Protein AF-A0A932NTZ5-F1 (afdb_monomer)

Radius of gyration: 42.98 Å; Cα contacts (8 Å, |Δi|>4): 1154; chains: 1; bounding box: 122×82×114 Å

Mean predicted aligned error: 18.93 Å

Structure (mmCIF, N/CA/C/O backbone):
data_AF-A0A932NTZ5-F1
#
_entry.id   AF-A0A932NTZ5-F1
#
loop_
_atom_site.group_PDB
_atom_site.id
_atom_site.type_symbol
_atom_site.label_atom_id
_atom_site.label_alt_id
_atom_site.label_comp_id
_atom_site.label_asym_id
_atom_site.label_entity_id
_atom_site.label_seq_id
_atom_site.pdbx_PDB_ins_code
_atom_site.Cartn_x
_atom_site.Cartn_y
_atom_site.Cartn_z
_atom_site.occupancy
_atom_site.B_iso_or_equiv
_atom_site.auth_seq_id
_atom_site.auth_comp_id
_atom_site.auth_asym_id
_atom_site.auth_atom_id
_atom_site.pdbx_PDB_model_num
ATOM 1 N N . ALA A 1 1 ? 2.391 -12.616 23.198 1.00 79.31 1 ALA A N 1
ATOM 2 C CA . ALA A 1 1 ? 0.956 -12.280 23.253 1.00 79.31 1 ALA A CA 1
ATOM 3 C C . ALA A 1 1 ? 0.590 -11.540 21.977 1.00 79.31 1 ALA A C 1
ATOM 5 O O . ALA A 1 1 ? 1.427 -10.792 21.485 1.00 79.31 1 ALA A O 1
ATOM 6 N N . ILE A 1 2 ? -0.603 -11.765 21.435 1.00 79.81 2 ILE A N 1
ATOM 7 C CA . ILE A 1 2 ? -1.117 -11.093 20.235 1.00 79.81 2 ILE A CA 1
ATOM 8 C C . ILE A 1 2 ? -2.440 -10.428 20.617 1.00 79.81 2 ILE A C 1
ATOM 10 O O . ILE A 1 2 ? -3.263 -11.072 21.263 1.00 79.81 2 ILE A O 1
ATOM 14 N N . ARG A 1 3 ? -2.619 -9.149 20.266 1.00 87.62 3 ARG A N 1
ATOM 15 C CA . ARG A 1 3 ? -3.871 -8.406 20.487 1.00 87.62 3 ARG A CA 1
ATOM 16 C C . ARG A 1 3 ? -4.931 -8.908 19.512 1.00 87.62 3 ARG A C 1
ATOM 18 O O . ARG A 1 3 ? -4.624 -9.062 18.334 1.00 87.62 3 ARG A O 1
ATOM 25 N N . THR A 1 4 ? -6.145 -9.153 19.993 1.00 88.88 4 THR A N 1
ATOM 26 C CA . THR A 1 4 ? -7.218 -9.743 19.169 1.00 88.88 4 THR A CA 1
ATOM 27 C C . THR A 1 4 ? -8.502 -8.931 19.144 1.00 88.88 4 THR A C 1
ATOM 29 O O . THR A 1 4 ? -9.237 -9.017 18.166 1.00 88.88 4 THR A O 1
ATOM 32 N N . ALA A 1 5 ? -8.757 -8.138 20.185 1.00 90.75 5 ALA A N 1
ATOM 33 C CA . ALA A 1 5 ? -9.898 -7.234 20.289 1.00 90.75 5 ALA A CA 1
ATOM 34 C C . ALA A 1 5 ? -9.611 -6.133 21.320 1.00 90.75 5 ALA A C 1
ATOM 36 O O . ALA A 1 5 ? -8.661 -6.238 22.107 1.00 90.75 5 ALA A O 1
ATOM 37 N N . VAL A 1 6 ? -10.454 -5.107 21.342 1.00 91.44 6 VAL A N 1
ATOM 38 C CA . VAL A 1 6 ? -10.521 -4.090 22.394 1.00 91.44 6 VAL A CA 1
ATOM 39 C C . VAL A 1 6 ? -11.827 -4.270 23.173 1.00 91.44 6 VAL A C 1
ATOM 41 O O . VAL A 1 6 ? -12.892 -4.497 22.603 1.00 91.44 6 VAL A O 1
ATOM 44 N N . ASP A 1 7 ? -11.727 -4.203 24.496 1.00 94.75 7 ASP A N 1
ATOM 45 C CA . ASP A 1 7 ? -12.829 -4.328 25.448 1.00 94.75 7 ASP A CA 1
ATOM 46 C C . ASP A 1 7 ? -12.878 -3.065 26.311 1.00 94.75 7 ASP A C 1
ATOM 48 O O . ASP A 1 7 ? -11.852 -2.624 26.832 1.00 94.75 7 ASP A O 1
ATOM 52 N N . ALA A 1 8 ? -14.066 -2.493 26.487 1.00 94.88 8 ALA A N 1
ATOM 53 C CA . ALA A 1 8 ? -14.317 -1.502 27.524 1.00 94.88 8 ALA A CA 1
ATOM 54 C C . ALA A 1 8 ? -14.931 -2.226 28.721 1.00 94.88 8 ALA A C 1
ATOM 56 O O . ALA A 1 8 ? -16.073 -2.681 28.660 1.00 94.88 8 ALA A O 1
ATOM 57 N N . LEU A 1 9 ? -14.186 -2.360 29.820 1.00 96.75 9 LEU A N 1
ATOM 58 C CA . LEU A 1 9 ? -14.725 -3.022 30.999 1.00 96.75 9 LEU A CA 1
ATOM 59 C C . LEU A 1 9 ? -15.742 -2.099 31.683 1.00 96.75 9 LEU A C 1
ATOM 61 O O . LEU A 1 9 ? -15.386 -1.173 32.410 1.00 96.75 9 LEU A O 1
ATOM 65 N N . ALA A 1 10 ? -17.018 -2.349 31.414 1.00 96.81 10 ALA A N 1
ATOM 66 C CA . ALA A 1 10 ? -18.125 -1.505 31.815 1.00 96.81 10 ALA A CA 1
ATOM 67 C C . ALA A 1 10 ? -18.598 -1.810 33.240 1.00 96.81 10 ALA A C 1
ATOM 69 O O . ALA A 1 10 ? -18.617 -2.959 33.691 1.00 96.81 10 ALA A O 1
ATOM 70 N N . VAL A 1 11 ? -19.047 -0.759 33.928 1.00 98.31 11 VAL A N 1
ATOM 71 C CA . VAL A 1 11 ? -19.815 -0.860 35.171 1.00 98.31 11 VAL A CA 1
ATOM 72 C C . VAL A 1 11 ? -21.294 -0.796 34.806 1.00 98.31 11 VAL A C 1
ATOM 74 O O . VAL A 1 11 ? -21.796 0.241 34.374 1.00 98.31 11 VAL A O 1
ATOM 77 N N . PHE A 1 12 ? -21.983 -1.920 34.946 1.00 98.50 12 PHE A N 1
ATOM 78 C CA . PHE A 1 12 ? -23.391 -2.080 34.627 1.00 98.50 12 PHE A CA 1
ATOM 79 C C . PHE A 1 12 ? -24.275 -1.807 35.836 1.00 98.50 12 PHE A C 1
ATOM 81 O O . PHE A 1 12 ? -24.024 -2.304 36.932 1.00 98.50 12 PHE A O 1
ATOM 88 N N . VAL A 1 13 ? -25.362 -1.086 35.593 1.00 98.50 13 VAL A N 1
ATOM 89 C CA . VAL A 1 13 ? -26.519 -0.974 36.486 1.00 98.50 13 VAL A CA 1
ATOM 90 C C . VAL A 1 13 ? -27.758 -1.501 35.775 1.00 98.50 13 VAL A C 1
ATOM 92 O O . VAL A 1 13 ? -27.769 -1.635 34.548 1.00 98.50 13 VAL A O 1
ATOM 95 N N . ASN A 1 14 ? -28.815 -1.790 36.529 1.00 98.19 14 ASN A N 1
ATOM 96 C CA . ASN A 1 14 ? -30.108 -2.122 35.940 1.00 98.19 14 ASN A CA 1
ATOM 97 C C . ASN A 1 14 ? -30.587 -0.998 34.998 1.00 98.19 14 ASN A C 1
ATOM 99 O O . ASN A 1 14 ? -30.349 0.181 35.282 1.00 98.19 14 ASN A O 1
ATOM 103 N N . LYS A 1 15 ? -31.285 -1.338 33.905 1.00 97.62 15 LYS A N 1
ATOM 104 C CA . LYS A 1 15 ? -31.810 -0.357 32.934 1.00 97.62 15 LYS A CA 1
ATOM 105 C C . LYS A 1 15 ? -32.622 0.781 33.575 1.00 97.62 15 LYS A C 1
ATOM 107 O O . LYS A 1 15 ? -32.577 1.904 33.080 1.00 97.62 15 LYS A O 1
ATOM 112 N N . ASP A 1 16 ? -33.308 0.512 34.690 1.00 95.88 16 ASP A N 1
ATOM 113 C CA . ASP A 1 16 ? -34.177 1.478 35.377 1.00 95.88 16 ASP A CA 1
ATOM 114 C C . ASP A 1 16 ? -33.418 2.380 36.367 1.00 95.88 16 ASP A C 1
ATOM 116 O O . ASP A 1 16 ? -34.014 3.258 36.994 1.00 95.88 16 ASP A O 1
ATOM 120 N N . ASN A 1 17 ? -32.111 2.170 36.541 1.00 97.31 17 ASN A N 1
ATOM 121 C CA . ASN A 1 17 ? -31.287 2.978 37.430 1.00 97.31 17 ASN A CA 1
ATOM 122 C C . ASN A 1 17 ? -31.004 4.357 36.793 1.00 97.31 17 ASN A C 1
ATOM 124 O O . ASN A 1 17 ? -30.466 4.409 35.683 1.00 97.31 17 ASN A O 1
ATOM 128 N N . PRO A 1 18 ? -31.308 5.483 37.468 1.00 96.19 18 PRO A N 1
ATOM 129 C CA . PRO A 1 18 ? -31.170 6.824 36.894 1.00 96.19 18 PRO A CA 1
ATOM 130 C C . PRO A 1 18 ? -29.739 7.398 36.917 1.00 96.19 18 PRO A C 1
ATOM 132 O O . PRO A 1 18 ? -29.522 8.500 36.409 1.00 96.19 18 PRO A O 1
ATOM 135 N N . LEU A 1 19 ? -28.756 6.688 37.483 1.00 96.31 19 LEU A N 1
ATOM 136 C CA . LEU A 1 19 ? -27.395 7.190 37.695 1.00 96.31 19 LEU A CA 1
ATOM 137 C C . LEU A 1 19 ? -26.687 7.591 36.393 1.00 96.31 19 LEU A C 1
ATOM 139 O O . LEU A 1 19 ? -26.499 6.772 35.493 1.00 96.31 19 LEU A O 1
ATOM 143 N N . LYS A 1 20 ? -26.243 8.844 36.300 1.00 94.94 20 LYS A N 1
ATOM 144 C CA . LYS A 1 20 ? -25.658 9.383 35.063 1.00 94.94 20 LYS A CA 1
ATOM 145 C C . LYS A 1 20 ? -24.161 9.150 34.922 1.00 94.94 20 LYS A C 1
ATOM 147 O O . LYS A 1 20 ? -23.688 9.048 33.799 1.00 94.94 20 LYS A O 1
ATOM 152 N N . CYS A 1 21 ? -23.430 9.071 36.028 1.00 96.31 21 CYS A N 1
ATOM 153 C CA . CYS A 1 21 ? -21.979 8.969 36.000 1.00 96.31 21 CYS A CA 1
ATOM 154 C C . CYS A 1 21 ? -21.422 8.431 37.317 1.00 96.31 21 CYS A C 1
ATOM 156 O O . CYS A 1 21 ? -22.021 8.637 38.374 1.00 96.31 21 CYS A O 1
ATOM 158 N N . LEU A 1 22 ? -20.258 7.788 37.242 1.00 97.44 22 LEU A N 1
ATOM 159 C CA . LEU A 1 22 ? -19.432 7.432 38.391 1.00 97.44 22 LEU A CA 1
ATOM 160 C C . LEU A 1 22 ? -17.994 7.899 38.180 1.00 97.44 22 LEU A C 1
ATOM 162 O O . LEU A 1 22 ? -17.400 7.667 37.134 1.00 97.44 22 LEU A O 1
ATOM 166 N N . SER A 1 23 ? -17.393 8.496 39.202 1.00 96.69 23 SER A N 1
ATOM 167 C CA . SER A 1 23 ? -15.938 8.665 39.241 1.00 96.69 23 SER A CA 1
ATOM 168 C C . SER A 1 23 ? -15.245 7.359 39.638 1.00 96.69 23 SER A C 1
ATOM 170 O O . SER A 1 23 ? -15.814 6.556 40.380 1.00 96.69 23 SER A O 1
ATOM 172 N N . MET A 1 24 ? -13.984 7.169 39.242 1.00 96.88 24 MET A N 1
ATOM 173 C CA . MET A 1 24 ? -13.192 6.001 39.665 1.00 96.88 24 MET A CA 1
ATOM 174 C C . MET A 1 24 ? -13.113 5.858 41.192 1.00 96.88 24 MET A C 1
ATOM 176 O O . MET A 1 24 ? -13.155 4.747 41.713 1.00 96.88 24 MET A O 1
ATOM 180 N N . ALA A 1 25 ? -13.105 6.976 41.928 1.00 96.31 25 ALA A N 1
ATOM 181 C CA . ALA A 1 25 ? -13.170 6.959 43.388 1.00 96.31 25 ALA A CA 1
ATOM 182 C C . ALA A 1 25 ? -14.493 6.398 43.931 1.00 96.31 25 ALA A C 1
ATOM 184 O O . ALA A 1 25 ? -14.486 5.676 44.925 1.00 96.31 25 ALA A O 1
ATOM 185 N N . GLN A 1 26 ? -15.618 6.683 43.272 1.00 96.94 26 GLN A N 1
ATOM 186 C CA . GLN A 1 26 ? -16.909 6.095 43.633 1.00 96.94 26 GLN A CA 1
ATOM 187 C C . GLN A 1 26 ? -16.976 4.614 43.262 1.00 96.94 26 GLN A C 1
ATOM 189 O O . GLN A 1 26 ? -17.459 3.828 44.070 1.00 96.94 26 GLN A O 1
ATOM 194 N N . VAL A 1 27 ? -16.463 4.217 42.090 1.00 97.62 27 VAL A N 1
ATOM 195 C CA . VAL A 1 27 ? -16.381 2.798 41.692 1.00 97.62 27 VAL A CA 1
ATOM 196 C C . VAL A 1 27 ? -15.602 2.001 42.740 1.00 97.62 27 VAL A C 1
ATOM 198 O O . VAL A 1 27 ? -16.089 0.989 43.243 1.00 97.62 27 VAL A O 1
ATOM 201 N N . ASP A 1 28 ? -14.439 2.505 43.143 1.00 97.44 28 ASP A N 1
ATOM 202 C CA . ASP A 1 28 ? -13.643 1.915 44.213 1.00 97.44 28 ASP A CA 1
ATOM 203 C C . ASP A 1 28 ? -14.415 1.848 45.542 1.00 97.44 28 ASP A C 1
ATOM 205 O O . ASP A 1 28 ? -14.453 0.806 46.190 1.00 97.44 28 ASP A O 1
ATOM 209 N N . ALA A 1 29 ? -15.121 2.915 45.925 1.00 96.62 29 ALA A N 1
ATOM 210 C CA . ALA A 1 29 ? -15.920 2.953 47.153 1.00 96.62 29 ALA A CA 1
ATOM 211 C C . ALA A 1 29 ? -17.126 2.008 47.176 1.00 96.62 29 ALA A C 1
ATOM 213 O O . ALA A 1 29 ? -17.567 1.587 48.255 1.00 96.62 29 ALA A O 1
ATOM 214 N N . ILE A 1 30 ? -17.664 1.683 46.003 1.00 97.25 30 ILE A N 1
ATOM 215 C CA . ILE A 1 30 ? -18.750 0.722 45.829 1.00 97.25 30 ILE A CA 1
ATOM 216 C C . ILE A 1 30 ? -18.224 -0.696 46.044 1.00 97.25 30 ILE A C 1
ATOM 218 O O . ILE A 1 30 ? -18.814 -1.433 46.834 1.00 97.25 30 ILE A O 1
ATOM 222 N N . PHE A 1 31 ? -17.108 -1.059 45.407 1.00 97.69 31 PHE A N 1
ATOM 223 C CA . PHE A 1 31 ? -16.647 -2.449 45.347 1.00 97.69 31 PHE A CA 1
ATOM 224 C C . PHE A 1 31 ? -15.567 -2.826 46.367 1.00 97.69 31 PHE A C 1
ATOM 226 O O . PHE A 1 31 ? -15.484 -4.005 46.706 1.00 97.69 31 PHE A O 1
ATOM 233 N N . SER A 1 32 ? -14.754 -1.890 46.871 1.00 95.62 32 SER A N 1
ATOM 234 C CA . SER A 1 32 ? -13.630 -2.200 47.765 1.00 95.62 32 SER A CA 1
ATOM 235 C C . SER A 1 32 ? -13.868 -1.838 49.229 1.00 95.62 32 SER A C 1
ATOM 237 O O . SER A 1 32 ? -14.614 -0.919 49.584 1.00 95.62 32 SER A O 1
ATOM 239 N N . LYS A 1 33 ? -13.172 -2.562 50.109 1.00 94.25 33 LYS A N 1
ATOM 240 C CA . LYS A 1 33 ? -13.067 -2.242 51.540 1.00 94.25 33 LYS A CA 1
ATOM 241 C C . LYS A 1 33 ? -12.114 -1.073 51.781 1.00 94.25 33 LYS A C 1
ATOM 243 O O . LYS A 1 33 ? -12.351 -0.250 52.666 1.00 94.25 33 LYS A O 1
ATOM 248 N N . SER A 1 34 ? -11.039 -1.016 50.993 1.00 92.69 34 SER A N 1
ATOM 249 C CA . SER A 1 34 ? -9.882 -0.150 51.228 1.00 92.69 34 SER A CA 1
ATOM 250 C C . SER A 1 34 ? -10.012 1.268 50.681 1.00 92.69 34 SER A C 1
ATOM 252 O O . SER A 1 34 ? -9.348 2.153 51.208 1.00 92.69 34 SER A O 1
ATOM 254 N N . ARG A 1 35 ? -10.830 1.496 49.643 1.00 94.31 35 ARG A N 1
ATOM 255 C CA . ARG A 1 35 ? -11.059 2.824 49.040 1.00 94.31 35 ARG A CA 1
ATOM 256 C C . ARG A 1 35 ? -9.761 3.573 48.702 1.00 94.31 35 ARG A C 1
ATOM 258 O O . ARG A 1 35 ? -9.561 4.722 49.095 1.00 94.31 35 ARG A O 1
ATOM 265 N N . ARG A 1 36 ? -8.849 2.915 47.984 1.00 94.31 36 ARG A N 1
ATOM 266 C CA . ARG A 1 36 ? -7.512 3.434 47.637 1.00 94.31 36 ARG A CA 1
ATOM 267 C C . ARG A 1 36 ? -7.520 4.622 46.671 1.00 94.31 36 ARG A C 1
ATOM 269 O O . ARG A 1 36 ? -6.506 5.303 46.533 1.00 94.31 36 ARG A O 1
ATOM 276 N N . TYR A 1 37 ? -8.642 4.912 46.024 1.00 92.12 37 TYR A N 1
ATOM 277 C CA . TYR A 1 37 ? -8.865 6.162 45.300 1.00 92.12 37 TYR A CA 1
ATOM 278 C C . TYR A 1 37 ? -9.253 7.341 46.212 1.00 92.12 37 TYR A C 1
ATOM 280 O O . TYR A 1 37 ? -9.401 8.457 45.719 1.00 92.12 37 TYR A O 1
ATOM 288 N N . GLY A 1 38 ? -9.367 7.132 47.529 1.00 91.00 38 GLY A N 1
ATOM 289 C CA . GLY A 1 38 ? -9.502 8.203 48.521 1.00 91.00 38 GLY A CA 1
ATOM 290 C C . GLY A 1 38 ? -10.932 8.688 48.764 1.00 91.00 38 GLY A C 1
ATOM 291 O O . GLY A 1 38 ? -11.124 9.781 49.296 1.00 91.00 38 GLY A O 1
ATOM 292 N N . TYR A 1 39 ? -11.949 7.908 48.386 1.00 92.69 39 TYR A N 1
ATOM 293 C CA . TYR A 1 39 ? -13.338 8.259 48.688 1.00 92.69 39 TYR A CA 1
ATOM 294 C C . TYR A 1 39 ? -13.601 8.158 50.199 1.00 92.69 39 TYR A C 1
ATOM 296 O O . TYR A 1 39 ? -13.260 7.157 50.837 1.00 92.69 39 TYR A O 1
ATOM 304 N N . LYS A 1 40 ? -14.195 9.209 50.776 1.00 88.19 40 LYS A N 1
ATOM 305 C CA . LYS A 1 40 ? -14.269 9.398 52.235 1.00 88.19 40 LYS A CA 1
ATOM 306 C C . LYS A 1 40 ? -15.117 8.340 52.939 1.00 88.19 40 LYS A C 1
ATOM 308 O O . LYS A 1 40 ? -14.744 7.858 54.004 1.00 88.19 40 LYS A O 1
ATOM 313 N N . GLU A 1 41 ? -16.234 7.959 52.333 1.00 88.50 41 GLU A N 1
ATOM 314 C CA . GLU A 1 41 ? -17.232 7.092 52.956 1.00 88.50 41 GLU A CA 1
ATOM 315 C C . GLU A 1 41 ? -17.344 5.745 52.243 1.00 88.50 41 GLU A C 1
ATOM 317 O O . GLU A 1 41 ? -17.032 5.606 51.062 1.00 88.50 41 GLU A O 1
ATOM 322 N N . THR A 1 42 ? -17.806 4.724 52.960 1.00 89.75 42 THR A N 1
ATOM 323 C CA . THR A 1 42 ? -18.201 3.468 52.318 1.00 89.75 42 THR A CA 1
ATOM 324 C C . THR A 1 42 ? -19.574 3.635 51.677 1.00 89.75 42 THR A C 1
ATOM 326 O O . THR A 1 42 ? -20.509 4.107 52.325 1.00 89.75 42 THR A O 1
ATOM 329 N N . VAL A 1 43 ? -19.700 3.241 50.409 1.00 94.69 43 VAL A N 1
ATOM 330 C CA . VAL A 1 43 ? -20.984 3.273 49.704 1.00 94.69 43 VAL A CA 1
ATOM 331 C C . VAL A 1 43 ? -21.761 1.997 50.028 1.00 94.69 43 VAL A C 1
ATOM 333 O O . VAL A 1 43 ? -21.303 0.890 49.736 1.00 94.69 43 VAL A O 1
ATOM 336 N N . LYS A 1 44 ? -22.922 2.163 50.659 1.00 94.25 44 LYS A N 1
ATOM 337 C CA . LYS A 1 44 ? -23.892 1.119 51.016 1.00 94.25 44 LYS A CA 1
ATOM 338 C C . LYS A 1 44 ? -25.262 1.372 50.396 1.00 94.25 44 LYS A C 1
ATOM 340 O O . LYS A 1 44 ? -25.954 0.409 50.081 1.00 94.25 44 LYS A O 1
ATOM 345 N N . THR A 1 45 ? -25.651 2.634 50.214 1.00 96.69 45 THR A N 1
ATOM 346 C CA . THR A 1 45 ? -26.933 3.011 49.606 1.00 96.69 45 THR A CA 1
ATOM 347 C C . THR A 1 45 ? -26.738 3.881 48.374 1.00 96.69 45 THR A C 1
ATOM 349 O O . THR A 1 45 ? -25.732 4.577 48.223 1.00 96.69 45 THR A O 1
ATOM 352 N N . TRP A 1 46 ? -27.726 3.866 47.484 1.00 97.19 46 TRP A N 1
ATOM 353 C CA . TRP A 1 46 ? -27.702 4.674 46.266 1.00 97.19 46 TRP A CA 1
ATOM 354 C C . TRP A 1 46 ? -27.752 6.189 46.534 1.00 97.19 46 TRP A C 1
ATOM 356 O O . TRP A 1 46 ? -27.254 6.967 45.719 1.00 97.19 46 TRP A O 1
ATOM 366 N N . GLY A 1 47 ? -28.276 6.623 47.688 1.00 95.62 47 GLY A N 1
ATOM 367 C CA . GLY A 1 47 ? -28.269 8.030 48.105 1.00 95.62 47 GLY A CA 1
ATOM 368 C C . GLY A 1 47 ? -26.868 8.619 48.265 1.00 95.62 47 GLY A C 1
ATOM 369 O O . GLY A 1 47 ? -26.641 9.773 47.912 1.00 95.62 47 GLY A O 1
ATOM 370 N N . GLN A 1 48 ? -25.887 7.807 48.673 1.00 95.12 48 GLN A N 1
ATOM 371 C CA . GLN A 1 48 ? -24.481 8.228 48.786 1.00 95.12 48 GLN A CA 1
ATOM 372 C C . GLN A 1 48 ? -23.802 8.457 47.421 1.00 95.12 48 GLN A C 1
ATOM 374 O O . GLN A 1 48 ? -22.691 8.986 47.356 1.00 95.12 48 GLN A O 1
ATOM 379 N N . LEU A 1 49 ? -24.466 8.060 46.331 1.00 94.25 49 LEU A N 1
ATOM 380 C CA . LEU A 1 49 ? -24.066 8.310 44.945 1.00 94.25 49 LEU A CA 1
ATOM 381 C C . LEU A 1 49 ? -24.905 9.424 44.292 1.00 94.25 49 LEU A C 1
ATOM 383 O O . LEU A 1 49 ? -24.811 9.633 43.085 1.00 94.25 49 LEU A O 1
ATOM 387 N N . GLY A 1 50 ? -25.720 10.137 45.078 1.00 92.69 50 GLY A N 1
ATOM 388 C CA . GLY A 1 50 ? -26.527 11.268 44.619 1.00 92.69 50 GLY A CA 1
ATOM 389 C C . GLY A 1 50 ? -27.905 10.900 44.066 1.00 92.69 50 GLY A C 1
ATOM 390 O O . GLY A 1 50 ? -28.578 11.773 43.521 1.00 92.69 50 GLY A O 1
ATOM 391 N N . LEU A 1 51 ? -28.351 9.642 44.188 1.00 95.56 51 LEU A N 1
ATOM 392 C CA . LEU A 1 51 ? -29.720 9.281 43.807 1.00 95.56 51 LEU A CA 1
ATOM 393 C C . LEU A 1 51 ? -30.730 9.724 44.873 1.00 95.56 51 LEU A C 1
ATOM 395 O O . LEU A 1 51 ? -30.493 9.595 46.071 1.00 95.56 51 LEU A O 1
ATOM 399 N N . THR A 1 52 ? -31.882 10.220 44.433 1.00 94.50 52 THR A N 1
ATOM 400 C CA . THR A 1 52 ? -32.941 10.761 45.298 1.00 94.50 52 THR A CA 1
ATOM 401 C C . THR A 1 52 ? -34.221 9.918 45.222 1.00 94.50 52 THR A C 1
ATOM 403 O O . THR A 1 52 ? -34.284 8.913 44.508 1.00 94.50 52 THR A O 1
ATOM 406 N N . GLY A 1 53 ? -35.245 10.296 45.997 1.00 92.94 53 GLY A N 1
ATOM 407 C CA . GLY A 1 53 ? -36.548 9.623 46.005 1.00 92.94 53 GLY A CA 1
ATOM 408 C C . GLY A 1 53 ? -36.452 8.154 46.423 1.00 92.94 53 GLY A C 1
ATOM 409 O O . GLY A 1 53 ? -35.712 7.814 47.348 1.00 92.94 53 GLY A O 1
ATOM 410 N N . ASP A 1 54 ? -37.155 7.280 45.698 1.00 90.75 54 ASP A N 1
ATOM 411 C CA . ASP A 1 54 ? -37.234 5.837 45.971 1.00 90.75 54 ASP A CA 1
ATOM 412 C C . ASP A 1 54 ? -35.883 5.114 45.993 1.00 90.75 54 ASP A C 1
ATOM 414 O O . ASP A 1 54 ? -35.800 4.003 46.520 1.00 90.75 54 ASP A O 1
ATOM 418 N N . TRP A 1 55 ? -34.836 5.719 45.423 1.00 94.88 55 TRP A N 1
ATOM 419 C CA . TRP A 1 55 ? -33.486 5.166 45.382 1.00 94.88 55 TRP A CA 1
ATOM 420 C C . TRP A 1 55 ? -32.648 5.537 46.607 1.00 94.88 55 TRP A C 1
ATOM 422 O O . TRP A 1 55 ? -31.793 4.748 46.994 1.00 94.88 55 TRP A O 1
ATOM 432 N N . ALA A 1 56 ? -32.888 6.681 47.256 1.00 94.69 56 ALA A N 1
ATOM 433 C CA . ALA A 1 56 ? -31.959 7.265 48.234 1.00 94.69 56 ALA A CA 1
ATOM 434 C C . ALA A 1 56 ? -31.554 6.295 49.363 1.00 94.69 56 ALA A C 1
ATOM 436 O O . ALA A 1 56 ? -30.374 6.150 49.686 1.00 94.69 56 ALA A O 1
ATOM 437 N N . ASN A 1 57 ? -32.529 5.564 49.907 1.00 94.94 57 ASN A N 1
ATOM 438 C CA . ASN A 1 57 ? -32.329 4.642 51.030 1.00 94.94 57 ASN A CA 1
ATOM 439 C C . ASN A 1 57 ? -32.190 3.172 50.601 1.00 94.94 57 ASN A C 1
ATOM 441 O O . ASN A 1 57 ? -32.185 2.279 51.448 1.00 94.94 57 ASN A O 1
ATOM 445 N N . ARG A 1 58 ? -32.103 2.886 49.296 1.00 95.94 58 ARG A N 1
ATOM 446 C CA . ARG A 1 58 ? -32.006 1.508 48.800 1.00 95.94 58 ARG A CA 1
ATOM 447 C C . ARG A 1 58 ? -30.565 1.012 48.884 1.00 95.94 58 ARG A C 1
ATOM 449 O O . ARG A 1 58 ? -29.662 1.747 48.472 1.00 95.94 58 ARG A O 1
ATOM 456 N N . PRO A 1 59 ? -30.336 -0.214 49.386 1.00 96.62 59 PRO A N 1
ATOM 457 C CA . PRO A 1 59 ? -29.005 -0.796 49.419 1.00 96.62 59 PRO A CA 1
ATOM 458 C C . PRO A 1 59 ? -28.496 -1.076 48.001 1.00 96.62 59 PRO A C 1
ATOM 460 O O . PRO A 1 59 ? -29.274 -1.393 47.099 1.00 96.62 59 PRO A O 1
ATOM 463 N N . VAL A 1 60 ? -27.183 -0.973 47.817 1.00 97.56 60 VAL A N 1
ATOM 464 C CA . VAL A 1 60 ? -26.515 -1.334 46.564 1.00 97.56 60 VAL A CA 1
ATOM 465 C C . VAL A 1 60 ? -26.181 -2.825 46.593 1.00 97.56 60 VAL A C 1
ATOM 467 O O . VAL A 1 60 ? -25.403 -3.279 47.429 1.00 97.56 60 VAL A O 1
ATOM 470 N N . SER A 1 61 ? -26.765 -3.593 45.676 1.00 97.75 61 SER A N 1
ATOM 471 C CA . SER A 1 61 ? -26.490 -5.023 45.518 1.00 97.75 61 SER A CA 1
ATOM 472 C C . SER A 1 61 ? -25.303 -5.217 44.566 1.00 97.75 61 SER A C 1
ATOM 474 O O . SER A 1 61 ? -25.318 -4.728 43.438 1.00 97.75 61 SER A O 1
ATOM 476 N N . LEU A 1 62 ? -24.234 -5.869 45.028 1.00 98.25 62 LEU A N 1
ATOM 477 C CA . LEU A 1 62 ? -22.949 -5.926 44.325 1.00 98.25 62 LEU A CA 1
ATOM 478 C C . LEU A 1 62 ? -22.781 -7.268 43.611 1.00 98.25 62 LEU A C 1
ATOM 480 O O . LEU A 1 62 ? -22.856 -8.313 44.252 1.00 98.25 62 LEU A O 1
ATOM 484 N N . TYR A 1 63 ? -22.489 -7.245 42.311 1.00 98.19 63 TYR A N 1
ATOM 485 C CA . TYR A 1 63 ? -22.140 -8.430 41.523 1.00 98.19 63 TYR A CA 1
ATOM 486 C C . TYR A 1 63 ? -20.740 -8.283 40.927 1.00 98.19 63 TYR A C 1
ATOM 488 O O . TYR A 1 63 ? -20.376 -7.231 40.403 1.00 98.19 63 TYR A O 1
ATOM 496 N N . GLY A 1 64 ? -19.944 -9.346 40.983 1.00 96.69 64 GLY A N 1
ATOM 497 C CA . GLY A 1 64 ? -18.568 -9.332 40.489 1.00 96.69 64 GLY A CA 1
ATOM 498 C C . GLY A 1 64 ? -18.134 -10.680 39.936 1.00 96.69 64 GLY A C 1
ATOM 499 O O . GLY A 1 64 ? -18.910 -11.631 39.894 1.00 96.69 64 GLY A O 1
ATOM 500 N N . ARG A 1 65 ? -16.881 -10.770 39.493 1.00 96.56 65 ARG A N 1
ATOM 501 C CA . ARG A 1 65 ? -16.264 -12.027 39.051 1.00 96.56 65 ARG A CA 1
ATOM 502 C C . ARG A 1 65 ? -15.467 -12.662 40.188 1.00 96.56 65 ARG A C 1
ATOM 504 O O . ARG A 1 65 ? -15.030 -11.958 41.087 1.00 96.56 65 ARG A O 1
ATOM 511 N N . ASN A 1 66 ? -15.262 -13.973 40.114 1.00 91.00 66 ASN A N 1
ATOM 512 C CA . ASN A 1 66 ? -14.369 -14.687 41.028 1.00 91.00 66 ASN A CA 1
ATOM 513 C C . ASN A 1 66 ? -12.882 -14.413 40.732 1.00 91.00 66 ASN A C 1
ATOM 515 O O . ASN A 1 66 ? -12.513 -13.953 39.645 1.00 91.00 66 ASN A O 1
ATOM 519 N N . SER A 1 67 ? -12.019 -14.750 41.692 1.00 90.25 67 SER A N 1
ATOM 520 C CA . SER A 1 67 ? -10.572 -14.487 41.646 1.00 90.25 67 SER A CA 1
ATOM 521 C C . SER A 1 67 ? -9.818 -15.174 40.499 1.00 90.25 67 SER A C 1
ATOM 523 O O . SER A 1 67 ? -8.754 -14.706 40.101 1.00 90.25 67 SER A O 1
ATOM 525 N N . ALA A 1 68 ? -10.383 -16.236 39.916 1.00 89.25 68 ALA A N 1
ATOM 526 C CA . ALA A 1 68 ? -9.828 -16.923 38.748 1.00 89.25 68 ALA A CA 1
ATOM 527 C C . ALA A 1 68 ? -10.022 -16.147 37.427 1.00 89.25 68 ALA A C 1
ATOM 529 O O . ALA A 1 68 ? -9.496 -16.534 36.384 1.00 89.25 68 ALA A O 1
ATOM 530 N N . SER A 1 69 ? -10.793 -15.056 37.438 1.00 91.06 69 SER A N 1
ATOM 531 C CA . SER A 1 69 ? -11.092 -14.268 36.247 1.00 91.06 69 SER A CA 1
ATOM 532 C C . SER A 1 69 ? -10.031 -13.203 35.959 1.00 91.06 69 SER A C 1
ATOM 534 O O . SER A 1 69 ? -9.748 -12.342 36.789 1.00 91.06 69 SER A O 1
ATOM 536 N N . GLY A 1 70 ? -9.550 -13.133 34.714 1.00 90.94 70 GLY A N 1
ATOM 537 C CA . GLY A 1 70 ? -8.743 -11.990 34.260 1.00 90.94 70 GLY A CA 1
ATOM 538 C C . GLY A 1 70 ? -9.484 -10.646 34.368 1.00 90.94 70 GLY A C 1
ATOM 539 O O . GLY A 1 70 ? -8.867 -9.608 34.588 1.00 90.94 70 GLY A O 1
ATOM 540 N N . THR A 1 71 ? -10.820 -10.650 34.280 1.00 93.88 71 THR A N 1
ATOM 541 C CA . THR A 1 71 ? -11.655 -9.459 34.514 1.00 93.88 71 THR A CA 1
ATOM 542 C C . THR A 1 71 ? -11.646 -9.031 35.980 1.00 93.88 71 THR A C 1
ATOM 544 O O . THR A 1 71 ? -11.573 -7.835 36.245 1.00 93.88 71 THR A O 1
ATOM 547 N N . TYR A 1 72 ? -11.647 -9.981 36.921 1.00 95.88 72 TYR A N 1
ATOM 548 C CA . TYR A 1 72 ? -11.457 -9.684 38.345 1.00 95.88 72 TYR A CA 1
ATOM 549 C C . TYR A 1 72 ? -10.089 -9.043 38.590 1.00 95.88 72 TYR A C 1
ATOM 551 O O . TYR A 1 72 ? -10.017 -7.984 39.206 1.00 95.88 72 TYR A O 1
ATOM 559 N N . GLY A 1 73 ? -9.017 -9.644 38.058 1.00 94.94 73 GLY A N 1
ATOM 560 C CA . GLY A 1 73 ? -7.655 -9.125 38.212 1.00 94.94 73 GLY A CA 1
ATOM 561 C C . GLY A 1 73 ? -7.508 -7.709 37.653 1.00 94.94 73 GLY A C 1
ATOM 562 O O . GLY A 1 73 ? -7.063 -6.811 38.362 1.00 94.94 73 GLY A O 1
ATOM 563 N N . PHE A 1 74 ? -7.980 -7.486 36.422 1.00 95.88 74 PHE A N 1
ATOM 564 C CA . PHE A 1 74 ? -7.944 -6.169 35.786 1.00 95.88 74 PHE A CA 1
ATOM 565 C C . PHE A 1 74 ? -8.740 -5.122 36.575 1.00 95.88 74 PHE A C 1
ATOM 567 O O . PHE A 1 74 ? -8.235 -4.027 36.805 1.00 95.88 74 PHE A O 1
ATOM 574 N N . PHE A 1 75 ? -9.956 -5.449 37.030 1.00 97.38 75 PHE A N 1
ATOM 575 C CA . PHE A 1 75 ? -10.774 -4.526 37.823 1.00 97.38 75 PHE A CA 1
ATOM 576 C C . PHE A 1 75 ? -10.139 -4.236 39.189 1.00 97.38 75 PHE A C 1
ATOM 578 O O . PHE A 1 75 ? -10.097 -3.085 39.618 1.00 97.38 75 PHE A O 1
ATOM 585 N N . LYS A 1 76 ? -9.573 -5.252 39.854 1.00 96.75 76 LYS A N 1
ATOM 586 C CA . LYS A 1 76 ? -8.833 -5.082 41.112 1.00 96.75 76 LYS A CA 1
ATOM 587 C C . LYS A 1 76 ? -7.670 -4.109 40.939 1.00 96.75 76 LYS A C 1
ATOM 589 O O . LYS A 1 76 ? -7.496 -3.203 41.750 1.00 96.75 76 LYS A O 1
ATOM 594 N N . GLU A 1 77 ? -6.898 -4.272 39.873 1.00 96.06 77 GLU A N 1
ATOM 595 C CA . GLU A 1 77 ? -5.745 -3.429 39.575 1.00 96.06 77 GLU A CA 1
ATOM 596 C C . GLU A 1 77 ? -6.157 -1.997 39.199 1.00 96.06 77 GLU A C 1
ATOM 598 O O . GLU A 1 77 ? -5.697 -1.044 39.829 1.00 96.06 77 GLU A O 1
ATOM 603 N N . HIS A 1 78 ? -7.068 -1.842 38.234 1.00 95.38 78 HIS A N 1
ATOM 604 C CA . HIS A 1 78 ? -7.351 -0.561 37.578 1.00 95.38 78 HIS A CA 1
ATOM 605 C C . HIS A 1 78 ? -8.515 0.216 38.199 1.00 95.38 78 HIS A C 1
ATOM 607 O O . HIS A 1 78 ? -8.504 1.441 38.171 1.00 95.38 78 HIS A O 1
ATOM 613 N N . ALA A 1 79 ? -9.518 -0.459 38.767 1.00 96.56 79 ALA A N 1
ATOM 614 C CA . ALA A 1 79 ? -10.642 0.206 39.426 1.00 96.56 79 ALA A CA 1
ATOM 615 C C . ALA A 1 79 ? -10.457 0.325 40.940 1.00 96.56 79 ALA A C 1
ATOM 617 O O . ALA A 1 79 ? -10.954 1.281 41.526 1.00 96.56 79 ALA A O 1
ATOM 618 N N . LEU A 1 80 ? -9.727 -0.603 41.576 1.00 96.62 80 LEU A N 1
ATOM 619 C CA . LEU A 1 80 ? -9.555 -0.628 43.038 1.00 96.62 80 LEU A CA 1
ATOM 620 C C . LEU A 1 80 ? -8.126 -0.306 43.509 1.00 96.62 80 LEU A C 1
ATOM 622 O O . LEU A 1 80 ? -7.860 -0.339 44.713 1.00 96.62 80 LEU A O 1
ATOM 626 N N . LYS A 1 81 ? -7.173 -0.030 42.601 1.00 94.94 81 LYS A N 1
ATOM 627 C CA . LYS A 1 81 ? -5.741 0.173 42.928 1.00 94.94 81 LYS A CA 1
ATOM 628 C C . LYS A 1 81 ? -5.157 -0.964 43.775 1.00 94.94 81 LYS A C 1
ATOM 630 O O . LYS A 1 81 ? -4.470 -0.744 44.779 1.00 94.94 81 LYS A O 1
ATOM 635 N N . ASN A 1 82 ? -5.456 -2.202 43.394 1.00 95.81 82 ASN A N 1
ATOM 636 C CA . ASN A 1 82 ? -5.114 -3.424 44.124 1.00 95.81 82 ASN A CA 1
ATOM 637 C C . ASN A 1 82 ? -5.746 -3.531 45.526 1.00 95.81 82 ASN A C 1
ATOM 639 O O . ASN A 1 82 ? -5.238 -4.256 46.380 1.00 95.81 82 ASN A O 1
ATOM 643 N N . GLY A 1 83 ? -6.827 -2.792 45.781 1.00 94.69 83 GLY A N 1
ATOM 644 C CA . GLY A 1 83 ? -7.634 -2.887 46.992 1.00 94.69 83 GLY A CA 1
ATOM 645 C C . GLY A 1 83 ? -8.468 -4.165 47.047 1.00 94.69 83 GLY A C 1
ATOM 646 O O . GLY A 1 83 ? -8.804 -4.743 46.014 1.00 94.69 83 GLY A O 1
ATOM 647 N N . ASP A 1 84 ? -8.807 -4.615 48.251 1.00 95.44 84 ASP A N 1
ATOM 648 C CA . ASP A 1 84 ? -9.616 -5.823 48.426 1.00 95.44 84 ASP A CA 1
ATOM 649 C C . ASP A 1 84 ? -11.101 -5.537 48.226 1.00 95.44 84 ASP A C 1
ATOM 651 O O . ASP A 1 84 ? -11.624 -4.524 48.703 1.00 95.44 84 ASP A O 1
ATOM 655 N N . PHE A 1 85 ? -11.775 -6.452 47.528 1.00 96.56 85 PHE A N 1
ATOM 656 C CA . PHE A 1 85 ? -13.220 -6.408 47.340 1.00 96.56 85 PHE A CA 1
ATOM 657 C C . PHE A 1 85 ? -13.951 -6.538 48.679 1.00 96.56 85 PHE A C 1
ATOM 659 O O . PHE A 1 85 ? -13.450 -7.139 49.629 1.00 96.56 85 PHE A O 1
ATOM 666 N N . LYS A 1 86 ? -15.147 -5.957 48.745 1.00 96.19 86 LYS A N 1
ATOM 667 C CA . LYS A 1 86 ? -16.121 -6.157 49.820 1.00 96.19 86 LYS A CA 1
ATOM 668 C C . LYS A 1 86 ? -16.582 -7.616 49.883 1.00 96.19 86 LYS A C 1
ATOM 670 O O . LYS A 1 86 ? -16.706 -8.261 48.846 1.00 96.19 86 LYS A O 1
ATOM 675 N N . ASP A 1 87 ? -16.872 -8.105 51.090 1.00 94.94 87 ASP A N 1
ATOM 676 C CA . ASP A 1 87 ? -17.333 -9.491 51.295 1.00 94.94 87 ASP A CA 1
ATOM 677 C C . ASP A 1 87 ? -18.745 -9.702 50.731 1.00 94.94 87 ASP A C 1
ATOM 679 O O . ASP A 1 87 ? -19.149 -10.814 50.415 1.00 94.94 87 ASP A O 1
ATOM 683 N N . GLU A 1 88 ? -19.496 -8.612 50.574 1.00 95.25 88 GLU A N 1
ATOM 684 C CA . GLU A 1 88 ? -20.859 -8.593 50.059 1.00 95.25 88 GLU A CA 1
ATOM 685 C C . GLU A 1 88 ? -20.936 -8.686 48.523 1.00 95.25 88 GLU A C 1
ATOM 687 O O . GLU A 1 88 ? -22.036 -8.736 47.966 1.00 95.25 88 GLU A O 1
ATOM 692 N N . VAL A 1 89 ? -19.796 -8.687 47.816 1.00 96.94 89 VAL A N 1
ATOM 693 C CA . VAL A 1 89 ? -19.770 -8.865 46.358 1.00 96.94 89 VAL A CA 1
ATOM 694 C C . VAL A 1 89 ? -20.182 -10.294 46.020 1.00 96.94 89 VAL A C 1
ATOM 696 O O . VAL A 1 89 ? -19.467 -11.253 46.293 1.00 96.94 89 VAL A O 1
ATOM 699 N N . LYS A 1 90 ? -21.334 -10.437 45.364 1.00 97.38 90 LYS A N 1
ATOM 700 C CA . LYS A 1 90 ? -21.849 -11.718 44.879 1.00 97.38 90 LYS A CA 1
ATOM 701 C C . LYS A 1 90 ? -21.013 -12.174 43.690 1.00 97.38 90 LYS A C 1
ATOM 703 O O . LYS A 1 90 ? -21.276 -11.782 42.548 1.00 97.38 90 LYS A O 1
ATOM 708 N N . GLU A 1 91 ? -19.999 -12.986 43.955 1.00 96.06 91 GLU A N 1
ATOM 709 C CA . GLU A 1 91 ? -19.138 -13.537 42.914 1.00 96.06 91 GLU A CA 1
ATOM 710 C C . GLU A 1 91 ? -19.922 -14.425 41.946 1.00 96.06 91 GLU A C 1
ATOM 712 O O . GLU A 1 91 ? -20.704 -15.289 42.338 1.00 96.06 91 GLU A O 1
ATOM 717 N N . GLN A 1 92 ? -19.695 -14.204 40.656 1.00 96.94 92 GLN A N 1
ATOM 718 C CA . GLN A 1 92 ? -20.338 -14.932 39.577 1.00 96.94 92 GLN A CA 1
ATOM 719 C C . GLN A 1 92 ? -19.310 -15.735 38.770 1.00 96.94 92 GLN A C 1
ATOM 721 O O . GLN A 1 92 ? -18.196 -15.250 38.514 1.00 96.94 92 GLN A O 1
ATOM 726 N N . PRO A 1 93 ? -19.683 -16.938 38.292 1.00 92.31 93 PRO A N 1
ATOM 727 C CA . PRO A 1 93 ? -18.776 -17.796 37.531 1.00 92.31 93 PRO A CA 1
ATOM 728 C C . PRO A 1 93 ? -18.384 -17.171 36.182 1.00 92.31 93 PRO A C 1
ATOM 730 O O . PRO A 1 93 ? -17.244 -17.310 35.730 1.00 92.31 93 PRO A O 1
ATOM 733 N N . GLY A 1 94 ? -19.293 -16.413 35.559 1.00 92.81 94 GLY A N 1
ATOM 734 C CA . GLY A 1 94 ? -19.116 -15.833 34.230 1.00 92.81 94 GLY A CA 1
ATOM 735 C C . GLY A 1 94 ? -19.585 -14.384 34.121 1.00 92.81 94 GLY A C 1
ATOM 736 O O . GLY A 1 94 ? -20.370 -13.890 34.926 1.00 92.81 94 GLY A O 1
ATOM 737 N N . SER A 1 95 ? -19.109 -13.705 33.079 1.00 94.12 95 SER A N 1
ATOM 738 C CA . SER A 1 95 ? -19.490 -12.325 32.753 1.00 94.12 95 SER A CA 1
ATOM 739 C C . SER A 1 95 ? -20.978 -12.180 32.414 1.00 94.12 95 SER A C 1
ATOM 741 O O . SER A 1 95 ? -21.617 -11.240 32.879 1.00 94.12 95 SER A O 1
ATOM 743 N N . ALA A 1 96 ? -21.556 -13.153 31.705 1.00 94.25 96 ALA A N 1
ATOM 744 C CA . ALA A 1 96 ? -22.995 -13.198 31.444 1.00 94.25 96 ALA A CA 1
ATOM 745 C C . ALA A 1 96 ? -23.819 -13.314 32.740 1.00 94.25 96 ALA A C 1
ATOM 747 O O . ALA A 1 96 ? -24.844 -12.656 32.875 1.00 94.25 96 ALA A O 1
ATOM 748 N N . SER A 1 97 ? -23.348 -14.085 33.727 1.00 96.38 97 SER A N 1
ATOM 749 C CA . SER A 1 97 ? -24.020 -14.238 35.024 1.00 96.38 97 SER A CA 1
ATOM 750 C C . SER A 1 97 ? -24.028 -12.939 35.839 1.00 96.38 97 SER A C 1
ATOM 752 O O . SER A 1 97 ? -25.026 -12.646 36.492 1.00 96.38 97 SER A O 1
ATOM 754 N N . VAL A 1 98 ? -22.967 -12.120 35.755 1.00 97.56 98 VAL A N 1
ATOM 755 C CA . VAL A 1 98 ? -22.962 -10.764 36.343 1.00 97.56 98 VAL A CA 1
ATOM 756 C C . VAL A 1 98 ? -24.059 -9.909 35.714 1.00 97.56 98 VAL A C 1
ATOM 758 O O . VAL A 1 98 ? -24.880 -9.345 36.431 1.00 97.56 98 VAL A O 1
ATOM 761 N N . VAL A 1 99 ? -24.107 -9.843 34.380 1.00 97.31 99 VAL A N 1
ATOM 762 C CA . VAL A 1 99 ? -25.106 -9.037 33.661 1.00 97.31 99 VAL A CA 1
ATOM 763 C C . VAL A 1 99 ? -26.529 -9.530 33.929 1.00 97.31 99 VAL A C 1
ATOM 765 O O . VAL A 1 99 ? -27.429 -8.716 34.138 1.00 97.31 99 VAL A O 1
ATOM 768 N N . GLN A 1 100 ? -26.737 -10.845 33.999 1.00 97.12 100 GLN A N 1
ATOM 769 C CA . GLN A 1 100 ? -28.031 -11.424 34.351 1.00 97.12 100 GLN A CA 1
ATOM 770 C C . GLN A 1 100 ? -28.454 -11.038 35.774 1.00 97.12 100 GLN A C 1
ATOM 772 O O . GLN A 1 100 ? -29.598 -10.638 35.983 1.00 97.12 100 GLN A O 1
ATOM 777 N N . GLY A 1 101 ? -27.533 -11.098 36.742 1.00 97.19 101 GLY A N 1
ATOM 778 C CA . GLY A 1 101 ? -27.786 -10.650 38.113 1.00 97.19 101 GLY A CA 1
ATOM 779 C C . GLY A 1 101 ? -28.218 -9.184 38.168 1.00 97.19 101 GLY A C 1
ATOM 780 O O . GLY A 1 101 ? -29.223 -8.863 38.798 1.00 97.19 101 GLY A O 1
ATOM 781 N N . VAL A 1 102 ? -27.522 -8.310 37.431 1.00 98.25 102 VAL A N 1
ATOM 782 C CA . VAL A 1 102 ? -27.853 -6.876 37.336 1.00 98.25 102 VAL A CA 1
ATOM 783 C C . VAL A 1 102 ? -29.183 -6.624 36.610 1.00 98.25 102 VAL A C 1
ATOM 785 O O . VAL A 1 102 ? -29.906 -5.682 36.933 1.00 98.25 102 VAL A O 1
ATOM 788 N N . THR A 1 103 ? -29.544 -7.477 35.651 1.00 98.06 103 THR A N 1
ATOM 789 C CA . THR A 1 103 ? -30.825 -7.393 34.932 1.00 98.06 103 THR A CA 1
ATOM 790 C C . THR A 1 103 ? -32.013 -7.703 35.844 1.00 98.06 103 THR A C 1
ATOM 792 O O . THR A 1 103 ? -33.034 -7.021 35.779 1.00 98.06 103 THR A O 1
ATOM 795 N N . VAL A 1 104 ? -31.892 -8.728 36.692 1.00 97.44 104 VAL A N 1
ATOM 796 C CA . VAL A 1 104 ? -32.978 -9.190 37.574 1.00 97.44 104 VAL A CA 1
ATOM 797 C C . VAL A 1 104 ? -33.115 -8.308 38.814 1.00 97.44 104 VAL A C 1
ATOM 799 O O . VAL A 1 104 ? -34.222 -8.026 39.267 1.00 97.44 104 VAL A O 1
ATOM 802 N N . ASP A 1 105 ? -31.995 -7.861 39.374 1.00 97.25 105 ASP A N 1
ATOM 803 C CA . ASP A 1 105 ? -31.971 -7.065 40.592 1.00 97.25 105 ASP A CA 1
ATOM 804 C C . ASP A 1 105 ? -31.959 -5.567 40.260 1.00 97.25 105 ASP A C 1
ATOM 806 O O . ASP A 1 105 ? -30.946 -4.992 39.858 1.00 97.25 105 ASP A O 1
ATOM 810 N N . ARG A 1 106 ? -33.111 -4.913 40.454 1.00 95.75 106 ARG A N 1
ATOM 811 C CA . ARG A 1 106 ? -33.303 -3.488 40.143 1.00 95.75 106 ARG A CA 1
ATOM 812 C C . ARG A 1 106 ? -32.278 -2.577 40.827 1.00 95.75 106 ARG A C 1
ATOM 814 O O . ARG A 1 106 ? -31.942 -1.534 40.275 1.00 95.75 106 ARG A O 1
ATOM 821 N N . TYR A 1 107 ? -31.775 -2.954 42.003 1.00 96.88 107 TYR A N 1
ATOM 822 C CA . TYR A 1 107 ? -30.850 -2.143 42.803 1.00 96.88 107 TYR A CA 1
ATOM 823 C C . TYR A 1 107 ? -29.398 -2.624 42.705 1.00 96.88 107 TYR A C 1
ATOM 825 O O . TYR A 1 107 ? -28.573 -2.277 43.557 1.00 96.88 107 TYR A O 1
ATOM 833 N N . ALA A 1 108 ? -29.079 -3.416 41.681 1.00 97.81 108 ALA A N 1
ATOM 834 C CA . ALA A 1 108 ? -27.758 -3.980 41.487 1.00 97.81 108 ALA A CA 1
ATOM 835 C C . ALA A 1 108 ? -26.803 -3.112 40.668 1.00 97.81 108 ALA A C 1
ATOM 837 O O . ALA A 1 108 ? -27.195 -2.334 39.793 1.00 97.81 108 ALA A O 1
ATOM 838 N N . ILE A 1 109 ? -25.521 -3.332 40.941 1.00 98.56 109 ILE A N 1
ATOM 839 C CA . ILE A 1 109 ? -24.387 -2.880 40.149 1.00 98.56 109 ILE A CA 1
ATOM 840 C C . ILE A 1 109 ? -23.388 -4.025 39.995 1.00 98.56 109 ILE A C 1
ATOM 842 O O . ILE A 1 109 ? -23.163 -4.806 40.921 1.00 98.56 109 ILE A O 1
ATOM 846 N N . GLY A 1 110 ? -22.766 -4.124 38.828 1.00 98.06 110 GLY A N 1
ATOM 847 C CA . GLY A 1 110 ? -21.709 -5.096 38.575 1.00 98.06 110 GLY A CA 1
ATOM 848 C C . GLY A 1 110 ? -20.769 -4.644 37.473 1.00 98.06 110 GLY A C 1
ATOM 849 O O . GLY A 1 110 ? -21.015 -3.631 36.830 1.00 98.06 110 GLY A O 1
ATOM 850 N N . TYR A 1 111 ? -19.680 -5.375 37.253 1.00 98.06 111 TYR A N 1
ATOM 851 C CA . TYR A 1 111 ? -18.718 -5.061 36.194 1.00 98.06 111 TYR A CA 1
ATOM 852 C C . TYR A 1 111 ? -18.518 -6.244 35.245 1.00 98.06 111 TYR A C 1
ATOM 854 O O . TYR A 1 111 ? -18.422 -7.399 35.667 1.00 98.06 111 TYR A O 1
ATOM 862 N N . SER A 1 112 ? -18.463 -5.963 33.945 1.00 96.50 112 SER A N 1
ATOM 863 C CA . SER A 1 112 ? -18.228 -6.964 32.901 1.00 96.50 112 SER A CA 1
ATOM 864 C C . SER A 1 112 ? -17.756 -6.300 31.604 1.00 96.50 112 SER A C 1
ATOM 866 O O . SER A 1 112 ? -17.831 -5.083 31.471 1.00 96.50 112 SER A O 1
ATOM 868 N N . GLY A 1 113 ? -17.233 -7.086 30.659 1.00 94.75 113 GLY A N 1
ATOM 869 C CA . GLY A 1 113 ? -16.834 -6.567 29.346 1.00 94.75 113 GLY A CA 1
ATOM 870 C C . GLY A 1 113 ? -18.038 -6.038 28.567 1.00 94.75 113 GLY A C 1
ATOM 871 O O . GLY A 1 113 ? -19.145 -6.567 28.718 1.00 94.75 113 GLY A O 1
ATOM 872 N N . ILE A 1 114 ? -17.826 -5.014 27.740 1.00 94.94 114 ILE A N 1
ATOM 873 C CA . ILE A 1 114 ? -18.900 -4.304 27.024 1.00 94.94 114 ILE A CA 1
ATOM 874 C C . ILE A 1 114 ? -19.706 -5.221 26.094 1.00 94.94 114 ILE A C 1
ATOM 876 O O . ILE A 1 114 ? -20.919 -5.046 25.971 1.00 94.94 114 ILE A O 1
ATOM 880 N N . GLY A 1 115 ? -19.075 -6.265 25.543 1.00 93.62 115 GLY A N 1
ATOM 881 C CA . GLY A 1 115 ? -19.735 -7.258 24.687 1.00 93.62 115 GLY A CA 1
ATOM 882 C C . GLY A 1 115 ? -20.835 -8.074 25.375 1.00 93.62 115 GLY A C 1
ATOM 883 O O . GLY A 1 115 ? -21.637 -8.714 24.710 1.00 93.62 115 GLY A O 1
ATOM 884 N N . TYR A 1 116 ? -20.941 -8.015 26.708 1.00 95.19 116 TYR A N 1
ATOM 885 C CA . TYR A 1 116 ? -22.028 -8.656 27.458 1.00 95.19 116 TYR A CA 1
ATOM 886 C C . TYR A 1 116 ? -23.252 -7.752 27.663 1.00 95.19 116 TYR A C 1
ATOM 888 O O . TYR A 1 116 ? -24.150 -8.117 28.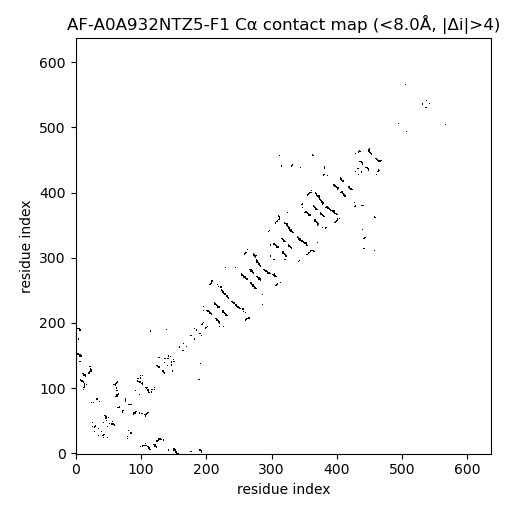419 1.00 95.19 116 TYR A O 1
ATOM 896 N N . THR A 1 117 ? -23.298 -6.571 27.046 1.00 94.19 117 THR A N 1
ATOM 897 C CA . THR A 1 117 ? -24.440 -5.656 27.173 1.00 94.19 117 THR A CA 1
ATOM 898 C C . THR A 1 117 ? -25.729 -6.315 26.680 1.00 94.19 117 THR A C 1
ATOM 900 O O . THR A 1 117 ? -25.770 -6.936 25.622 1.00 94.19 117 THR A O 1
ATOM 903 N N . THR A 1 118 ? -26.810 -6.142 27.439 1.00 94.00 118 THR A N 1
ATOM 904 C CA . THR A 1 118 ? -28.165 -6.564 27.062 1.00 94.00 118 THR A CA 1
ATOM 905 C C . THR A 1 118 ? -29.145 -5.413 27.304 1.00 94.00 118 THR A C 1
ATOM 907 O O . THR A 1 118 ? -28.826 -4.507 28.077 1.00 94.00 118 THR A O 1
ATOM 910 N N . PRO A 1 119 ? -30.364 -5.439 26.732 1.00 95.75 119 PRO A N 1
ATOM 911 C CA . PRO A 1 119 ? -31.375 -4.403 26.986 1.00 95.75 119 PRO A CA 1
ATOM 912 C C . PRO A 1 119 ? -31.783 -4.248 28.464 1.00 95.75 119 PRO A C 1
ATOM 914 O O . PRO A 1 119 ? -32.397 -3.251 28.837 1.00 95.75 119 PRO A O 1
ATOM 917 N N . GLY A 1 120 ? -31.480 -5.243 29.306 1.00 96.06 120 GLY A N 1
ATOM 918 C CA . GLY A 1 120 ? -31.784 -5.245 30.738 1.00 96.06 120 GLY A CA 1
ATOM 919 C C . GLY A 1 120 ? -30.830 -4.413 31.596 1.00 96.06 120 GLY A C 1
ATOM 920 O O . GLY A 1 120 ? -31.143 -4.119 32.753 1.00 96.06 120 GLY A O 1
ATOM 921 N N . VAL A 1 121 ? -29.685 -4.008 31.044 1.00 97.69 121 VAL A N 1
ATOM 922 C CA . VAL A 1 121 ? -28.642 -3.274 31.765 1.00 97.69 121 VAL A CA 1
ATOM 923 C C . VAL A 1 121 ? -28.219 -2.022 31.017 1.00 97.69 121 VAL A C 1
ATOM 925 O O . VAL A 1 121 ? -28.422 -1.881 29.814 1.00 97.69 121 VAL A O 1
ATOM 928 N N . ARG A 1 122 ? -27.574 -1.112 31.740 1.00 97.50 122 ARG A N 1
ATOM 929 C CA . ARG A 1 122 ? -26.954 0.082 31.177 1.00 97.50 122 ARG A CA 1
ATOM 930 C C . ARG A 1 122 ? -25.534 0.224 31.704 1.00 97.50 122 ARG A C 1
ATOM 932 O O . ARG A 1 122 ? -25.317 0.146 32.912 1.00 97.50 122 ARG A O 1
ATOM 939 N N . ALA A 1 123 ? -24.580 0.448 30.804 1.00 97.44 123 ALA A N 1
ATOM 940 C CA . ALA A 1 123 ? -23.223 0.826 31.176 1.00 97.44 123 ALA A CA 1
ATOM 941 C C . ALA A 1 123 ? -23.223 2.275 31.686 1.00 97.44 123 ALA A C 1
ATOM 943 O O . ALA A 1 123 ? -23.731 3.178 31.018 1.00 97.44 123 ALA A O 1
ATOM 944 N N . VAL A 1 124 ? -22.695 2.502 32.886 1.00 97.88 124 VAL A N 1
ATOM 945 C CA . VAL A 1 124 ? -22.590 3.843 33.468 1.00 97.88 124 VAL A CA 1
ATOM 946 C C . VAL A 1 124 ? -21.315 4.517 32.948 1.00 97.88 124 VAL A C 1
ATOM 948 O O . VAL A 1 124 ? -20.240 3.929 33.082 1.00 97.88 124 VAL A O 1
ATOM 951 N N . PRO A 1 125 ? -21.401 5.738 32.390 1.00 98.00 125 PRO A N 1
ATOM 952 C CA . PRO A 1 125 ? -20.229 6.530 32.025 1.00 98.00 125 PRO A CA 1
ATOM 953 C C . PRO A 1 125 ? -19.294 6.765 33.217 1.00 98.00 125 PRO A C 1
ATOM 955 O O . PRO A 1 125 ? -19.755 6.989 34.342 1.00 98.00 125 PRO A O 1
ATOM 958 N N . LEU A 1 126 ? -17.985 6.737 32.967 1.00 97.69 126 LEU A N 1
ATOM 959 C CA . LEU A 1 126 ? -16.963 6.837 34.007 1.00 97.69 126 LEU A CA 1
ATOM 960 C C . LEU A 1 126 ? -16.137 8.114 33.871 1.00 97.69 126 LEU A C 1
ATOM 962 O O . LEU A 1 126 ? -15.761 8.505 32.771 1.00 97.69 126 LEU A O 1
ATOM 966 N N . ALA A 1 127 ? -15.820 8.739 35.000 1.00 95.25 127 ALA A N 1
ATOM 967 C CA . ALA A 1 127 ? -14.910 9.875 35.085 1.00 95.25 127 ALA A CA 1
ATOM 968 C C . ALA A 1 127 ? -13.631 9.474 35.831 1.00 95.25 127 ALA A C 1
ATOM 970 O O . ALA A 1 127 ? -13.684 8.827 36.880 1.00 95.25 127 ALA A O 1
ATOM 971 N N . GLU A 1 128 ? -12.467 9.892 35.335 1.00 90.56 128 GLU A N 1
ATOM 972 C CA . GLU A 1 128 ? -11.181 9.542 35.956 1.00 90.56 128 GLU A CA 1
ATOM 973 C C . GLU A 1 128 ? -11.042 10.120 37.377 1.00 90.56 128 GLU A C 1
ATOM 975 O O . GLU A 1 128 ? -10.503 9.480 38.283 1.00 90.56 128 GLU A O 1
ATOM 980 N N . LYS A 1 129 ? -11.583 11.324 37.597 1.00 91.00 129 LYS A N 1
ATOM 981 C CA . LYS A 1 129 ? -11.595 12.031 38.885 1.00 91.00 129 LYS A CA 1
ATOM 982 C C . LYS A 1 129 ? -12.975 12.630 39.148 1.00 91.00 129 LYS A C 1
ATOM 984 O O . LYS A 1 129 ? -13.756 12.850 38.225 1.00 91.00 129 LYS A O 1
ATOM 989 N N . ALA A 1 130 ? -13.277 12.913 40.414 1.00 87.31 130 ALA A N 1
ATOM 990 C CA . ALA A 1 130 ? -14.501 13.624 40.772 1.00 87.31 130 ALA A CA 1
ATOM 991 C C . ALA A 1 130 ? -14.544 15.002 40.082 1.00 87.31 130 ALA A C 1
ATOM 993 O O . ALA A 1 130 ? -13.563 15.742 40.127 1.00 87.31 130 ALA A O 1
ATOM 994 N N . GLY A 1 131 ? -15.667 15.323 39.433 1.00 84.88 131 GLY A N 1
ATOM 995 C CA . GLY A 1 131 ? -15.852 16.566 38.674 1.00 84.88 131 GLY A CA 1
ATOM 996 C C . GLY A 1 131 ? -15.245 16.575 37.263 1.00 84.88 131 GLY A C 1
ATOM 997 O O . GLY A 1 131 ? -15.450 17.547 36.543 1.00 84.88 131 GLY A O 1
ATOM 998 N N . ALA A 1 132 ? -14.530 15.521 36.849 1.00 90.25 132 ALA A N 1
ATOM 999 C CA . ALA A 1 132 ? -14.080 15.371 35.465 1.00 90.25 132 ALA A CA 1
ATOM 1000 C C . ALA A 1 132 ? -15.231 14.933 34.541 1.00 90.25 132 ALA A C 1
ATOM 1002 O O . ALA A 1 132 ? -16.259 14.430 35.001 1.00 90.25 132 ALA A O 1
ATOM 1003 N N . THR A 1 133 ? -15.039 15.104 33.231 1.00 93.06 133 THR A N 1
ATOM 1004 C CA . THR A 1 133 ? -16.001 14.678 32.209 1.00 93.06 133 THR A CA 1
ATOM 1005 C C . THR A 1 133 ? -16.249 13.175 32.289 1.00 93.06 133 THR A C 1
ATOM 1007 O O . THR A 1 133 ? -15.315 12.378 32.369 1.00 93.06 133 THR A O 1
ATOM 1010 N N . CYS A 1 134 ? -17.520 12.793 32.258 1.00 94.56 134 CYS A N 1
ATOM 1011 C CA . CYS A 1 134 ? -17.933 11.400 32.247 1.00 94.56 134 CYS A CA 1
ATOM 1012 C C . CYS A 1 134 ? -17.868 10.857 30.824 1.00 94.56 134 CYS A C 1
ATOM 1014 O O . CYS A 1 134 ? -18.471 11.425 29.916 1.00 94.56 134 CYS A O 1
ATOM 1016 N N . VAL A 1 135 ? -17.142 9.760 30.645 1.00 93.75 135 VAL A N 1
ATOM 1017 C CA . VAL A 1 135 ? -16.853 9.165 29.343 1.00 93.75 135 VAL A CA 1
ATOM 1018 C C . VAL A 1 135 ? -17.629 7.862 29.200 1.00 93.75 135 VAL A C 1
ATOM 1020 O O . VAL A 1 135 ? -17.605 7.003 30.086 1.00 93.75 135 VAL A O 1
ATOM 1023 N N . GLU A 1 136 ? -18.348 7.717 28.092 1.00 95.06 136 GLU A N 1
ATOM 1024 C CA . GLU A 1 136 ? -19.126 6.515 27.790 1.00 95.06 136 GLU A CA 1
ATOM 1025 C C . GLU A 1 136 ? -18.224 5.361 27.326 1.00 95.06 136 GLU A C 1
ATOM 1027 O O . GLU A 1 136 ? -17.173 5.582 26.723 1.00 95.06 136 GLU A O 1
ATOM 1032 N N . ALA A 1 137 ? -18.650 4.120 27.569 1.00 93.94 137 ALA A N 1
ATOM 1033 C CA . ALA A 1 137 ? -17.932 2.905 27.178 1.00 93.94 137 ALA A CA 1
ATOM 1034 C C . ALA A 1 137 ? -18.123 2.570 25.682 1.00 93.94 137 ALA A C 1
ATOM 1036 O O . ALA A 1 137 ? -18.616 1.495 25.345 1.00 93.94 137 ALA A O 1
ATOM 1037 N N . THR A 1 138 ? -17.785 3.502 24.787 1.00 89.06 138 THR A N 1
ATOM 1038 C CA . THR A 1 138 ? -17.903 3.330 23.328 1.00 89.06 138 THR A CA 1
ATOM 1039 C C . THR A 1 138 ? -16.566 2.961 22.689 1.00 89.06 138 THR A C 1
ATOM 1041 O O . THR A 1 138 ? -15.509 3.092 23.313 1.00 89.06 138 THR A O 1
ATOM 1044 N N . ALA A 1 139 ? -16.612 2.509 21.434 1.00 81.75 139 ALA A N 1
ATOM 1045 C CA . ALA A 1 139 ? -15.418 2.178 20.665 1.00 81.75 139 ALA A CA 1
ATOM 1046 C C . ALA A 1 139 ? -14.503 3.402 20.513 1.00 81.75 139 ALA A C 1
ATOM 1048 O O . ALA A 1 139 ? -13.312 3.326 20.801 1.00 81.75 139 ALA A O 1
ATOM 1049 N N . GLU A 1 140 ? -15.078 4.554 20.164 1.00 79.56 140 GLU A N 1
ATOM 1050 C CA . GLU A 1 140 ? -14.364 5.817 19.954 1.00 79.56 140 GLU A CA 1
ATOM 1051 C C . GLU A 1 140 ? -13.601 6.234 21.216 1.00 79.56 140 GLU A C 1
ATOM 1053 O O . GLU A 1 140 ? -12.404 6.519 21.170 1.00 79.56 140 GLU A O 1
ATOM 1058 N N . ASN A 1 141 ? -14.272 6.197 22.370 1.00 83.38 141 ASN A N 1
ATOM 1059 C CA . ASN A 1 141 ? -13.671 6.570 23.647 1.00 83.38 141 ASN A CA 1
ATOM 1060 C C . ASN A 1 141 ? -12.626 5.555 24.129 1.00 83.38 141 ASN A C 1
ATOM 1062 O O . ASN A 1 141 ? -11.657 5.938 24.791 1.00 83.38 141 ASN A O 1
ATOM 1066 N N . ALA A 1 142 ? -12.815 4.268 23.818 1.00 85.12 142 ALA A N 1
ATOM 1067 C CA . ALA A 1 142 ? -11.862 3.217 24.150 1.00 85.12 142 ALA A CA 1
ATOM 1068 C C . ALA A 1 142 ? -10.575 3.333 23.320 1.00 85.12 142 ALA A C 1
ATOM 1070 O O . ALA A 1 142 ? -9.484 3.224 23.878 1.00 85.12 142 ALA A O 1
ATOM 1071 N N . TYR A 1 143 ? -10.683 3.602 22.015 1.00 77.31 143 TYR A N 1
ATOM 1072 C CA . TYR A 1 143 ? -9.521 3.786 21.141 1.00 77.31 143 TYR A CA 1
ATOM 1073 C C . TYR A 1 143 ? -8.749 5.068 21.454 1.00 77.31 143 TYR A C 1
ATOM 1075 O O . TYR A 1 143 ? -7.522 5.044 21.494 1.00 77.31 143 TYR A O 1
ATOM 1083 N N . ALA A 1 144 ? -9.453 6.156 21.774 1.00 75.06 144 ALA A N 1
ATOM 1084 C CA . ALA A 1 144 ? -8.838 7.421 22.172 1.00 75.06 144 ALA A CA 1
ATOM 1085 C C . ALA A 1 144 ? -8.178 7.384 23.568 1.00 75.06 144 ALA A C 1
ATOM 1087 O O . ALA A 1 144 ? -7.619 8.387 24.010 1.00 75.06 144 ALA A O 1
ATOM 1088 N N . GLY A 1 145 ? -8.279 6.267 24.301 1.00 80.31 145 GLY A N 1
ATOM 1089 C CA . GLY A 1 145 ? -7.764 6.142 25.669 1.00 80.31 145 GLY A CA 1
ATOM 1090 C C . GLY A 1 145 ? -8.505 7.003 26.699 1.00 80.31 145 GLY A C 1
ATOM 1091 O O . GLY A 1 145 ? -8.021 7.171 27.814 1.00 80.31 145 GLY A O 1
ATOM 1092 N N . MET A 1 146 ? -9.671 7.550 26.341 1.00 82.25 146 MET A N 1
ATOM 1093 C CA . MET A 1 146 ? -10.464 8.419 27.214 1.00 82.25 146 MET A CA 1
ATOM 1094 C C . MET A 1 146 ? -11.310 7.621 28.210 1.00 82.25 146 MET A C 1
ATOM 1096 O O . MET A 1 146 ? -11.603 8.112 29.299 1.00 82.25 146 MET A O 1
ATOM 1100 N N . PHE A 1 147 ? -11.724 6.399 27.855 1.00 93.06 147 PHE A N 1
ATOM 1101 C CA . PHE A 1 147 ? -12.471 5.538 28.770 1.00 93.06 147 PHE A CA 1
ATOM 1102 C C . PHE A 1 147 ? -11.517 4.849 29.772 1.00 93.06 147 PHE A C 1
ATOM 1104 O O . PHE A 1 147 ? -10.684 4.045 29.345 1.00 93.06 147 PHE A O 1
ATOM 1111 N N . PRO A 1 148 ? -11.643 5.077 31.100 1.00 92.56 148 PRO A N 1
ATOM 1112 C CA . PRO A 1 148 ? -10.629 4.661 32.083 1.00 92.56 148 PRO A CA 1
ATOM 1113 C C . PRO A 1 148 ? -10.372 3.152 32.192 1.00 92.56 148 PRO A C 1
ATOM 1115 O O . PRO A 1 148 ? -9.336 2.738 32.705 1.00 92.56 148 PRO A O 1
ATOM 1118 N N . LEU A 1 149 ? -11.326 2.324 31.760 1.00 96.31 149 LEU A N 1
ATOM 1119 C CA . LEU A 1 149 ? -11.270 0.864 31.872 1.00 96.31 149 LEU A CA 1
ATOM 1120 C C . LEU A 1 149 ? -11.225 0.168 30.500 1.00 96.31 149 LEU A C 1
ATOM 1122 O O . LEU A 1 149 ? -11.658 -0.979 30.366 1.00 96.31 149 LEU A O 1
ATOM 1126 N N . ALA A 1 150 ? -10.719 0.855 29.474 1.00 93.25 150 ALA A N 1
ATOM 1127 C CA . ALA A 1 150 ? -10.439 0.257 28.172 1.00 93.25 150 ALA A CA 1
ATOM 1128 C C . ALA A 1 150 ? -9.197 -0.649 28.230 1.00 93.25 150 ALA A C 1
ATOM 1130 O O . ALA A 1 150 ? -8.207 -0.339 28.895 1.00 93.25 150 ALA A O 1
ATOM 1131 N N . ARG A 1 151 ? -9.236 -1.784 27.526 1.00 92.25 151 ARG A N 1
ATOM 1132 C CA . ARG A 1 151 ? -8.129 -2.747 27.474 1.00 92.25 151 ARG A CA 1
ATOM 1133 C C . ARG A 1 151 ? -8.096 -3.530 26.173 1.00 92.25 151 ARG A C 1
ATOM 1135 O O . ARG A 1 151 ? -9.114 -3.741 25.523 1.00 92.25 151 ARG A O 1
ATOM 1142 N N . PHE A 1 152 ? -6.923 -4.059 25.853 1.00 90.38 152 PHE A N 1
ATOM 1143 C CA . PHE A 1 152 ? -6.791 -5.084 24.823 1.00 90.38 152 PHE A CA 1
ATOM 1144 C C . PHE A 1 152 ? -7.086 -6.472 25.391 1.00 90.38 152 PHE A C 1
ATOM 1146 O O . PHE A 1 152 ? -6.677 -6.803 26.507 1.00 90.38 152 PHE A O 1
ATOM 1153 N N . LEU A 1 153 ? -7.731 -7.306 24.581 1.00 90.56 153 LEU A N 1
ATOM 1154 C CA . LEU A 1 153 ? -7.794 -8.747 24.780 1.00 90.56 153 LEU A CA 1
ATOM 1155 C C . LEU A 1 153 ? -6.642 -9.414 24.025 1.00 90.56 153 LEU A C 1
ATOM 1157 O O . LEU A 1 153 ? -6.260 -8.984 22.932 1.00 90.56 153 LEU A O 1
ATOM 1161 N N . TYR A 1 154 ? -6.073 -10.454 24.634 1.00 90.31 154 TYR A N 1
ATOM 1162 C CA . TYR A 1 154 ? -4.859 -11.101 24.151 1.00 90.31 154 TYR A CA 1
ATOM 1163 C C . TYR A 1 154 ? -5.033 -12.606 24.001 1.00 90.31 154 TYR A C 1
ATOM 1165 O O . TYR A 1 154 ? -5.561 -13.275 24.888 1.00 90.31 154 TYR A O 1
ATOM 1173 N N . VAL A 1 155 ? -4.453 -13.145 22.932 1.00 90.06 155 VAL A N 1
ATOM 1174 C CA . VAL A 1 155 ? -4.164 -14.574 22.794 1.00 90.06 155 VAL A CA 1
ATOM 1175 C C . VAL A 1 155 ? -2.677 -14.807 23.061 1.00 90.06 155 VAL A C 1
ATOM 1177 O O . VAL A 1 155 ? -1.797 -14.115 22.530 1.00 90.06 155 VAL A O 1
ATOM 1180 N N . TYR A 1 156 ? -2.380 -15.785 23.914 1.00 89.62 156 TYR A N 1
ATOM 1181 C CA . TYR A 1 156 ? -1.019 -16.195 24.247 1.00 89.62 156 TYR A CA 1
ATOM 1182 C C . TYR A 1 156 ? -0.698 -17.499 23.533 1.00 89.62 156 TYR A C 1
ATOM 1184 O O . TYR A 1 156 ? -1.424 -18.479 23.654 1.00 89.62 156 TYR A O 1
ATOM 1192 N N . ILE A 1 157 ? 0.412 -17.504 22.799 1.00 88.31 157 ILE A N 1
ATOM 1193 C CA . ILE A 1 157 ? 0.892 -18.684 22.087 1.00 88.31 157 ILE A CA 1
ATOM 1194 C C . ILE A 1 157 ? 2.200 -19.107 22.725 1.00 88.31 157 ILE A C 1
ATOM 1196 O O . ILE A 1 157 ? 3.147 -18.317 22.789 1.00 88.31 157 ILE A O 1
ATOM 1200 N N . ASN A 1 158 ? 2.254 -20.359 23.167 1.00 89.00 158 ASN A N 1
ATOM 1201 C CA . ASN A 1 158 ? 3.478 -20.969 23.655 1.00 89.00 158 ASN A CA 1
ATOM 1202 C C . ASN A 1 158 ? 4.369 -21.353 22.464 1.00 89.00 158 ASN A C 1
ATOM 1204 O O . ASN A 1 158 ? 4.304 -22.464 21.941 1.00 89.00 158 ASN A O 1
ATOM 1208 N N . LYS A 1 159 ? 5.158 -20.391 21.983 1.00 85.56 159 LYS A N 1
ATOM 1209 C CA . LYS A 1 159 ? 6.067 -20.562 20.848 1.00 85.56 159 LYS A CA 1
ATOM 1210 C C . LYS A 1 159 ? 7.499 -20.741 21.350 1.00 85.56 159 LYS A C 1
ATOM 1212 O O . LYS A 1 159 ? 8.049 -19.839 21.978 1.00 85.56 159 LYS A O 1
ATOM 1217 N N . ALA A 1 160 ? 8.136 -21.851 20.979 1.00 88.75 160 ALA A N 1
ATOM 1218 C CA . ALA A 1 160 ? 9.556 -22.060 21.249 1.00 88.75 160 ALA A CA 1
ATOM 1219 C C . ALA A 1 160 ? 10.428 -21.003 20.524 1.00 88.75 160 ALA A C 1
ATOM 1221 O O . ALA A 1 160 ? 10.210 -20.749 19.330 1.00 88.75 160 ALA A O 1
ATOM 1222 N N . PRO A 1 161 ? 11.429 -20.399 21.196 1.00 87.88 161 PRO A N 1
ATOM 1223 C CA . PRO A 1 161 ? 12.349 -19.450 20.570 1.00 87.88 161 PRO A CA 1
ATOM 1224 C C . PRO A 1 161 ? 13.015 -20.033 19.316 1.00 87.88 161 PRO A C 1
ATOM 1226 O O . PRO A 1 161 ? 13.385 -21.203 19.282 1.00 87.88 161 PRO A O 1
ATOM 1229 N N . GLY A 1 162 ? 13.133 -19.227 18.258 1.00 84.19 162 GLY A N 1
ATOM 1230 C CA . GLY A 1 162 ? 13.766 -19.629 16.993 1.00 84.19 162 GLY A CA 1
ATOM 1231 C C . GLY A 1 162 ? 12.980 -20.623 16.123 1.00 84.19 162 GLY A C 1
ATOM 1232 O O . GLY A 1 162 ? 13.314 -20.777 14.953 1.00 84.19 162 GLY A O 1
ATOM 1233 N N . LYS A 1 163 ? 11.911 -21.257 16.627 1.00 89.00 163 LYS A N 1
ATOM 1234 C CA . LYS A 1 163 ? 11.063 -22.156 15.826 1.00 89.00 163 LYS A CA 1
ATOM 1235 C C . LYS A 1 163 ? 9.907 -21.408 15.168 1.00 89.00 163 LYS A C 1
ATOM 1237 O O . LYS A 1 163 ? 9.378 -20.439 15.714 1.00 89.00 163 LYS A O 1
ATOM 1242 N N . ALA A 1 164 ? 9.497 -21.858 13.985 1.00 83.56 164 ALA A N 1
ATOM 1243 C CA . ALA A 1 164 ? 8.286 -21.358 13.345 1.00 83.56 164 ALA A CA 1
ATOM 1244 C C . ALA A 1 164 ? 7.036 -21.792 14.132 1.00 83.56 164 ALA A C 1
ATOM 1246 O O . ALA A 1 164 ? 7.057 -22.801 14.835 1.00 83.56 164 ALA A O 1
ATOM 1247 N N . LEU A 1 165 ? 5.943 -21.034 14.002 1.00 84.88 165 LEU A N 1
ATOM 1248 C CA . LEU A 1 165 ? 4.644 -21.470 14.516 1.00 84.88 165 LEU A CA 1
ATOM 1249 C C . LEU A 1 165 ? 4.179 -22.712 13.758 1.00 84.88 165 LEU A C 1
ATOM 1251 O O . LEU A 1 165 ? 4.339 -22.781 12.533 1.00 84.88 165 LEU A O 1
ATOM 1255 N N . GLU A 1 166 ? 3.569 -23.642 14.486 1.00 92.75 166 GLU A N 1
ATOM 1256 C CA . GLU A 1 166 ? 2.832 -24.757 13.902 1.00 92.75 166 GLU A CA 1
ATOM 1257 C C . GLU A 1 166 ? 1.859 -24.231 12.823 1.00 92.75 166 GLU A C 1
ATOM 1259 O O . GLU A 1 166 ? 1.221 -23.195 13.049 1.00 92.75 166 GLU A O 1
ATOM 1264 N N . PRO A 1 167 ? 1.754 -24.881 11.648 1.00 91.94 167 PRO A N 1
ATOM 1265 C CA . PRO A 1 167 ? 0.920 -24.395 10.550 1.00 91.94 167 PRO A CA 1
ATOM 1266 C C . PRO A 1 167 ? -0.524 -24.076 10.952 1.00 91.94 167 PRO A C 1
ATOM 1268 O O . PRO A 1 167 ? -0.988 -22.978 10.662 1.00 91.94 167 PRO A O 1
ATOM 1271 N N . LEU A 1 168 ? -1.203 -24.966 11.684 1.00 93.62 168 LEU A N 1
ATOM 1272 C CA . LEU A 1 168 ? -2.591 -24.745 12.111 1.00 93.62 168 LEU A CA 1
ATOM 1273 C C . LEU A 1 168 ? -2.721 -23.544 13.049 1.00 93.62 168 LEU A C 1
ATOM 1275 O O . LEU A 1 168 ? -3.544 -22.665 12.813 1.00 93.62 168 LEU A O 1
ATOM 1279 N N . THR A 1 169 ? -1.847 -23.452 14.053 1.00 91.19 169 THR A N 1
ATOM 1280 C CA . THR A 1 169 ? -1.785 -22.291 14.951 1.00 91.19 169 THR A CA 1
ATOM 1281 C C . THR A 1 169 ? -1.559 -20.990 14.168 1.00 91.19 169 THR A C 1
ATOM 1283 O O . THR A 1 169 ? -2.166 -19.963 14.461 1.00 91.19 169 THR A O 1
ATOM 1286 N N . ARG A 1 170 ? -0.705 -21.012 13.139 1.00 85.88 170 ARG A N 1
ATOM 1287 C CA . ARG A 1 170 ? -0.430 -19.845 12.289 1.00 85.88 170 ARG A CA 1
ATOM 1288 C C . ARG A 1 170 ? -1.638 -19.432 11.453 1.00 85.88 170 ARG A C 1
ATOM 1290 O O . ARG A 1 170 ? -1.937 -18.243 11.408 1.00 85.88 170 ARG A O 1
ATOM 1297 N N . GLU A 1 171 ? -2.305 -20.376 10.793 1.00 86.31 171 GLU A N 1
ATOM 1298 C CA . GLU A 1 171 ? -3.494 -20.083 9.984 1.00 86.31 171 GLU A CA 1
ATOM 1299 C C . GLU A 1 171 ? -4.664 -19.621 10.857 1.00 86.31 171 GLU A C 1
ATOM 1301 O O . GLU A 1 171 ? -5.339 -18.657 10.507 1.00 86.31 171 GLU A O 1
ATOM 1306 N N . PHE A 1 172 ? -4.830 -20.201 12.048 1.00 89.88 172 PHE A N 1
ATOM 1307 C CA . PHE A 1 172 ? -5.794 -19.706 13.027 1.00 89.88 172 PHE A CA 1
ATOM 1308 C C . PHE A 1 172 ? -5.499 -18.256 13.427 1.00 89.88 172 PHE A C 1
ATOM 1310 O O . PHE A 1 172 ? -6.392 -17.415 13.411 1.00 89.88 172 PHE A O 1
ATOM 1317 N N . MET A 1 173 ? -4.236 -17.916 13.709 1.00 85.25 173 MET A N 1
ATOM 1318 C CA . MET A 1 173 ? -3.892 -16.530 14.031 1.00 85.25 173 MET A CA 1
ATOM 1319 C C . MET A 1 173 ? -4.084 -15.567 12.864 1.00 85.25 173 MET A C 1
ATOM 1321 O O . MET A 1 173 ? -4.437 -14.413 13.092 1.00 85.25 173 MET A O 1
ATOM 1325 N N . LYS A 1 174 ? -3.875 -16.017 11.623 1.00 78.81 174 LYS A N 1
ATOM 1326 C CA . LYS A 1 174 ? -4.220 -15.213 10.448 1.00 78.81 174 LYS A CA 1
ATOM 1327 C C . LYS A 1 174 ? -5.720 -14.963 10.382 1.00 78.81 174 LYS A C 1
ATOM 1329 O O . LYS A 1 174 ? -6.093 -13.816 10.192 1.00 78.81 174 LYS A O 1
ATOM 1334 N N . LEU A 1 175 ? -6.554 -15.985 10.593 1.00 84.19 175 LEU A N 1
ATOM 1335 C CA . LEU A 1 175 ? -8.011 -15.837 10.632 1.00 84.19 175 LEU A CA 1
ATOM 1336 C C . LEU A 1 175 ? -8.443 -14.826 11.701 1.00 84.19 175 LEU A C 1
ATOM 1338 O O . LEU A 1 175 ? -9.225 -13.935 11.399 1.00 84.19 175 LEU A O 1
ATOM 1342 N N . VAL A 1 176 ? -7.892 -14.919 12.918 1.00 84.25 176 VAL A N 1
ATOM 1343 C CA . VAL A 1 176 ? -8.198 -14.000 14.032 1.00 84.25 176 VAL A CA 1
ATOM 1344 C C . VAL A 1 176 ? -7.927 -12.536 13.664 1.00 84.25 176 VAL A C 1
ATOM 1346 O O . VAL A 1 176 ? -8.678 -11.651 14.067 1.00 84.25 176 VAL A O 1
ATOM 1349 N N . LEU A 1 177 ? -6.858 -12.274 12.909 1.00 79.75 177 LEU A N 1
ATOM 1350 C CA . LEU A 1 177 ? -6.460 -10.925 12.492 1.00 79.75 177 LEU A CA 1
ATOM 1351 C C . LEU A 1 177 ? -7.080 -10.494 11.153 1.00 79.75 177 LEU A C 1
ATOM 1353 O O . LEU A 1 177 ? -7.049 -9.311 10.821 1.00 79.75 177 LEU A O 1
ATOM 1357 N N . ALA A 1 178 ? -7.604 -11.436 10.372 1.00 74.19 178 ALA A N 1
ATOM 1358 C CA . ALA A 1 178 ? -8.243 -11.167 9.095 1.00 74.19 178 ALA A CA 1
ATOM 1359 C C . ALA A 1 178 ? -9.603 -10.488 9.287 1.00 74.19 178 ALA A C 1
ATOM 1361 O O . ALA A 1 178 ? -10.176 -10.472 10.380 1.00 74.19 178 ALA A O 1
ATOM 1362 N N . LYS A 1 179 ? -10.135 -9.951 8.185 1.00 75.00 179 LYS A N 1
ATOM 1363 C CA . LYS A 1 179 ? -11.448 -9.305 8.165 1.00 75.00 179 LYS A CA 1
ATOM 1364 C C . LYS A 1 179 ? -12.527 -10.234 8.726 1.00 75.00 179 LYS A C 1
ATOM 1366 O O . LYS A 1 179 ? -13.299 -9.795 9.569 1.00 75.00 179 LYS A O 1
ATOM 1371 N N . GLU A 1 180 ? -12.532 -11.507 8.325 1.00 79.44 180 GLU A N 1
ATOM 1372 C CA . GLU A 1 180 ? -13.530 -12.475 8.791 1.00 79.44 180 GLU A CA 1
ATOM 1373 C C . GLU A 1 180 ? -13.474 -12.673 10.314 1.00 79.44 180 GLU A C 1
ATOM 1375 O O . GLU A 1 180 ? -14.510 -12.717 10.973 1.00 79.44 180 GLU A O 1
ATOM 1380 N N . GLY A 1 181 ? -12.276 -12.748 10.905 1.00 85.25 181 GLY A N 1
ATOM 1381 C CA . GLY A 1 181 ? -12.129 -12.863 12.357 1.00 85.25 181 GLY A CA 1
ATOM 1382 C C . GLY A 1 181 ? -12.564 -11.600 13.097 1.00 85.25 181 GLY A C 1
ATOM 1383 O O . GLY A 1 181 ? -13.224 -11.686 14.130 1.00 85.25 181 GLY A O 1
ATOM 1384 N N . GLN A 1 182 ? -12.251 -10.421 12.558 1.00 87.19 182 GLN A N 1
ATOM 1385 C CA . GLN A 1 182 ? -12.650 -9.148 13.162 1.00 87.19 182 GLN A CA 1
ATOM 1386 C C . GLN A 1 182 ? -14.161 -8.879 13.046 1.00 87.19 182 GLN A C 1
ATOM 1388 O O . GLN A 1 182 ? -14.739 -8.258 13.935 1.00 87.19 182 GLN A O 1
ATOM 1393 N N . GLU A 1 183 ? -14.839 -9.406 12.025 1.00 84.06 183 GLU A N 1
ATOM 1394 C CA . GLU A 1 183 ? -16.307 -9.385 11.949 1.00 84.06 183 GLU A CA 1
ATOM 1395 C C . GLU A 1 183 ? -16.957 -10.211 13.071 1.00 84.06 183 GLU A C 1
ATOM 1397 O O . GLU A 1 183 ? -17.981 -9.800 13.618 1.00 84.06 183 GLU A O 1
ATOM 1402 N N . VAL A 1 184 ? -16.344 -11.331 13.477 1.00 91.19 184 VAL A N 1
ATOM 1403 C CA . VAL A 1 184 ? -16.797 -12.104 14.648 1.00 91.19 184 VAL A CA 1
ATOM 1404 C C . VAL A 1 184 ? -16.635 -11.293 15.935 1.00 91.19 184 VAL A C 1
ATOM 1406 O O . VAL A 1 184 ? -17.553 -11.263 16.749 1.00 91.19 184 VAL A O 1
ATOM 1409 N N . VAL A 1 185 ? -15.518 -10.572 16.094 1.00 91.69 185 VAL A N 1
ATOM 1410 C CA . VAL A 1 185 ? -15.284 -9.684 17.252 1.00 91.69 185 VAL A CA 1
ATOM 1411 C C . VAL A 1 185 ? -16.393 -8.635 17.383 1.00 91.69 185 VAL A C 1
ATOM 1413 O O . VAL A 1 185 ? -16.935 -8.452 18.473 1.00 91.69 185 VAL A O 1
ATOM 1416 N N . ILE A 1 186 ? -16.760 -7.992 16.270 1.00 87.19 186 ILE A N 1
ATOM 1417 C CA . ILE A 1 186 ? -17.847 -7.003 16.224 1.00 87.19 186 ILE A CA 1
ATOM 1418 C C . ILE A 1 186 ? -19.187 -7.657 16.571 1.00 87.19 186 ILE A C 1
ATOM 1420 O O . ILE A 1 186 ? -19.955 -7.118 17.367 1.00 87.19 186 ILE A O 1
ATOM 1424 N N . LYS A 1 187 ? -19.472 -8.826 15.985 1.00 88.38 187 LYS A N 1
ATOM 1425 C CA . LYS A 1 187 ? -20.720 -9.564 16.216 1.00 88.38 187 LYS A CA 1
ATOM 1426 C C . LYS A 1 187 ? -20.906 -9.947 17.685 1.00 88.38 187 LYS A C 1
ATOM 1428 O O . LYS A 1 187 ? -22.028 -9.892 18.181 1.00 88.38 187 LYS A O 1
ATOM 1433 N N . ASP A 1 188 ? -19.818 -10.278 18.372 1.00 89.69 188 ASP A N 1
ATOM 1434 C CA . ASP A 1 188 ? -19.815 -10.620 19.797 1.00 89.69 188 ASP A CA 1
ATOM 1435 C C . ASP A 1 188 ? -19.778 -9.377 20.716 1.00 89.69 188 ASP A C 1
ATOM 1437 O O . ASP A 1 188 ? -19.649 -9.499 21.934 1.00 89.69 188 ASP A O 1
ATOM 1441 N N . GLY A 1 189 ? -19.913 -8.171 20.150 1.00 87.62 189 GLY A N 1
ATOM 1442 C CA . GLY A 1 189 ? -20.084 -6.919 20.890 1.00 87.62 189 GLY A CA 1
ATOM 1443 C C . GLY A 1 189 ? -18.789 -6.296 21.416 1.00 87.62 189 GLY A C 1
ATOM 1444 O O . GLY A 1 189 ? -18.842 -5.382 22.239 1.00 87.62 189 GLY A O 1
ATOM 1445 N N . PHE A 1 190 ? -17.630 -6.774 20.963 1.00 92.81 190 PHE A N 1
ATOM 1446 C CA . PHE A 1 190 ? -16.334 -6.169 21.260 1.00 92.81 190 PHE A CA 1
ATOM 1447 C C . PHE A 1 190 ? -15.902 -5.225 20.140 1.00 92.81 190 PHE A C 1
ATOM 1449 O O . PHE A 1 190 ? -16.448 -5.224 19.037 1.00 92.81 190 PHE A O 1
ATOM 1456 N N . PHE A 1 191 ? -14.886 -4.415 20.418 1.00 89.94 191 PHE A N 1
ATOM 1457 C CA . PHE A 1 191 ? -14.364 -3.477 19.438 1.00 89.94 191 PHE A CA 1
ATOM 1458 C C . PHE A 1 191 ? -13.216 -4.142 18.656 1.00 89.94 191 PHE A C 1
ATOM 1460 O O . PHE A 1 191 ? -12.339 -4.763 19.272 1.00 89.94 191 PHE A O 1
ATOM 1467 N N . PRO A 1 192 ? -13.197 -4.062 17.313 1.00 86.50 192 PRO A N 1
ATOM 1468 C CA . PRO A 1 192 ? -12.149 -4.680 16.503 1.00 86.50 192 PRO A CA 1
ATOM 1469 C C . PRO A 1 192 ? -10.777 -4.071 16.818 1.00 86.50 192 PRO A C 1
ATOM 1471 O O . PRO A 1 192 ? -10.676 -2.955 17.336 1.00 86.50 192 PRO A O 1
ATOM 1474 N N . ILE A 1 193 ? -9.691 -4.783 16.523 1.00 80.19 193 ILE A N 1
ATOM 1475 C CA . ILE A 1 193 ? -8.363 -4.170 16.641 1.00 80.19 193 ILE A CA 1
ATOM 1476 C C . ILE A 1 193 ? -8.215 -3.053 15.595 1.00 80.19 193 ILE A C 1
ATOM 1478 O O . ILE A 1 193 ? -8.516 -3.275 14.419 1.00 80.19 193 ILE A O 1
ATOM 1482 N N . PRO A 1 194 ? -7.738 -1.861 15.988 1.00 63.53 194 PRO A N 1
ATOM 1483 C CA . PRO A 1 194 ? -7.445 -0.803 15.034 1.00 63.53 194 PRO A CA 1
ATOM 1484 C C . PRO A 1 194 ? -6.295 -1.230 14.114 1.00 63.53 194 PRO A C 1
ATOM 1486 O O . PRO A 1 194 ? -5.254 -1.683 14.595 1.00 63.53 194 PRO A O 1
ATOM 1489 N N . ALA A 1 195 ? -6.458 -1.073 12.799 1.00 59.84 195 ALA A N 1
ATOM 1490 C CA . ALA A 1 195 ? -5.347 -1.187 11.847 1.00 59.84 195 ALA A CA 1
ATOM 1491 C C . ALA A 1 195 ? -4.467 0.091 11.830 1.00 59.84 195 ALA A C 1
ATOM 1493 O O . ALA A 1 195 ? -3.314 0.048 11.410 1.00 59.84 195 ALA A O 1
ATOM 1494 N N . ASP A 1 196 ? -5.023 1.192 12.342 1.00 54.16 196 ASP A N 1
ATOM 1495 C CA . ASP A 1 196 ? -4.511 2.562 12.498 1.00 54.16 196 ASP A CA 1
ATOM 1496 C C . ASP A 1 196 ? -4.904 3.034 13.918 1.00 54.16 196 ASP A C 1
ATOM 1498 O O . ASP A 1 196 ? -6.005 2.669 14.331 1.00 54.16 196 ASP A O 1
ATOM 1502 N N . PRO A 1 197 ? -4.094 3.793 14.691 1.00 47.75 197 PRO A N 1
ATOM 1503 C CA . PRO A 1 197 ? -4.482 4.335 16.005 1.00 47.75 197 PRO A CA 1
ATOM 1504 C C . PRO A 1 197 ? -5.893 4.946 16.095 1.00 47.75 197 PRO A C 1
ATOM 1506 O O . PRO A 1 197 ? -6.514 4.854 17.152 1.00 47.75 197 PRO A O 1
ATOM 1509 N N . ASP A 1 198 ? -6.421 5.479 14.986 1.00 49.69 198 ASP A N 1
ATOM 1510 C CA . ASP A 1 198 ? -7.753 6.093 14.895 1.00 49.69 198 ASP A CA 1
ATOM 1511 C C . ASP A 1 198 ? -8.882 5.121 14.462 1.00 49.69 198 ASP A C 1
ATOM 1513 O O . ASP A 1 198 ? -10.006 5.548 14.201 1.00 49.69 198 ASP A O 1
ATOM 1517 N N . GLY A 1 199 ? -8.622 3.811 14.340 1.00 50.22 199 GLY A N 1
ATOM 1518 C CA . GLY A 1 199 ? -9.657 2.797 14.060 1.00 50.22 199 GLY A CA 1
ATOM 1519 C C . GLY A 1 199 ? -10.177 2.746 12.616 1.00 50.22 199 GLY A C 1
ATOM 1520 O O . GLY A 1 199 ? -11.198 2.111 12.350 1.00 50.22 199 GLY A O 1
ATOM 1521 N N . ARG A 1 200 ? -9.493 3.392 11.667 1.00 58.22 200 ARG A N 1
ATOM 1522 C CA . ARG A 1 200 ? -9.939 3.519 10.272 1.00 58.22 200 ARG A CA 1
ATOM 1523 C C . ARG A 1 200 ? -9.522 2.333 9.377 1.00 58.22 200 ARG A C 1
ATOM 1525 O O . ARG A 1 200 ? -8.470 1.730 9.599 1.00 58.22 200 ARG A O 1
ATOM 1532 N N . PRO A 1 201 ? -10.315 1.974 8.343 1.00 53.41 201 PRO A N 1
ATOM 1533 C CA . PRO A 1 201 ? -9.985 0.870 7.441 1.00 53.41 201 PRO A CA 1
ATOM 1534 C C . PRO A 1 201 ? -8.821 1.228 6.504 1.00 53.41 201 PRO A C 1
ATOM 1536 O O . PRO A 1 201 ? -8.887 2.212 5.770 1.00 53.41 201 PRO A O 1
ATOM 1539 N N . ILE A 1 202 ? -7.787 0.380 6.459 1.00 68.69 202 ILE A N 1
ATOM 1540 C CA . ILE A 1 202 ? -6.685 0.511 5.494 1.00 68.69 202 ILE A CA 1
ATOM 1541 C C . ILE A 1 202 ? -7.166 0.054 4.114 1.00 68.69 202 ILE A C 1
ATOM 1543 O O . ILE A 1 202 ? -7.448 -1.125 3.900 1.00 68.69 202 ILE A O 1
ATOM 1547 N N . ARG A 1 203 ? -7.240 0.988 3.163 1.00 70.44 203 ARG A N 1
ATOM 1548 C CA . ARG A 1 203 ? -7.654 0.731 1.772 1.00 70.44 203 ARG A CA 1
ATOM 1549 C C . ARG A 1 203 ? -6.479 0.401 0.853 1.00 70.44 203 ARG A C 1
ATOM 1551 O O . ARG A 1 203 ? -6.615 -0.397 -0.067 1.00 70.44 203 ARG A O 1
ATOM 1558 N N . SER A 1 204 ? -5.330 1.021 1.105 1.00 77.69 204 SER A N 1
ATOM 1559 C CA . SER A 1 204 ? -4.084 0.834 0.357 1.00 77.69 204 SER A CA 1
ATOM 1560 C C . SER A 1 204 ? -2.899 1.043 1.293 1.00 77.69 204 SER A C 1
ATOM 1562 O O . SER A 1 204 ? -2.999 1.831 2.232 1.00 77.69 204 SER A O 1
ATOM 1564 N N . LEU A 1 205 ? -1.785 0.358 1.033 1.00 84.94 205 LEU A N 1
ATOM 1565 C CA . LEU A 1 205 ? -0.579 0.386 1.855 1.00 84.94 205 LEU A CA 1
ATOM 1566 C C . LEU A 1 205 ? 0.665 0.475 0.966 1.00 84.94 205 LEU A C 1
ATOM 1568 O O . LEU A 1 205 ? 0.796 -0.280 0.004 1.00 84.94 205 LEU A O 1
ATOM 1572 N N . ALA A 1 206 ? 1.605 1.335 1.338 1.00 85.00 206 ALA A N 1
ATOM 1573 C CA . ALA A 1 206 ? 2.976 1.326 0.851 1.00 85.00 206 ALA A CA 1
ATOM 1574 C C . ALA A 1 206 ? 3.933 1.193 2.041 1.00 85.00 206 ALA A C 1
ATOM 1576 O O . ALA A 1 206 ? 3.745 1.826 3.080 1.00 85.00 206 ALA A O 1
ATOM 1577 N N . TYR A 1 207 ? 4.960 0.361 1.888 1.00 84.69 207 TYR A N 1
ATOM 1578 C CA . TYR A 1 207 ? 5.968 0.119 2.915 1.00 84.69 207 TYR A CA 1
ATOM 1579 C C . TYR A 1 207 ? 7.361 0.298 2.326 1.00 84.69 207 TYR A C 1
ATOM 1581 O O . TYR A 1 207 ? 7.686 -0.292 1.295 1.00 84.69 207 TYR A O 1
ATOM 1589 N N . VAL A 1 208 ? 8.187 1.073 3.021 1.00 85.44 208 VAL A N 1
ATOM 1590 C CA . VAL A 1 208 ? 9.582 1.318 2.671 1.00 85.44 208 VAL A CA 1
ATOM 1591 C C . VAL A 1 208 ? 10.454 0.966 3.869 1.00 85.44 208 VAL A C 1
ATOM 1593 O O . VAL A 1 208 ? 10.204 1.403 4.992 1.00 85.44 208 VAL A O 1
ATOM 1596 N N . SER A 1 209 ? 11.503 0.181 3.628 1.00 83.25 209 SER A N 1
ATOM 1597 C CA . SER A 1 209 ? 12.528 -0.128 4.624 1.00 83.25 209 SER A CA 1
ATOM 1598 C C . SER A 1 209 ? 13.820 0.581 4.247 1.00 83.25 209 SER A C 1
ATOM 1600 O O . SER A 1 209 ? 14.410 0.281 3.215 1.00 83.25 209 SER A O 1
ATOM 1602 N N . THR A 1 210 ? 14.282 1.473 5.113 1.00 82.06 210 THR A N 1
ATOM 1603 C CA . THR A 1 210 ? 15.551 2.194 4.971 1.00 82.06 210 THR A CA 1
ATOM 1604 C C . THR A 1 210 ? 16.574 1.657 5.984 1.00 82.06 210 THR A C 1
ATOM 1606 O O . THR A 1 210 ? 16.193 1.003 6.960 1.00 82.06 210 THR A O 1
ATOM 1609 N N . PRO A 1 211 ? 17.879 1.946 5.830 1.00 78.31 211 PRO A N 1
ATOM 1610 C CA . PRO A 1 211 ? 18.882 1.592 6.839 1.00 78.31 211 PRO A CA 1
ATOM 1611 C C . PRO A 1 211 ? 18.626 2.198 8.230 1.00 78.31 211 PRO A C 1
ATOM 1613 O O . PRO A 1 211 ? 19.098 1.652 9.225 1.00 78.31 211 PRO A O 1
ATOM 1616 N N . ASN A 1 212 ? 17.886 3.310 8.295 1.00 74.12 212 ASN A N 1
ATOM 1617 C CA . ASN A 1 212 ? 17.648 4.088 9.514 1.00 74.12 212 ASN A CA 1
ATOM 1618 C C . ASN A 1 212 ? 16.269 3.824 10.141 1.00 74.12 212 ASN A C 1
ATOM 1620 O O . ASN A 1 212 ? 15.916 4.464 11.135 1.00 74.12 212 ASN A O 1
ATOM 1624 N N . GLY A 1 213 ? 15.470 2.924 9.561 1.00 82.19 213 GLY A N 1
ATOM 1625 C CA . GLY A 1 213 ? 14.096 2.694 9.991 1.00 82.19 213 GLY A CA 1
ATOM 1626 C C . GLY A 1 213 ? 13.144 2.322 8.861 1.00 82.19 213 GLY A C 1
ATOM 1627 O O . GLY A 1 213 ? 13.544 2.201 7.704 1.00 82.19 213 GLY A O 1
ATOM 1628 N N . SER A 1 214 ? 11.866 2.175 9.185 1.00 85.19 214 SER A N 1
ATOM 1629 C CA . SER A 1 214 ? 10.809 1.913 8.210 1.00 85.19 214 SER A CA 1
ATOM 1630 C C . SER A 1 214 ? 9.791 3.043 8.151 1.00 85.19 214 SER A C 1
ATOM 1632 O O . SER A 1 214 ? 9.561 3.755 9.130 1.00 85.19 214 SER A O 1
ATOM 1634 N N . ILE A 1 215 ? 9.176 3.191 6.982 1.00 87.62 215 ILE A N 1
ATOM 1635 C CA . ILE A 1 215 ? 8.077 4.115 6.735 1.00 87.62 215 ILE A CA 1
ATOM 1636 C C . ILE A 1 215 ? 6.917 3.304 6.170 1.00 87.62 215 ILE A C 1
ATOM 1638 O O . ILE A 1 215 ? 7.060 2.587 5.180 1.00 87.62 215 ILE A O 1
ATOM 1642 N N . THR A 1 216 ? 5.763 3.417 6.814 1.00 87.56 216 THR A N 1
ATOM 1643 C CA . THR A 1 216 ? 4.511 2.789 6.401 1.00 87.56 216 THR A CA 1
ATOM 1644 C C . THR A 1 216 ? 3.515 3.887 6.078 1.00 87.56 216 THR A C 1
ATOM 1646 O O . THR A 1 216 ? 3.217 4.720 6.926 1.00 87.56 216 THR A O 1
ATOM 1649 N N . SER A 1 217 ? 3.020 3.906 4.847 1.00 89.19 217 SER A N 1
ATOM 1650 C CA . SER A 1 217 ? 2.002 4.848 4.381 1.00 89.19 217 SER A CA 1
ATOM 1651 C C . SER A 1 217 ? 0.722 4.079 4.086 1.00 89.19 217 SER A C 1
ATOM 1653 O O . SER A 1 217 ? 0.755 3.118 3.321 1.00 89.19 217 SER A O 1
ATOM 1655 N N . ALA A 1 218 ? -0.397 4.484 4.670 1.00 87.50 218 ALA A N 1
ATOM 1656 C CA . ALA A 1 218 ? -1.678 3.811 4.521 1.00 87.50 218 ALA A CA 1
ATOM 1657 C C . ALA A 1 218 ? -2.778 4.811 4.162 1.00 87.50 218 ALA A C 1
ATOM 1659 O O . ALA A 1 218 ? -2.929 5.839 4.814 1.00 87.50 218 ALA A O 1
ATOM 1660 N N . ALA A 1 219 ? -3.576 4.500 3.145 1.00 85.81 219 ALA A N 1
ATOM 1661 C CA . ALA A 1 219 ? -4.811 5.229 2.883 1.00 85.81 219 ALA A CA 1
ATOM 1662 C C . ALA A 1 219 ? -5.868 4.747 3.882 1.00 85.81 219 ALA A C 1
ATOM 1664 O O . ALA A 1 219 ? -6.288 3.589 3.818 1.00 85.81 219 ALA A O 1
ATOM 1665 N N . VAL A 1 220 ? -6.263 5.621 4.806 1.00 78.75 220 VAL A N 1
ATOM 1666 C CA . VAL A 1 220 ? -7.187 5.318 5.917 1.00 78.75 220 VAL A CA 1
ATOM 1667 C C . VAL A 1 220 ? -8.566 5.956 5.723 1.00 78.75 220 VAL A C 1
ATOM 1669 O O . VAL A 1 220 ? -9.524 5.629 6.415 1.00 78.75 220 VAL A O 1
ATOM 1672 N N . GLY A 1 221 ? -8.708 6.826 4.728 1.00 77.12 221 GLY A N 1
ATOM 1673 C CA . GLY A 1 221 ? -9.981 7.390 4.297 1.00 77.12 221 GLY A CA 1
ATOM 1674 C C . GLY A 1 221 ? -9.965 7.706 2.802 1.00 77.12 221 GLY A C 1
ATOM 1675 O O . GLY A 1 221 ? -8.968 7.438 2.129 1.00 77.12 221 GLY A O 1
ATOM 1676 N N . PRO A 1 222 ? -11.050 8.290 2.266 1.00 79.62 222 PRO A N 1
ATOM 1677 C CA . PRO A 1 222 ? -11.082 8.772 0.890 1.00 79.62 222 PRO A CA 1
ATOM 1678 C C . PRO A 1 222 ? -9.946 9.756 0.599 1.00 79.62 222 PRO A C 1
ATOM 1680 O O . PRO A 1 222 ? -9.298 9.638 -0.425 1.00 79.62 222 PRO A O 1
ATOM 1683 N N . MET A 1 223 ? -9.651 10.687 1.506 1.00 86.25 223 MET A N 1
ATOM 1684 C CA . MET A 1 223 ? -8.606 11.708 1.311 1.00 86.25 223 MET A CA 1
ATOM 1685 C C . MET A 1 223 ? -7.533 11.675 2.405 1.00 86.25 223 MET A C 1
ATOM 1687 O O . MET A 1 223 ? -6.600 12.476 2.374 1.00 86.25 223 MET A O 1
ATOM 1691 N N . ASP A 1 224 ? -7.658 10.747 3.354 1.00 86.31 224 ASP A N 1
ATOM 1692 C CA . ASP A 1 224 ? -6.807 10.683 4.536 1.00 86.31 224 ASP A CA 1
ATOM 1693 C C . ASP A 1 224 ? -5.719 9.623 4.383 1.00 86.31 224 ASP A C 1
ATOM 1695 O O . ASP A 1 224 ? -5.983 8.450 4.092 1.00 86.31 224 ASP A O 1
ATOM 1699 N N . LEU A 1 225 ? -4.488 10.048 4.637 1.00 89.00 225 LEU A N 1
ATOM 1700 C CA . LEU A 1 225 ? -3.279 9.248 4.604 1.00 89.00 225 LEU A CA 1
ATOM 1701 C C . LEU A 1 225 ? -2.674 9.189 6.010 1.00 89.00 225 LEU A C 1
ATOM 1703 O O . LEU A 1 225 ? -2.311 10.221 6.569 1.00 89.00 225 LEU A O 1
ATOM 1707 N N . ALA A 1 226 ? -2.512 7.987 6.552 1.00 87.69 226 ALA A N 1
ATOM 1708 C CA . ALA A 1 226 ? -1.725 7.742 7.751 1.00 87.69 226 ALA A CA 1
ATOM 1709 C C . ALA A 1 226 ? -0.275 7.420 7.366 1.00 87.69 226 ALA A C 1
ATOM 1711 O O . ALA A 1 226 ? -0.015 6.590 6.492 1.00 87.69 226 ALA A O 1
ATOM 1712 N N . LEU A 1 227 ? 0.674 8.066 8.031 1.00 87.50 227 LEU A N 1
ATOM 1713 C CA . LEU A 1 227 ? 2.106 7.861 7.891 1.00 87.50 227 LEU A CA 1
ATOM 1714 C C . LEU A 1 227 ? 2.669 7.438 9.248 1.00 87.50 227 LEU A C 1
ATOM 1716 O O . LEU A 1 227 ? 2.645 8.203 10.211 1.00 87.50 227 LEU A O 1
ATOM 1720 N N . VAL A 1 228 ? 3.200 6.222 9.312 1.00 86.00 228 VAL A N 1
ATOM 1721 C CA . VAL A 1 228 ? 3.873 5.681 10.494 1.00 86.00 228 VAL A CA 1
ATOM 1722 C C . VAL A 1 228 ? 5.345 5.514 10.169 1.00 86.00 228 VAL A C 1
ATOM 1724 O O . VAL A 1 228 ? 5.716 4.781 9.253 1.00 86.00 228 VAL A O 1
ATOM 1727 N N . THR A 1 229 ? 6.194 6.199 10.922 1.00 82.12 229 THR A N 1
ATOM 1728 C CA . THR A 1 229 ? 7.646 6.123 10.771 1.00 82.12 229 THR A CA 1
ATOM 1729 C C . THR A 1 229 ? 8.255 5.532 12.018 1.00 82.12 229 THR A C 1
ATOM 1731 O O . THR A 1 229 ? 8.025 6.030 13.113 1.00 82.12 229 THR A O 1
ATOM 1734 N N . ARG A 1 230 ? 9.098 4.521 11.844 1.00 81.56 230 ARG A N 1
ATOM 1735 C CA . ARG A 1 230 ? 9.844 3.892 12.926 1.00 81.56 230 ARG A CA 1
ATOM 1736 C C . ARG A 1 230 ? 11.326 4.077 12.664 1.00 81.56 230 ARG A C 1
ATOM 1738 O O . ARG A 1 230 ? 11.884 3.388 11.818 1.00 81.56 230 ARG A O 1
ATOM 1745 N N . LYS A 1 231 ? 11.964 5.010 13.367 1.00 79.88 231 LYS A N 1
ATOM 1746 C CA . LYS A 1 231 ? 13.417 5.207 13.324 1.00 79.88 231 LYS A CA 1
ATOM 1747 C C . LYS A 1 231 ? 14.078 4.247 14.299 1.00 79.88 231 LYS A C 1
ATOM 1749 O O . LYS A 1 231 ? 13.720 4.219 15.472 1.00 79.88 231 LYS A O 1
ATOM 1754 N N . GLU A 1 232 ? 15.063 3.490 13.835 1.00 75.44 232 GLU A N 1
ATOM 1755 C CA . GLU A 1 232 ? 15.879 2.630 14.692 1.00 75.44 232 GLU A CA 1
ATOM 1756 C C . GLU A 1 232 ? 17.289 3.210 14.798 1.00 75.44 232 GLU A C 1
ATOM 1758 O O . GLU A 1 232 ? 18.001 3.347 13.803 1.00 75.44 232 GLU A O 1
ATOM 1763 N N . ARG A 1 233 ? 17.729 3.525 16.018 1.00 71.06 233 ARG A N 1
ATOM 1764 C CA . ARG A 1 233 ? 19.134 3.820 16.304 1.00 71.06 233 ARG A CA 1
ATOM 1765 C C . ARG A 1 233 ? 19.793 2.571 16.866 1.00 71.06 233 ARG A C 1
ATOM 1767 O O . ARG A 1 233 ? 19.539 2.161 17.998 1.00 71.06 233 ARG A O 1
ATOM 1774 N N . LYS A 1 234 ? 20.677 1.969 16.071 1.00 66.19 234 LYS A N 1
ATOM 1775 C CA . LYS A 1 234 ? 21.563 0.905 16.552 1.00 66.19 234 LYS A CA 1
ATOM 1776 C C . LYS A 1 234 ? 22.648 1.526 17.430 1.00 66.19 234 LYS A C 1
ATOM 1778 O O . LYS A 1 234 ? 23.464 2.307 16.946 1.00 66.19 234 LYS A O 1
ATOM 1783 N N . ALA A 1 235 ? 22.647 1.190 18.717 1.00 67.19 235 ALA A N 1
ATOM 1784 C CA . ALA A 1 235 ? 23.753 1.521 19.605 1.00 67.19 235 ALA A CA 1
ATOM 1785 C C . ALA A 1 235 ? 24.989 0.684 19.227 1.00 67.19 235 ALA A C 1
ATOM 1787 O O . ALA A 1 235 ? 24.853 -0.478 18.846 1.00 67.19 235 ALA A O 1
ATOM 1788 N N . LEU A 1 236 ? 26.193 1.261 19.342 1.00 68.81 236 LEU A N 1
ATOM 1789 C CA . LEU A 1 236 ? 27.448 0.516 19.144 1.00 68.81 236 LEU A CA 1
ATOM 1790 C C . LEU A 1 236 ? 27.613 -0.601 20.190 1.00 68.81 236 LEU A C 1
ATOM 1792 O O . LEU A 1 236 ? 28.186 -1.645 19.897 1.00 68.81 236 LEU A O 1
ATOM 1796 N N . ILE A 1 237 ? 27.118 -0.364 21.409 1.00 61.47 237 ILE A N 1
ATOM 1797 C CA . ILE A 1 237 ? 27.097 -1.297 22.538 1.00 61.47 237 ILE A CA 1
ATOM 1798 C C . ILE A 1 237 ? 25.790 -1.030 23.304 1.00 61.47 237 ILE A C 1
ATOM 1800 O O . ILE A 1 237 ? 25.552 0.104 23.717 1.00 61.47 237 ILE A O 1
ATOM 1804 N N . GLY A 1 238 ? 24.938 -2.047 23.477 1.00 60.28 238 GLY A N 1
ATOM 1805 C CA . GLY A 1 238 ? 23.641 -1.942 24.168 1.00 60.28 238 GLY A CA 1
ATOM 1806 C C . GLY A 1 238 ? 22.411 -2.117 23.256 1.00 60.28 238 GLY A C 1
ATOM 1807 O O . GLY A 1 238 ? 22.561 -2.332 22.052 1.00 60.28 238 GLY A O 1
ATOM 1808 N N . PRO A 1 239 ? 21.186 -2.079 23.816 1.00 51.91 239 PRO A N 1
ATOM 1809 C CA . PRO A 1 239 ? 19.953 -2.260 23.051 1.00 51.91 239 PRO A CA 1
ATOM 1810 C C . PRO A 1 239 ? 19.706 -1.081 22.098 1.00 51.91 239 PRO A C 1
ATOM 1812 O O . PRO A 1 239 ? 19.952 0.075 22.436 1.00 51.91 239 PRO A O 1
ATOM 1815 N N . SER A 1 240 ? 19.200 -1.373 20.899 1.00 66.69 240 SER A N 1
ATOM 1816 C CA . SER A 1 240 ? 18.764 -0.354 19.942 1.00 66.69 240 SER A CA 1
ATOM 1817 C C . SER A 1 240 ? 17.571 0.425 20.490 1.00 66.69 240 SER A C 1
ATOM 1819 O O . SER A 1 240 ? 16.597 -0.181 20.941 1.00 66.69 240 SER A O 1
ATOM 1821 N N . THR A 1 241 ? 17.617 1.752 20.407 1.00 66.69 241 THR A N 1
ATOM 1822 C CA . THR A 1 241 ? 16.478 2.614 20.736 1.00 66.69 241 THR A CA 1
ATOM 1823 C C . THR A 1 241 ? 15.662 2.891 19.477 1.00 66.69 241 THR A C 1
ATOM 1825 O O . THR A 1 241 ? 16.215 3.112 18.397 1.00 66.69 241 THR A O 1
ATOM 1828 N N . GLY A 1 242 ? 14.337 2.821 19.602 1.00 67.50 242 GLY A N 1
ATOM 1829 C CA . GLY A 1 242 ? 13.400 3.092 18.517 1.00 67.50 242 GLY A CA 1
ATOM 1830 C C . GLY A 1 242 ? 12.548 4.312 18.841 1.00 67.50 242 GLY A C 1
ATOM 1831 O O . GLY A 1 242 ? 12.033 4.409 19.951 1.00 67.50 242 GLY A O 1
ATOM 1832 N N . GLU A 1 243 ? 12.399 5.217 17.882 1.00 71.62 243 GLU A N 1
ATOM 1833 C CA . GLU A 1 243 ? 11.424 6.308 17.934 1.00 71.62 243 GLU A CA 1
ATOM 1834 C C . GLU A 1 243 ? 10.350 6.040 16.881 1.00 71.62 243 GLU A C 1
ATOM 1836 O O . GLU A 1 243 ? 10.668 5.789 15.717 1.00 71.62 243 GLU A O 1
ATOM 1841 N N . GLU A 1 244 ? 9.085 6.075 17.293 1.00 74.38 244 GLU A N 1
ATOM 1842 C CA . GLU A 1 244 ? 7.934 5.910 16.408 1.00 74.38 244 GLU A CA 1
ATOM 1843 C C . GLU A 1 244 ? 7.172 7.234 16.323 1.00 74.38 244 GLU A C 1
ATOM 1845 O O . GLU A 1 244 ? 6.927 7.887 17.337 1.00 74.38 244 GLU A O 1
ATOM 1850 N N . ALA A 1 245 ? 6.842 7.654 15.106 1.00 72.88 245 ALA A N 1
ATOM 1851 C CA . ALA A 1 245 ? 6.087 8.865 14.827 1.00 72.88 245 ALA A CA 1
ATOM 1852 C C . ALA A 1 245 ? 4.877 8.521 13.960 1.00 72.88 245 ALA A C 1
ATOM 1854 O O . ALA A 1 245 ? 5.001 7.787 12.978 1.00 72.88 245 ALA A O 1
ATOM 1855 N N . HIS A 1 246 ? 3.730 9.091 14.319 1.00 80.25 246 HIS A N 1
ATOM 1856 C CA . HIS A 1 246 ? 2.459 8.907 13.630 1.00 80.25 246 HIS A CA 1
ATOM 1857 C C . HIS A 1 246 ? 1.985 10.267 13.134 1.00 80.25 246 HIS A C 1
ATOM 1859 O O . HIS A 1 246 ? 1.959 11.230 13.901 1.00 80.25 246 HIS A O 1
ATOM 1865 N N . GLN A 1 247 ? 1.637 10.347 11.857 1.00 81.94 247 GLN A N 1
ATOM 1866 C CA . GLN A 1 247 ? 1.080 11.542 11.241 1.00 81.94 247 GLN A CA 1
ATOM 1867 C C . GLN A 1 247 ? -0.115 11.157 10.383 1.00 81.94 247 GLN A C 1
ATOM 1869 O O . GLN A 1 247 ? -0.047 10.196 9.623 1.00 81.94 247 GLN A O 1
ATOM 1874 N N . THR A 1 248 ? -1.185 11.938 10.467 1.00 82.94 248 THR A N 1
ATOM 1875 C CA . THR A 1 248 ? -2.338 11.820 9.573 1.00 82.94 248 THR A CA 1
ATOM 1876 C C . THR A 1 248 ? -2.404 13.077 8.721 1.00 82.94 248 THR A C 1
ATOM 1878 O O . THR A 1 248 ? -2.399 14.189 9.246 1.00 82.94 248 THR A O 1
ATOM 1881 N N . LEU A 1 249 ? -2.484 12.902 7.406 1.00 86.25 249 LEU A N 1
ATOM 1882 C CA . LEU A 1 249 ? -2.622 13.977 6.435 1.00 86.25 249 LEU A CA 1
ATOM 1883 C C . LEU A 1 249 ? -3.940 13.841 5.690 1.00 86.25 249 LEU A C 1
ATOM 1885 O O . LEU A 1 249 ? -4.184 12.816 5.060 1.00 86.25 249 LEU A O 1
ATOM 1889 N N . SER A 1 250 ? -4.730 14.908 5.673 1.00 86.56 250 SER A N 1
ATOM 1890 C CA . SER A 1 250 ? -5.836 15.048 4.726 1.00 86.56 250 SER A CA 1
ATOM 1891 C C . SER A 1 250 ? -5.321 15.762 3.478 1.00 86.56 250 SER A C 1
ATOM 1893 O O . SER A 1 250 ? -4.873 16.909 3.536 1.00 86.56 250 SER A O 1
ATOM 1895 N N . LEU A 1 251 ? -5.328 15.068 2.343 1.00 86.50 251 LEU A N 1
ATOM 1896 C CA . LEU A 1 251 ? -4.754 15.570 1.099 1.00 86.50 251 LEU A CA 1
ATOM 1897 C C . LEU A 1 251 ? -5.783 16.441 0.358 1.00 86.50 251 LEU A C 1
ATOM 1899 O O . LEU A 1 251 ? -6.914 15.997 0.174 1.00 86.50 251 LEU A O 1
ATOM 1903 N N . PRO A 1 252 ? -5.429 17.647 -0.125 1.00 80.50 252 PRO A N 1
ATOM 1904 C CA . PRO A 1 252 ? -6.331 18.528 -0.869 1.00 80.50 252 PRO A CA 1
ATOM 1905 C C . PRO A 1 252 ? -6.447 18.065 -2.328 1.00 80.50 252 PRO A C 1
ATOM 1907 O O . PRO A 1 252 ? -5.984 18.729 -3.254 1.00 80.50 252 PRO A O 1
ATOM 1910 N N . VAL A 1 253 ? -7.001 16.874 -2.532 1.00 74.25 253 VAL A N 1
ATOM 1911 C CA . VAL A 1 253 ? -7.008 16.187 -3.826 1.00 74.25 253 VAL A CA 1
ATOM 1912 C C . VAL A 1 253 ? -8.409 16.092 -4.403 1.00 74.25 253 VAL A C 1
ATOM 1914 O O . VAL A 1 253 ? -9.396 16.015 -3.677 1.00 74.25 253 VAL A O 1
ATOM 1917 N N . GLY A 1 254 ? -8.507 16.073 -5.733 1.00 72.00 254 GLY A N 1
ATOM 1918 C CA . GLY A 1 254 ? -9.752 15.684 -6.385 1.00 72.00 254 GLY A CA 1
ATOM 1919 C C . GLY A 1 254 ? -9.959 14.174 -6.245 1.00 72.00 254 GLY A C 1
ATOM 1920 O O . GLY A 1 254 ? -9.110 13.401 -6.692 1.00 72.00 254 GLY A O 1
ATOM 1921 N N . GLY A 1 255 ? -11.086 13.744 -5.682 1.00 83.25 255 GLY A N 1
ATOM 1922 C CA . GLY A 1 255 ? -11.431 12.323 -5.556 1.00 83.25 255 GLY A CA 1
ATOM 1923 C C . GLY A 1 255 ? -10.750 11.611 -4.383 1.00 83.25 255 GLY A C 1
ATOM 1924 O O . GLY A 1 255 ? -10.288 12.242 -3.440 1.00 83.25 255 GLY A O 1
ATOM 1925 N N . GLU A 1 256 ? -10.722 10.279 -4.440 1.00 90.38 256 GLU A N 1
ATOM 1926 C CA . GLU A 1 256 ? -10.228 9.417 -3.363 1.00 90.38 256 GLU A CA 1
ATOM 1927 C C . GLU A 1 256 ? -8.804 8.913 -3.635 1.00 90.38 256 GLU A C 1
ATOM 1929 O O . GLU A 1 256 ? -8.418 8.750 -4.791 1.00 90.38 256 GLU A O 1
ATOM 1934 N N . ILE A 1 257 ? -8.036 8.597 -2.594 1.00 93.44 257 ILE A N 1
ATOM 1935 C CA . ILE A 1 257 ? -6.750 7.908 -2.691 1.00 93.44 257 ILE A CA 1
ATOM 1936 C C . ILE A 1 257 ? -6.988 6.495 -3.230 1.00 93.44 257 ILE A C 1
ATOM 1938 O O . ILE A 1 257 ? -7.697 5.692 -2.624 1.00 93.44 257 ILE A O 1
ATOM 1942 N N . SER A 1 258 ? -6.362 6.181 -4.359 1.00 93.31 258 SER A N 1
ATOM 1943 C CA . SER A 1 258 ? -6.543 4.914 -5.070 1.00 93.31 258 SER A CA 1
ATOM 1944 C C . SER A 1 258 ? -5.278 4.057 -5.125 1.00 93.31 258 SER A C 1
ATOM 1946 O O . SER A 1 258 ? -5.371 2.841 -5.265 1.00 93.31 258 SER A O 1
ATOM 1948 N N . SER A 1 259 ? -4.089 4.655 -5.013 1.00 93.44 259 SER A N 1
ATOM 1949 C CA . SER A 1 259 ? -2.809 3.930 -5.022 1.00 93.44 259 SER A CA 1
ATOM 1950 C C . SER A 1 259 ? -1.702 4.725 -4.327 1.00 93.44 259 SER A C 1
ATOM 1952 O O . SER A 1 259 ? -1.773 5.949 -4.232 1.00 93.44 259 SER A O 1
ATOM 1954 N N . LEU A 1 260 ? -0.677 4.028 -3.830 1.00 95.06 260 LEU A N 1
ATOM 1955 C CA . LEU A 1 260 ? 0.457 4.615 -3.110 1.00 95.06 260 LEU A CA 1
ATOM 1956 C C . LEU A 1 260 ? 1.774 4.027 -3.630 1.00 95.06 260 LEU A C 1
ATOM 1958 O O . LEU A 1 260 ? 1.853 2.823 -3.865 1.00 95.06 260 LEU A O 1
ATOM 1962 N N . ALA A 1 261 ? 2.806 4.857 -3.768 1.00 94.56 261 ALA A N 1
ATOM 1963 C CA . ALA A 1 261 ? 4.165 4.425 -4.092 1.00 94.56 261 ALA A CA 1
ATOM 1964 C C . ALA A 1 261 ? 5.193 5.329 -3.394 1.00 94.56 261 ALA A C 1
ATOM 1966 O O . ALA A 1 261 ? 5.201 6.534 -3.619 1.00 94.56 261 ALA A O 1
ATOM 1967 N N . GLY A 1 262 ? 6.053 4.757 -2.551 1.00 92.69 262 GLY A N 1
ATOM 1968 C CA . GLY A 1 262 ? 7.179 5.467 -1.931 1.00 92.69 262 GLY A CA 1
ATOM 1969 C C . GLY A 1 262 ? 8.500 5.093 -2.597 1.00 92.69 262 GLY A C 1
ATOM 1970 O O . GLY A 1 262 ? 8.627 3.977 -3.107 1.00 92.69 262 GLY A O 1
ATOM 1971 N N . ASP A 1 263 ? 9.469 6.005 -2.597 1.00 90.88 263 ASP A N 1
ATOM 1972 C CA . ASP A 1 263 ? 10.832 5.676 -3.020 1.00 90.88 263 ASP A CA 1
ATOM 1973 C C . ASP A 1 263 ? 11.570 4.851 -1.948 1.00 90.88 263 ASP A C 1
ATOM 1975 O O . ASP A 1 263 ? 11.229 4.883 -0.766 1.00 90.88 263 ASP A O 1
ATOM 1979 N N . SER A 1 264 ? 12.591 4.079 -2.327 1.00 87.94 264 SER A N 1
ATOM 1980 C CA . SER A 1 264 ? 13.340 3.230 -1.383 1.00 87.94 264 SER A CA 1
ATOM 1981 C C . SER A 1 264 ? 14.165 4.025 -0.368 1.00 87.94 264 SER A C 1
ATOM 1983 O O . SER A 1 264 ? 14.563 3.480 0.665 1.00 87.94 264 SER A O 1
ATOM 1985 N N . ARG A 1 265 ? 14.418 5.311 -0.642 1.00 88.56 265 ARG A N 1
ATOM 1986 C CA . ARG A 1 265 ? 15.116 6.226 0.269 1.00 88.56 265 ARG A CA 1
ATOM 1987 C C . ARG A 1 265 ? 14.206 6.744 1.384 1.00 88.56 265 ARG A C 1
ATOM 1989 O O . ARG A 1 265 ? 14.726 7.158 2.417 1.00 88.56 265 ARG A O 1
ATOM 1996 N N . GLY A 1 266 ? 12.885 6.673 1.212 1.00 86.25 266 GLY A N 1
ATOM 1997 C CA . GLY A 1 266 ? 11.921 7.206 2.169 1.00 86.25 266 GLY A CA 1
ATOM 1998 C C . GLY A 1 266 ? 11.899 8.735 2.195 1.00 86.25 266 GLY A C 1
ATOM 1999 O O . GLY A 1 266 ? 11.678 9.322 3.249 1.00 86.25 266 GLY A O 1
ATOM 2000 N N . GLU A 1 267 ? 12.185 9.373 1.062 1.00 89.88 267 GLU A N 1
ATOM 2001 C CA . GLU A 1 267 ? 12.240 10.830 0.915 1.00 89.88 267 GLU A CA 1
ATOM 2002 C C . GLU A 1 267 ? 10.972 11.380 0.260 1.00 89.88 267 GLU A C 1
ATOM 2004 O O . GLU A 1 267 ? 10.539 12.484 0.586 1.00 89.88 267 GLU A O 1
ATOM 2009 N N . GLU A 1 268 ? 10.355 10.608 -0.633 1.00 91.94 268 GLU A N 1
ATOM 2010 C CA . GLU A 1 268 ? 9.201 11.033 -1.423 1.00 91.94 268 GLU A CA 1
ATOM 2011 C C . GLU A 1 268 ? 8.122 9.939 -1.434 1.00 91.94 268 GLU A C 1
ATOM 2013 O O . GLU A 1 268 ? 8.400 8.748 -1.608 1.00 91.94 268 GLU A O 1
ATOM 2018 N N . LEU A 1 269 ? 6.865 10.358 -1.291 1.00 94.06 269 LEU A N 1
ATOM 2019 C CA . LEU A 1 269 ? 5.677 9.522 -1.415 1.00 94.06 269 LEU A CA 1
ATOM 2020 C C . LEU A 1 269 ? 4.779 10.059 -2.529 1.00 94.06 269 LEU A C 1
ATOM 2022 O O . LEU A 1 269 ? 4.451 11.242 -2.583 1.00 94.06 269 LEU A O 1
ATOM 2026 N N . PHE A 1 270 ? 4.328 9.162 -3.395 1.00 95.38 270 PHE A N 1
ATOM 2027 C CA . PHE A 1 270 ? 3.424 9.452 -4.496 1.00 95.38 270 PHE A CA 1
ATOM 2028 C C . PHE A 1 270 ? 2.066 8.820 -4.217 1.00 95.38 270 PHE A C 1
ATOM 2030 O O . PHE A 1 270 ? 1.958 7.623 -3.936 1.00 95.38 270 PHE A O 1
ATOM 2037 N N . VAL A 1 271 ? 1.022 9.636 -4.311 1.00 96.12 271 VAL A N 1
ATOM 2038 C CA . VAL A 1 271 ? -0.365 9.262 -4.044 1.00 96.12 271 VAL A CA 1
ATOM 2039 C C . VAL A 1 271 ? -1.174 9.420 -5.322 1.00 96.12 271 VAL A C 1
ATOM 2041 O O . VAL A 1 271 ? -1.314 10.522 -5.846 1.00 96.12 271 VAL A O 1
ATOM 2044 N N . GLY A 1 272 ? -1.689 8.311 -5.839 1.00 95.81 272 GLY A N 1
ATOM 2045 C CA . GLY A 1 272 ? -2.582 8.289 -6.989 1.00 95.81 272 GLY A CA 1
ATOM 2046 C C . GLY A 1 272 ? -4.025 8.454 -6.530 1.00 95.81 272 GLY A C 1
ATOM 2047 O O . GLY A 1 272 ? -4.397 7.935 -5.474 1.00 95.81 272 GLY A O 1
ATOM 2048 N N . THR A 1 273 ? -4.829 9.168 -7.314 1.00 95.69 273 THR A N 1
ATOM 2049 C CA . THR A 1 273 ? -6.218 9.482 -6.963 1.00 95.69 273 THR A CA 1
ATOM 2050 C C . THR A 1 273 ? -7.223 8.935 -7.974 1.00 95.69 273 THR A C 1
ATOM 2052 O O . THR A 1 273 ? -6.908 8.694 -9.147 1.00 95.69 273 THR A O 1
ATOM 2055 N N . SER A 1 274 ? -8.480 8.806 -7.543 1.00 94.12 274 SER A N 1
ATOM 2056 C CA . SER A 1 274 ? -9.594 8.389 -8.393 1.00 94.12 274 SER A CA 1
ATOM 2057 C C . SER A 1 274 ? -9.969 9.426 -9.456 1.00 94.12 274 SER A C 1
ATOM 2059 O O . SER A 1 274 ? -10.550 9.066 -10.477 1.00 94.12 274 SER A O 1
ATOM 2061 N N . SER A 1 275 ? -9.571 10.694 -9.284 1.00 93.38 275 SER A N 1
ATOM 2062 C CA . SER A 1 275 ? -9.700 11.722 -10.329 1.00 93.38 275 SER A CA 1
ATOM 2063 C C . SER A 1 275 ? -8.612 11.651 -11.403 1.00 93.38 275 SER A C 1
ATOM 2065 O O . SER A 1 275 ? -8.721 12.340 -12.420 1.00 93.38 275 SER A O 1
ATOM 2067 N N . GLY A 1 276 ? -7.579 10.828 -11.198 1.00 94.81 276 GLY A N 1
ATOM 2068 C CA . GLY A 1 276 ? -6.481 10.645 -12.144 1.00 94.81 276 GLY A CA 1
ATOM 2069 C C . GLY A 1 276 ? -5.239 11.483 -11.871 1.00 94.81 276 GLY A C 1
ATOM 2070 O O . GLY A 1 276 ? -4.360 11.584 -12.730 1.00 94.81 276 GLY A O 1
ATOM 2071 N N . GLN A 1 277 ? -5.156 12.107 -10.698 1.00 95.50 277 GLN A N 1
ATOM 2072 C CA . GLN A 1 277 ? -3.983 12.869 -10.291 1.00 95.50 277 GLN A CA 1
ATOM 2073 C C . GLN A 1 277 ? -2.953 11.970 -9.606 1.00 95.50 277 GLN A C 1
ATOM 2075 O O . GLN A 1 277 ? -3.302 11.004 -8.929 1.00 95.50 277 GLN A O 1
ATOM 2080 N N . VAL A 1 278 ? -1.680 12.323 -9.760 1.00 96.00 278 VAL A N 1
ATOM 2081 C CA . VAL A 1 278 ? -0.586 11.847 -8.915 1.00 96.00 278 VAL A CA 1
ATOM 2082 C C . VAL A 1 278 ? -0.073 13.030 -8.115 1.00 96.00 278 VAL A C 1
ATOM 2084 O O . VAL A 1 278 ? 0.336 14.052 -8.671 1.00 96.00 278 VAL A O 1
ATOM 2087 N N . VAL A 1 279 ? -0.130 12.883 -6.800 1.00 94.81 279 VAL A N 1
ATOM 2088 C CA . VAL A 1 279 ? 0.208 13.897 -5.810 1.00 94.81 279 VAL A CA 1
ATOM 2089 C C . VAL A 1 279 ? 1.509 13.479 -5.158 1.00 94.81 279 VAL A C 1
ATOM 2091 O O . VAL A 1 279 ? 1.646 12.349 -4.698 1.00 94.81 279 VAL A O 1
ATOM 2094 N N . ARG A 1 280 ? 2.472 14.388 -5.141 1.00 94.38 280 ARG A N 1
ATOM 2095 C CA . ARG A 1 280 ? 3.791 14.176 -4.564 1.00 94.38 280 ARG A CA 1
ATOM 2096 C C . ARG A 1 280 ? 3.842 14.785 -3.170 1.00 94.38 280 ARG A C 1
ATOM 2098 O O . ARG A 1 280 ? 3.485 15.952 -2.985 1.00 94.38 280 ARG A O 1
ATOM 2105 N N . ILE A 1 281 ? 4.315 14.001 -2.214 1.00 93.56 281 ILE A N 1
ATOM 2106 C CA . ILE A 1 281 ? 4.479 14.372 -0.815 1.00 93.56 281 ILE A CA 1
ATOM 2107 C C . ILE A 1 281 ? 5.947 14.165 -0.447 1.00 93.56 281 ILE A C 1
ATOM 2109 O O . ILE A 1 281 ? 6.455 13.049 -0.498 1.00 93.56 281 ILE A O 1
ATOM 2113 N N . ASP A 1 282 ? 6.599 15.245 -0.039 1.00 91.69 282 ASP A N 1
ATOM 2114 C CA . ASP A 1 282 ? 7.932 15.218 0.548 1.00 91.69 282 ASP A CA 1
ATOM 2115 C C . ASP A 1 282 ? 7.827 14.702 1.987 1.00 91.69 282 ASP A C 1
ATOM 2117 O O . ASP A 1 282 ? 7.131 15.290 2.825 1.00 91.69 282 ASP A O 1
ATOM 2121 N N . ILE A 1 283 ? 8.504 13.588 2.255 1.00 90.44 283 ILE A N 1
ATOM 2122 C CA . ILE A 1 283 ? 8.528 12.898 3.548 1.00 90.44 283 ILE A CA 1
ATOM 2123 C C . ILE A 1 283 ? 9.943 12.826 4.140 1.00 90.44 283 ILE A C 1
ATOM 2125 O O . ILE A 1 283 ? 10.163 12.090 5.101 1.00 90.44 283 ILE A O 1
ATOM 2129 N N . ARG A 1 284 ? 10.900 13.628 3.643 1.00 88.31 284 ARG A N 1
ATOM 2130 C CA . ARG A 1 284 ? 12.268 13.719 4.205 1.00 88.31 284 ARG A CA 1
ATOM 2131 C C . ARG A 1 284 ? 12.280 14.076 5.689 1.00 88.31 284 ARG A C 1
ATOM 2133 O O . ARG A 1 284 ? 13.169 13.660 6.432 1.00 88.31 284 ARG A O 1
ATOM 2140 N N . GLU A 1 285 ? 11.278 14.835 6.120 1.00 85.81 285 GLU A N 1
ATOM 2141 C CA . GLU A 1 285 ? 10.961 15.086 7.520 1.00 85.81 285 GLU A CA 1
ATOM 2142 C C . GLU A 1 285 ? 9.615 14.416 7.853 1.00 85.81 285 GLU A C 1
ATOM 2144 O O . GLU A 1 285 ? 8.570 15.053 7.736 1.00 85.81 285 GLU A O 1
ATOM 2149 N N . PRO A 1 286 ? 9.599 13.133 8.272 1.00 75.88 286 PRO A N 1
ATOM 2150 C CA . PRO A 1 286 ? 8.352 12.372 8.410 1.00 75.88 286 PRO A CA 1
ATOM 2151 C C . PRO A 1 286 ? 7.395 12.904 9.482 1.00 75.88 286 PRO A C 1
ATOM 2153 O O . PRO A 1 286 ? 6.217 12.568 9.484 1.00 75.88 286 PRO A O 1
ATOM 2156 N N . SER A 1 287 ? 7.894 13.727 10.407 1.00 77.56 287 SER A N 1
ATOM 2157 C CA . SER A 1 287 ? 7.093 14.440 11.406 1.00 77.56 287 SER A CA 1
ATOM 2158 C C . SER A 1 287 ? 6.400 15.688 10.854 1.00 77.56 287 SER A C 1
ATOM 2160 O O . SER A 1 287 ? 5.502 16.206 11.507 1.00 77.56 287 SER A O 1
ATOM 2162 N N . ALA A 1 288 ? 6.817 16.186 9.689 1.00 85.50 288 ALA A N 1
ATOM 2163 C CA . ALA A 1 288 ? 6.249 17.357 9.028 1.00 85.50 288 ALA A CA 1
ATOM 2164 C C . ALA A 1 288 ? 6.168 17.155 7.496 1.00 85.50 288 ALA A C 1
ATOM 2166 O O . ALA A 1 288 ? 6.797 17.906 6.745 1.00 85.50 288 ALA A O 1
ATOM 2167 N N . PRO A 1 289 ? 5.416 16.143 7.021 1.00 89.56 289 PRO A N 1
ATOM 2168 C CA . PRO A 1 289 ? 5.260 15.863 5.596 1.00 89.56 289 PRO A CA 1
ATOM 2169 C C . PRO A 1 289 ? 4.665 17.058 4.840 1.00 89.56 289 PRO A C 1
ATOM 2171 O O . PRO A 1 289 ? 3.738 17.714 5.321 1.00 89.56 289 PRO A O 1
ATOM 2174 N N . ARG A 1 290 ? 5.194 17.348 3.643 1.00 90.44 290 ARG A N 1
ATOM 2175 C CA . ARG A 1 290 ? 4.798 18.518 2.838 1.00 90.44 290 ARG A CA 1
ATOM 2176 C C . ARG A 1 290 ? 4.290 18.109 1.465 1.00 90.44 290 ARG A C 1
ATOM 2178 O O . ARG A 1 290 ? 4.922 17.335 0.757 1.00 90.44 290 ARG A O 1
ATOM 2185 N N . LEU A 1 291 ? 3.173 18.692 1.047 1.00 90.00 291 LEU A N 1
ATOM 2186 C CA . LEU A 1 291 ? 2.677 18.560 -0.321 1.00 90.00 291 LEU A CA 1
ATOM 2187 C C . LEU A 1 291 ? 3.608 19.307 -1.279 1.00 90.00 291 LEU A C 1
ATOM 2189 O O . LEU A 1 291 ? 3.735 20.526 -1.204 1.00 90.00 291 LEU A O 1
ATOM 2193 N N . ALA A 1 292 ? 4.249 18.567 -2.178 1.00 89.31 292 ALA A N 1
ATOM 2194 C CA . ALA A 1 292 ? 5.257 19.088 -3.095 1.00 89.31 292 ALA A CA 1
ATOM 2195 C C . ALA A 1 292 ? 4.718 19.329 -4.518 1.00 89.31 292 ALA A C 1
ATOM 2197 O O . ALA A 1 292 ? 5.437 19.857 -5.366 1.00 89.31 292 ALA A O 1
ATOM 2198 N N . GLY A 1 293 ? 3.485 18.909 -4.817 1.00 88.88 293 GLY A N 1
ATOM 2199 C CA . GLY A 1 293 ? 2.793 19.201 -6.077 1.00 88.88 293 GLY A CA 1
ATOM 2200 C C . GLY A 1 293 ? 1.839 18.091 -6.515 1.00 88.88 293 GLY A C 1
ATOM 2201 O O . GLY A 1 293 ? 1.866 16.990 -5.972 1.00 88.88 293 GLY A O 1
ATOM 2202 N N . ALA A 1 294 ? 1.005 18.367 -7.517 1.00 91.44 294 ALA A N 1
ATOM 2203 C CA . ALA A 1 294 ? 0.102 17.388 -8.117 1.00 91.44 294 ALA A CA 1
ATOM 2204 C C . ALA A 1 294 ? 0.063 17.553 -9.640 1.00 91.44 294 ALA A C 1
ATOM 2206 O O . ALA A 1 294 ? 0.111 18.672 -10.152 1.00 91.44 294 ALA A O 1
ATOM 2207 N N . VAL A 1 295 ? -0.033 16.442 -10.367 1.00 93.56 295 VAL A N 1
ATOM 2208 C CA . VAL A 1 295 ? -0.157 16.430 -11.832 1.00 93.56 295 VAL A CA 1
ATOM 2209 C C . VAL A 1 295 ? -1.263 15.474 -12.261 1.00 93.56 295 VAL A C 1
ATOM 2211 O O . VAL A 1 295 ? -1.477 14.446 -11.625 1.00 93.56 295 VAL A O 1
ATOM 2214 N N . LEU A 1 296 ? -1.966 15.790 -13.351 1.00 94.50 296 LEU A N 1
ATOM 2215 C CA . LEU A 1 296 ? -2.868 14.832 -13.990 1.00 94.50 296 LEU A CA 1
ATOM 2216 C C . LEU A 1 296 ? -2.022 13.764 -14.695 1.00 94.50 296 LEU A C 1
ATOM 2218 O O . LEU A 1 296 ? -1.304 14.082 -15.644 1.00 94.50 296 LEU A O 1
ATOM 2222 N N . ALA A 1 297 ? -2.098 12.523 -14.219 1.00 93.81 297 ALA A N 1
ATOM 2223 C CA . ALA A 1 297 ? -1.257 11.430 -14.697 1.00 93.81 297 ALA A CA 1
ATOM 2224 C C . ALA A 1 297 ? -1.981 10.461 -15.641 1.00 93.81 297 ALA A C 1
ATOM 2226 O O . ALA A 1 297 ? -1.338 9.724 -16.386 1.00 93.81 297 ALA A O 1
ATOM 2227 N N . THR A 1 298 ? -3.313 10.455 -15.629 1.00 92.81 298 THR A N 1
ATOM 2228 C CA . THR A 1 298 ? -4.112 9.551 -16.463 1.00 92.81 298 THR A CA 1
ATOM 2229 C C . THR A 1 298 ? -4.459 10.166 -17.814 1.00 92.81 298 THR A C 1
ATOM 2231 O O . THR A 1 298 ? -4.229 11.346 -18.083 1.00 92.81 298 THR A O 1
ATOM 2234 N N . THR A 1 299 ? -4.981 9.335 -18.718 1.00 81.06 299 THR A N 1
ATOM 2235 C CA . THR A 1 299 ? -5.315 9.750 -20.094 1.00 81.06 299 THR A CA 1
ATOM 2236 C C . THR A 1 299 ? -6.342 10.881 -20.181 1.00 81.06 299 THR A C 1
ATOM 2238 O O . THR A 1 299 ? -6.313 11.654 -21.137 1.00 81.06 299 THR A O 1
ATOM 2241 N N . ARG A 1 300 ? -7.237 10.994 -19.198 1.00 86.75 300 ARG A N 1
ATOM 2242 C CA . ARG A 1 300 ? -8.214 12.082 -19.081 1.00 86.75 300 ARG A CA 1
ATOM 2243 C C . ARG A 1 300 ? -8.661 12.247 -17.623 1.00 86.75 300 ARG A C 1
ATOM 2245 O O . ARG A 1 300 ? -8.641 11.259 -16.886 1.00 86.75 300 ARG A O 1
ATOM 2252 N N . PRO A 1 301 ? -9.119 13.446 -17.218 1.00 87.88 301 PRO A N 1
ATOM 2253 C CA . PRO A 1 301 ? -9.673 13.661 -15.884 1.00 87.88 301 PRO A CA 1
ATOM 2254 C C . PRO A 1 301 ? -10.805 12.675 -15.562 1.00 87.88 301 PRO A C 1
ATOM 2256 O O . PRO A 1 301 ? -11.609 12.338 -16.433 1.00 87.88 301 PRO A O 1
ATOM 2259 N N . GLY A 1 302 ? -10.865 12.216 -14.312 1.00 87.75 302 GLY A N 1
ATOM 2260 C CA . GLY A 1 302 ? -11.884 11.280 -13.824 1.00 87.75 302 GLY A CA 1
ATOM 2261 C C . GLY A 1 302 ? -11.577 9.799 -14.071 1.00 87.75 302 GLY A C 1
ATOM 2262 O O . GLY A 1 302 ? -12.350 8.945 -13.646 1.00 87.75 302 GLY A O 1
ATOM 2263 N N . VAL A 1 303 ? -10.463 9.466 -14.734 1.00 95.06 303 VAL A N 1
ATOM 2264 C CA . VAL A 1 303 ? -9.953 8.087 -14.777 1.00 95.06 303 VAL A CA 1
ATOM 2265 C C . VAL A 1 303 ? -9.030 7.877 -13.587 1.00 95.06 303 VAL A C 1
ATOM 2267 O O . VAL A 1 303 ? -8.012 8.555 -13.494 1.00 95.06 303 VAL A O 1
ATOM 2270 N N . SER A 1 304 ? -9.358 6.917 -12.721 1.00 95.38 304 SER A N 1
ATOM 2271 C CA . SER A 1 304 ? -8.560 6.590 -11.536 1.00 95.38 304 SER A CA 1
ATOM 2272 C C . SER A 1 304 ? -7.159 6.114 -11.898 1.00 95.38 304 SER A C 1
ATOM 2274 O O . SER A 1 304 ? -6.994 5.270 -12.780 1.00 95.38 304 SER A O 1
ATOM 2276 N N . VAL A 1 305 ? -6.159 6.571 -11.145 1.00 96.94 305 VAL A N 1
ATOM 2277 C CA . VAL A 1 305 ? -4.867 5.881 -11.086 1.00 96.94 305 VAL A CA 1
ATOM 2278 C C . VAL A 1 305 ? -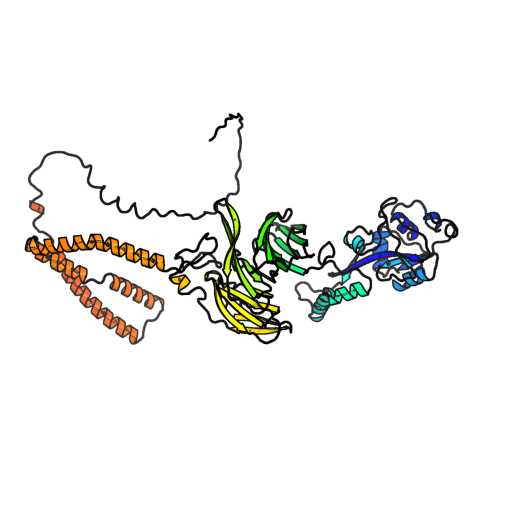5.096 4.549 -10.374 1.00 96.94 305 VAL A C 1
ATOM 2280 O O . VAL A 1 305 ? -5.598 4.547 -9.254 1.00 96.94 305 VAL A O 1
ATOM 2283 N N . SER A 1 306 ? -4.821 3.417 -11.010 1.00 94.81 306 SER A N 1
ATOM 2284 C CA . SER A 1 306 ? -5.191 2.094 -10.482 1.00 94.81 306 SER A CA 1
ATOM 2285 C C . SER A 1 306 ? -3.995 1.267 -10.016 1.00 94.81 306 SER A C 1
ATOM 2287 O O . SER A 1 306 ? -4.149 0.386 -9.176 1.00 94.81 306 SER A O 1
ATOM 2289 N N . SER A 1 307 ? -2.794 1.573 -10.504 1.00 94.81 307 SER A N 1
ATOM 2290 C CA . SER A 1 307 ? -1.550 0.962 -10.036 1.00 94.81 307 SER A CA 1
ATOM 2291 C C . SER A 1 307 ? -0.394 1.941 -10.186 1.00 94.81 307 SER A C 1
ATOM 2293 O O . SER A 1 307 ? -0.336 2.665 -11.181 1.00 94.81 307 SER A O 1
ATOM 2295 N N . MET A 1 308 ? 0.552 1.927 -9.252 1.00 95.88 308 MET A N 1
ATOM 2296 C CA . MET A 1 308 ? 1.783 2.707 -9.352 1.00 95.88 308 MET A CA 1
ATOM 2297 C C . MET A 1 308 ? 2.963 1.939 -8.774 1.00 95.88 308 MET A C 1
ATOM 2299 O O . MET A 1 308 ? 2.794 1.107 -7.884 1.00 95.88 308 MET A O 1
ATOM 2303 N N . GLY A 1 309 ? 4.163 2.262 -9.242 1.00 95.06 309 GLY A N 1
ATOM 2304 C CA . GLY A 1 309 ? 5.394 1.793 -8.622 1.00 95.06 309 GLY A CA 1
ATOM 2305 C C . GLY A 1 309 ? 6.635 2.267 -9.361 1.00 95.06 309 GLY A C 1
ATOM 2306 O O . GLY A 1 309 ? 6.566 2.734 -10.497 1.00 95.06 309 GLY A O 1
ATOM 2307 N N . PHE A 1 310 ? 7.777 2.167 -8.695 1.00 96.06 310 PHE A N 1
ATOM 2308 C CA . PHE A 1 310 ? 9.057 2.585 -9.249 1.00 96.06 310 PHE A CA 1
ATOM 2309 C C . PHE A 1 310 ? 9.740 1.470 -10.038 1.00 96.06 310 PHE A C 1
ATOM 2311 O O . PHE A 1 310 ? 9.641 0.290 -9.695 1.00 96.06 310 PHE A O 1
ATOM 2318 N N . LEU A 1 311 ? 10.460 1.859 -11.091 1.00 96.06 311 LEU A N 1
ATOM 2319 C CA . LEU A 1 311 ? 11.499 1.019 -11.684 1.00 96.06 311 LEU A CA 1
ATOM 2320 C C . LEU A 1 311 ? 12.726 0.970 -10.769 1.00 96.06 311 LEU A C 1
ATOM 2322 O O . LEU A 1 311 ? 12.895 1.816 -9.891 1.00 96.06 311 LEU A O 1
ATOM 2326 N N . ILE A 1 312 ? 13.618 0.008 -11.014 1.00 93.06 312 ILE A N 1
ATOM 2327 C CA . ILE A 1 312 ? 14.882 -0.094 -10.282 1.00 93.06 312 ILE A CA 1
ATOM 2328 C C . ILE A 1 312 ? 15.646 1.244 -10.291 1.00 93.06 312 ILE A C 1
ATOM 2330 O O . ILE A 1 312 ? 15.806 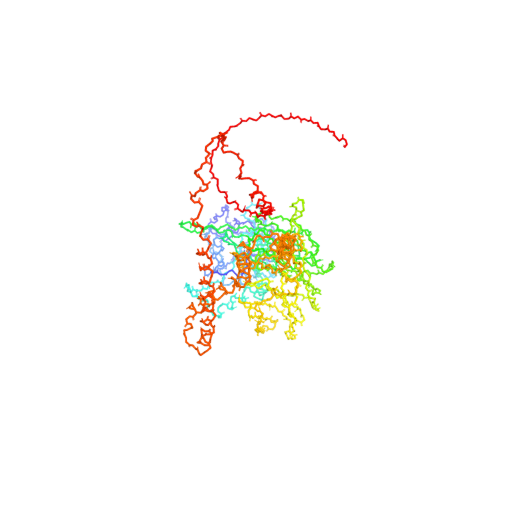1.873 -11.339 1.00 93.06 312 ILE A O 1
ATOM 2334 N N . GLY A 1 313 ? 16.105 1.677 -9.114 1.00 90.06 313 GLY A N 1
ATOM 2335 C CA . GLY A 1 313 ? 16.798 2.956 -8.904 1.00 90.06 313 GLY A CA 1
ATOM 2336 C C . GLY A 1 313 ? 15.885 4.138 -8.537 1.00 90.06 313 GLY A C 1
ATOM 2337 O O . GLY A 1 313 ? 16.386 5.225 -8.252 1.00 90.06 313 GLY A O 1
ATOM 2338 N N . ASP A 1 314 ? 14.560 3.948 -8.524 1.00 92.06 314 ASP A N 1
ATOM 2339 C CA . ASP A 1 314 ? 13.543 4.921 -8.081 1.00 92.06 314 ASP A CA 1
ATOM 2340 C C . ASP A 1 314 ? 13.601 6.297 -8.756 1.00 92.06 314 ASP A C 1
ATOM 2342 O O . ASP A 1 314 ? 13.253 7.321 -8.164 1.00 92.06 314 ASP A O 1
ATOM 2346 N N . ARG A 1 315 ? 14.063 6.343 -10.008 1.00 92.38 315 ARG A N 1
ATOM 2347 C CA . ARG A 1 315 ? 14.082 7.582 -10.807 1.00 92.38 315 ARG A CA 1
ATOM 2348 C C . ARG A 1 315 ? 12.867 7.693 -11.719 1.00 92.38 315 ARG A C 1
ATOM 2350 O O . ARG A 1 315 ? 12.441 8.803 -12.028 1.00 92.38 315 ARG A O 1
ATOM 2357 N N . THR A 1 316 ? 12.309 6.549 -12.115 1.00 96.19 316 THR A N 1
ATOM 2358 C CA . THR A 1 316 ? 11.150 6.447 -13.003 1.00 96.19 316 THR A CA 1
ATOM 2359 C C . THR A 1 316 ? 9.968 5.822 -12.267 1.00 96.19 316 THR A C 1
ATOM 2361 O O . THR A 1 316 ? 10.022 4.658 -11.868 1.00 96.19 316 THR A O 1
ATOM 2364 N N . LEU A 1 317 ? 8.890 6.591 -12.122 1.00 97.38 317 LEU A N 1
ATOM 2365 C CA . LEU A 1 317 ? 7.593 6.141 -11.624 1.00 97.38 317 LEU A CA 1
ATOM 2366 C C . LEU A 1 317 ? 6.748 5.639 -12.798 1.00 97.38 317 LEU A C 1
ATOM 2368 O O . LEU A 1 317 ? 6.573 6.346 -13.788 1.00 97.38 317 LEU A O 1
ATOM 2372 N N . VAL A 1 318 ? 6.189 4.441 -12.690 1.00 98.19 318 VAL A N 1
ATOM 2373 C CA . VAL A 1 318 ? 5.210 3.912 -13.642 1.00 98.19 318 VAL A CA 1
ATOM 2374 C C . VAL A 1 318 ? 3.813 4.095 -13.070 1.00 98.19 318 VAL A C 1
ATOM 2376 O O . VAL A 1 318 ? 3.565 3.799 -11.902 1.00 98.19 318 VAL A O 1
ATOM 2379 N N . VAL A 1 319 ? 2.904 4.578 -13.912 1.00 98.25 319 VAL A N 1
ATOM 2380 C CA . VAL A 1 319 ? 1.503 4.833 -13.584 1.00 98.25 319 VAL A CA 1
ATOM 2381 C C . VAL A 1 319 ? 0.628 4.030 -14.540 1.00 98.25 319 VAL A C 1
ATOM 2383 O O . VAL A 1 319 ? 0.693 4.215 -15.758 1.00 98.25 319 VAL A O 1
ATOM 2386 N N . GLY A 1 320 ? -0.186 3.142 -13.975 1.00 97.69 320 GLY A N 1
ATOM 2387 C CA . GLY A 1 320 ? -1.267 2.438 -14.658 1.00 97.69 320 GLY A CA 1
ATOM 2388 C C . GLY A 1 320 ? -2.620 3.037 -14.281 1.00 97.69 320 GLY A C 1
ATOM 2389 O O . GLY A 1 320 ? -2.839 3.387 -13.117 1.00 97.69 320 GLY A O 1
ATOM 2390 N N . ASP A 1 321 ? -3.517 3.171 -15.256 1.00 97.06 321 ASP A N 1
ATOM 2391 C CA . ASP A 1 321 ? -4.833 3.779 -15.069 1.00 97.06 321 ASP A CA 1
ATOM 2392 C C . ASP A 1 321 ? -6.002 2.797 -15.269 1.00 97.06 321 ASP A C 1
ATOM 2394 O O . ASP A 1 321 ? -5.891 1.739 -15.901 1.00 97.06 321 ASP A O 1
ATOM 2398 N N . ALA A 1 322 ? -7.159 3.156 -14.707 1.00 96.25 322 ALA A N 1
ATOM 2399 C CA . ALA A 1 322 ? -8.365 2.332 -14.737 1.00 96.25 322 ALA A CA 1
ATOM 2400 C C . ALA A 1 322 ? -8.972 2.175 -16.141 1.00 96.25 322 ALA A C 1
ATOM 2402 O O . ALA A 1 322 ? -9.894 1.387 -16.328 1.00 96.25 322 ALA A O 1
ATOM 2403 N N . ALA A 1 323 ? -8.466 2.909 -17.129 1.00 95.88 323 ALA A N 1
ATOM 2404 C CA . ALA A 1 323 ? -8.890 2.805 -18.512 1.00 95.88 323 ALA A CA 1
ATOM 2405 C C . ALA A 1 323 ? -7.881 2.008 -19.370 1.00 95.88 323 ALA A C 1
ATOM 2407 O O . ALA A 1 323 ? -8.032 1.970 -20.592 1.00 95.88 323 ALA A O 1
ATOM 2408 N N . GLY A 1 324 ? -6.870 1.390 -18.746 1.00 95.75 324 GLY A N 1
ATOM 2409 C CA . GLY A 1 324 ? -5.874 0.534 -19.394 1.00 95.75 324 GLY A CA 1
ATOM 2410 C C . GLY A 1 324 ? -4.625 1.269 -19.877 1.00 95.75 324 GLY A C 1
ATOM 2411 O O . GLY A 1 324 ? -3.781 0.668 -20.539 1.00 95.75 324 GLY A O 1
ATOM 2412 N N . GLY A 1 325 ? -4.492 2.565 -19.591 1.00 97.06 325 GLY A N 1
ATOM 2413 C CA . GLY A 1 325 ? -3.302 3.343 -19.918 1.00 97.06 325 GLY A CA 1
ATOM 2414 C C . GLY A 1 325 ? -2.123 2.988 -19.016 1.00 97.06 325 GLY A C 1
ATOM 2415 O O . GLY A 1 325 ? -2.291 2.806 -17.813 1.00 97.06 325 GLY A O 1
ATOM 2416 N N . VAL A 1 326 ? -0.922 2.933 -19.593 1.00 98.06 326 VAL A N 1
ATOM 2417 C CA . VAL A 1 326 ? 0.343 2.779 -18.863 1.00 98.06 326 VAL A CA 1
ATOM 2418 C C . VAL A 1 326 ? 1.305 3.860 -19.333 1.00 98.06 326 VAL A C 1
ATOM 2420 O O . VAL A 1 326 ? 1.501 4.045 -20.535 1.00 98.06 326 VAL A O 1
ATOM 2423 N N . SER A 1 327 ? 1.910 4.574 -18.387 1.00 98.00 327 SER A N 1
ATOM 2424 C CA . SER A 1 327 ? 2.849 5.664 -18.665 1.00 98.00 327 SER A CA 1
ATOM 2425 C C . SER A 1 327 ? 3.987 5.702 -17.650 1.00 98.00 327 SER A C 1
ATOM 2427 O O . SER A 1 327 ? 3.829 5.249 -16.516 1.00 98.00 327 SER A O 1
ATOM 2429 N N . SER A 1 328 ? 5.140 6.237 -18.049 1.00 97.69 328 SER A N 1
ATOM 2430 C CA . SER A 1 328 ? 6.275 6.478 -17.156 1.00 97.69 328 SER A CA 1
ATOM 2431 C C . SER A 1 328 ? 6.502 7.966 -16.926 1.00 97.69 328 SER A C 1
ATOM 2433 O O . SER A 1 328 ? 6.289 8.800 -17.809 1.00 97.69 328 SER A O 1
ATOM 2435 N N . TRP A 1 329 ? 6.949 8.289 -15.720 1.00 97.06 329 TRP A N 1
ATOM 2436 C CA . TRP A 1 329 ? 7.106 9.642 -15.218 1.00 97.06 329 TRP A CA 1
ATOM 2437 C C . TRP A 1 329 ? 8.434 9.778 -14.487 1.00 97.06 329 TRP A C 1
ATOM 2439 O O . TRP A 1 329 ? 8.859 8.867 -13.780 1.00 97.06 329 TRP A O 1
ATOM 2449 N N . GLN A 1 330 ? 9.080 10.928 -14.632 1.00 95.19 330 GLN A N 1
ATOM 2450 C CA . GLN A 1 330 ? 10.319 11.246 -13.928 1.00 95.19 330 GLN A CA 1
ATOM 2451 C C . GLN A 1 330 ? 10.222 12.622 -13.291 1.00 95.19 330 GLN A C 1
ATOM 2453 O O . GLN A 1 330 ? 9.572 13.528 -13.818 1.00 95.19 330 GLN A O 1
ATOM 2458 N N . LEU A 1 331 ? 10.886 12.782 -12.150 1.00 92.50 331 LEU A N 1
ATOM 2459 C CA . LEU A 1 331 ? 11.022 14.080 -11.517 1.00 92.50 331 LEU A CA 1
ATOM 2460 C C . LEU A 1 331 ? 12.181 14.837 -12.172 1.00 92.50 331 LEU A C 1
ATOM 2462 O O . LEU A 1 331 ? 13.342 14.464 -12.010 1.00 92.50 331 LEU A O 1
ATOM 2466 N N . LEU A 1 332 ? 11.860 15.891 -12.920 1.00 91.56 332 LEU A N 1
ATOM 2467 C CA . LEU A 1 332 ? 12.839 16.719 -13.621 1.00 91.56 332 LEU A CA 1
ATOM 2468 C C . LEU A 1 332 ? 12.850 18.124 -13.024 1.00 91.56 332 LEU A C 1
ATOM 2470 O O . LEU A 1 332 ? 11.799 18.662 -12.682 1.00 91.56 332 LEU A O 1
ATOM 2474 N N . GLN A 1 333 ? 14.034 18.723 -12.916 1.00 86.94 333 GLN A N 1
ATOM 2475 C CA . GLN A 1 333 ? 14.160 20.136 -12.567 1.00 86.94 333 GLN A CA 1
ATOM 2476 C C . GLN A 1 333 ? 13.979 21.004 -13.809 1.00 86.94 333 GLN A C 1
ATOM 2478 O O . GLN A 1 333 ? 14.657 20.805 -14.827 1.00 86.94 333 GLN A O 1
ATOM 2483 N N . ASP A 1 334 ? 13.086 21.983 -13.714 1.00 78.88 334 ASP A N 1
ATOM 2484 C CA . ASP A 1 334 ? 12.960 23.028 -14.720 1.00 78.88 334 ASP A CA 1
ATOM 2485 C C . ASP A 1 334 ? 14.182 23.971 -14.705 1.00 78.88 334 ASP A C 1
ATOM 2487 O O . ASP A 1 334 ? 15.175 23.742 -14.007 1.00 78.88 334 ASP A O 1
ATOM 2491 N N . ASP A 1 335 ? 14.180 24.989 -15.562 1.00 77.75 335 ASP A N 1
ATOM 2492 C CA . ASP A 1 335 ? 15.282 25.959 -15.625 1.00 77.75 335 ASP A CA 1
ATOM 2493 C C . ASP A 1 335 ? 15.252 26.973 -14.462 1.00 77.75 335 ASP A C 1
ATOM 2495 O O . ASP A 1 335 ? 16.255 27.640 -14.215 1.00 77.75 335 ASP A O 1
ATOM 2499 N N . GLY A 1 336 ? 14.141 27.048 -13.719 1.00 74.06 336 GLY A N 1
ATOM 2500 C CA . GLY A 1 336 ? 13.978 27.836 -12.493 1.00 74.06 336 GLY A CA 1
ATOM 2501 C C . GLY A 1 336 ? 14.370 27.094 -11.207 1.00 74.06 336 GLY A C 1
ATOM 2502 O O . GLY A 1 336 ? 14.428 27.711 -10.146 1.00 74.06 336 GLY A O 1
ATOM 2503 N N . GLY A 1 337 ? 14.678 25.794 -11.290 1.00 76.75 337 GLY A N 1
ATOM 2504 C CA . GLY A 1 337 ? 15.048 24.936 -10.162 1.00 76.75 337 GLY A CA 1
ATOM 2505 C C . GLY A 1 337 ? 13.874 24.200 -9.502 1.00 76.75 337 GLY A C 1
ATOM 2506 O O . GLY A 1 337 ? 14.099 23.414 -8.576 1.00 76.75 337 GLY A O 1
ATOM 2507 N N . GLU A 1 338 ? 12.640 24.388 -9.973 1.00 79.38 338 GLU A N 1
ATOM 2508 C CA . GLU A 1 338 ? 11.483 23.651 -9.470 1.00 79.38 338 GLU A CA 1
ATOM 2509 C C . GLU A 1 338 ? 11.466 22.223 -10.016 1.00 79.38 338 GLU A C 1
ATOM 2511 O O . GLU A 1 338 ? 11.688 21.958 -11.197 1.00 79.38 338 GLU A O 1
ATOM 2516 N N . SER A 1 339 ? 11.197 21.264 -9.131 1.00 85.62 339 SER A N 1
ATOM 2517 C CA . SER A 1 339 ? 11.119 19.850 -9.498 1.00 85.62 339 SER A CA 1
ATOM 2518 C C . SER A 1 339 ? 9.689 19.484 -9.876 1.00 85.62 339 SER A C 1
ATOM 2520 O O . SER A 1 339 ? 8.800 19.526 -9.023 1.00 85.62 339 SER A O 1
ATOM 2522 N N . ARG A 1 340 ? 9.482 19.077 -11.131 1.00 89.19 340 ARG A N 1
ATOM 2523 C CA . ARG A 1 340 ? 8.175 18.745 -11.701 1.00 89.19 340 ARG A CA 1
ATOM 2524 C C . ARG A 1 340 ? 8.131 17.305 -12.200 1.00 89.19 340 ARG A C 1
ATOM 2526 O O . ARG A 1 340 ? 9.018 16.847 -12.924 1.00 89.19 340 ARG A O 1
ATOM 2533 N N . LEU A 1 341 ? 7.061 16.599 -11.839 1.00 93.31 341 LEU A N 1
ATOM 2534 C CA . LEU A 1 341 ? 6.795 15.260 -12.355 1.00 93.31 341 LEU A CA 1
ATOM 2535 C C . LEU A 1 341 ? 6.384 15.364 -13.831 1.00 93.31 341 LEU A C 1
ATOM 2537 O O . LEU A 1 341 ? 5.371 15.981 -14.163 1.00 93.31 341 LEU A O 1
ATOM 2541 N N . THR A 1 342 ? 7.203 14.797 -14.713 1.00 94.12 342 THR A N 1
ATOM 2542 C CA . THR A 1 342 ? 7.095 14.934 -16.169 1.00 94.12 342 THR A CA 1
ATOM 2543 C C . THR A 1 342 ? 6.851 13.573 -16.806 1.00 94.12 342 THR A C 1
ATOM 2545 O O . THR A 1 342 ? 7.544 12.610 -16.480 1.00 94.12 342 THR A O 1
ATOM 2548 N N . ARG A 1 343 ? 5.870 13.492 -17.712 1.00 95.56 343 ARG A N 1
ATOM 2549 C CA . ARG A 1 343 ? 5.550 12.278 -18.478 1.00 95.56 343 ARG A CA 1
ATOM 2550 C C . ARG A 1 343 ? 6.632 12.037 -19.525 1.00 95.56 343 ARG A C 1
ATOM 2552 O O . ARG A 1 343 ? 6.944 12.950 -20.286 1.00 95.56 343 ARG A O 1
ATOM 2559 N N . ILE A 1 344 ? 7.182 10.827 -19.561 1.00 95.88 344 ILE A N 1
ATOM 2560 C CA . ILE A 1 344 ? 8.312 10.468 -20.427 1.00 95.88 344 ILE A CA 1
ATOM 2561 C C . ILE A 1 344 ? 7.867 9.543 -21.558 1.00 95.88 344 ILE A C 1
ATOM 2563 O O . ILE A 1 344 ? 8.093 9.851 -22.729 1.00 95.88 344 ILE A O 1
ATOM 2567 N N . HIS A 1 345 ? 7.214 8.426 -21.227 1.00 96.31 345 HIS A N 1
ATOM 2568 C CA . HIS A 1 345 ? 6.750 7.456 -22.216 1.00 96.31 345 HIS A CA 1
ATOM 2569 C C . HIS A 1 345 ? 5.315 7.011 -21.973 1.00 96.31 345 HIS A C 1
ATOM 2571 O O . HIS A 1 345 ? 4.846 6.940 -20.837 1.00 96.31 345 HIS A O 1
ATOM 2577 N N . ASP A 1 346 ? 4.667 6.649 -23.076 1.00 96.62 346 ASP A N 1
ATOM 2578 C CA . ASP A 1 346 ? 3.384 5.967 -23.121 1.00 96.62 346 ASP A CA 1
ATOM 2579 C C . ASP A 1 346 ? 3.579 4.571 -23.695 1.00 96.62 346 ASP A C 1
ATOM 2581 O O . ASP A 1 346 ? 4.297 4.382 -24.679 1.00 96.62 346 ASP A O 1
ATOM 2585 N N . PHE A 1 347 ?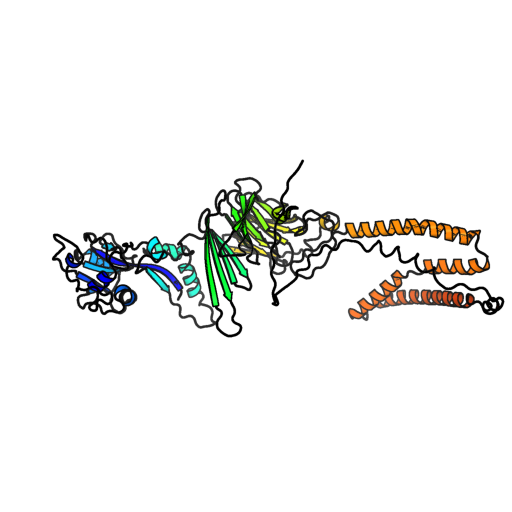 2.939 3.592 -23.068 1.00 97.31 347 PHE A N 1
ATOM 2586 C CA . PHE A 1 347 ? 3.037 2.188 -23.444 1.00 97.31 347 PHE A CA 1
ATOM 2587 C C . PHE A 1 347 ? 1.734 1.713 -24.095 1.00 97.31 347 PHE A C 1
ATOM 2589 O O . PHE A 1 347 ? 0.747 2.450 -24.172 1.00 97.31 347 PHE A O 1
ATOM 2596 N N . ALA A 1 348 ? 1.738 0.477 -24.602 1.00 95.94 348 ALA A N 1
ATOM 2597 C CA . ALA A 1 348 ? 0.551 -0.104 -25.209 1.00 95.94 348 ALA A CA 1
ATOM 2598 C C . ALA A 1 348 ? -0.588 -0.154 -24.185 1.00 95.94 348 ALA A C 1
ATOM 2600 O O . ALA A 1 348 ? -0.385 -0.503 -23.021 1.00 95.94 348 ALA A O 1
ATOM 2601 N N . ARG A 1 349 ? -1.779 0.225 -24.644 1.00 95.19 349 ARG A N 1
ATOM 2602 C CA . ARG A 1 349 ? -2.978 0.299 -23.819 1.00 95.19 349 ARG A CA 1
ATOM 2603 C C . ARG A 1 349 ? -3.645 -1.072 -23.719 1.00 95.19 349 ARG A C 1
ATOM 2605 O O . ARG A 1 349 ? -3.697 -1.801 -24.707 1.00 95.19 349 ARG A O 1
ATOM 2612 N N . TYR A 1 350 ? -4.199 -1.369 -22.553 1.00 94.69 350 TYR A N 1
ATOM 2613 C CA . TYR A 1 350 ? -5.036 -2.539 -22.314 1.00 94.69 350 TYR A CA 1
ATOM 2614 C C . TYR A 1 350 ? -6.523 -2.272 -22.557 1.00 94.69 350 TYR A C 1
ATOM 2616 O O . TYR A 1 350 ? -6.966 -1.124 -22.622 1.00 94.69 350 TYR A O 1
ATOM 2624 N N . GLU A 1 351 ? -7.297 -3.352 -22.654 1.00 91.62 351 GLU A N 1
ATOM 2625 C CA . GLU A 1 351 ? -8.761 -3.291 -22.688 1.00 91.62 351 GLU A CA 1
ATOM 2626 C C . GLU A 1 351 ? -9.340 -3.041 -21.290 1.00 91.62 351 GLU A C 1
ATOM 2628 O O . GLU A 1 351 ? -10.322 -2.313 -21.146 1.00 91.62 351 GLU A O 1
ATOM 2633 N N . GLY A 1 352 ? -8.731 -3.635 -20.258 1.00 91.88 352 GLY A N 1
ATOM 2634 C CA . GLY A 1 352 ? -9.155 -3.497 -18.871 1.00 91.88 352 GLY A CA 1
ATOM 2635 C C . GLY A 1 352 ? -8.330 -2.498 -18.059 1.00 91.88 352 GLY A C 1
ATOM 2636 O O . GLY A 1 352 ? -7.249 -2.065 -18.452 1.00 91.88 352 GLY A O 1
ATOM 2637 N N . ALA A 1 353 ? -8.822 -2.181 -16.859 1.00 94.31 353 ALA A N 1
ATOM 2638 C CA . ALA A 1 353 ? -8.076 -1.422 -15.855 1.00 94.31 353 ALA A CA 1
ATOM 2639 C C . ALA A 1 353 ? -6.761 -2.123 -15.487 1.00 94.31 353 ALA A C 1
ATOM 2641 O O . ALA A 1 353 ? -6.775 -3.335 -15.255 1.00 94.31 353 ALA A O 1
ATOM 2642 N N . VAL A 1 354 ? -5.664 -1.368 -15.366 1.00 95.88 354 VAL A N 1
ATOM 2643 C CA . VAL A 1 354 ? -4.370 -1.902 -14.911 1.00 95.88 354 VAL A CA 1
ATOM 2644 C C . VAL A 1 354 ? -4.442 -2.186 -13.413 1.00 95.88 354 VAL A C 1
ATOM 2646 O O . VAL A 1 354 ? -4.738 -1.289 -12.631 1.00 95.88 354 VAL A O 1
ATOM 2649 N N . VAL A 1 355 ? -4.194 -3.422 -12.992 1.00 93.06 355 VAL A N 1
ATOM 2650 C CA . VAL A 1 355 ? -4.394 -3.865 -11.597 1.00 93.06 355 VAL A CA 1
ATOM 2651 C C . VAL A 1 355 ? -3.138 -4.380 -10.922 1.00 93.06 355 VAL A C 1
ATOM 2653 O O . VAL A 1 355 ? -3.106 -4.471 -9.698 1.00 93.06 355 VAL A O 1
ATOM 2656 N N . ALA A 1 356 ? -2.104 -4.714 -11.689 1.00 93.00 356 ALA A N 1
ATOM 2657 C CA . ALA A 1 356 ? -0.851 -5.192 -11.133 1.00 93.00 356 ALA A CA 1
ATOM 2658 C C . ALA A 1 356 ? 0.340 -4.591 -11.877 1.00 93.00 356 ALA A C 1
ATOM 2660 O O . ALA A 1 356 ? 0.295 -4.379 -13.089 1.00 93.00 356 ALA A O 1
ATOM 2661 N N . PHE A 1 357 ? 1.410 -4.350 -11.128 1.00 95.56 357 PHE A N 1
ATOM 2662 C CA . PHE A 1 357 ? 2.678 -3.820 -11.605 1.00 95.56 357 PHE A CA 1
ATOM 2663 C C . PHE A 1 357 ? 3.819 -4.540 -10.883 1.00 95.56 357 PHE A C 1
ATOM 2665 O O . PHE A 1 357 ? 3.729 -4.782 -9.678 1.00 95.56 357 PHE A O 1
ATOM 2672 N N . ALA A 1 358 ? 4.897 -4.851 -11.602 1.00 95.62 358 ALA A N 1
ATOM 2673 C CA . ALA A 1 358 ? 6.133 -5.332 -10.998 1.00 95.62 358 ALA A CA 1
ATOM 2674 C C . ALA A 1 358 ? 7.368 -4.891 -11.798 1.00 95.62 358 ALA A C 1
ATOM 2676 O O . ALA A 1 358 ? 7.436 -5.162 -13.001 1.00 95.62 358 ALA A O 1
ATOM 2677 N N . PRO A 1 359 ? 8.370 -4.269 -11.155 1.00 95.75 359 PRO A N 1
ATOM 2678 C CA . PRO A 1 359 ? 9.619 -3.920 -11.815 1.00 95.75 359 PRO A CA 1
ATOM 2679 C C . PRO A 1 359 ? 10.563 -5.125 -11.897 1.00 95.75 359 PRO A C 1
ATOM 2681 O O . PRO A 1 359 ? 10.557 -6.013 -11.037 1.00 95.75 359 PRO A O 1
ATOM 2684 N N . SER A 1 360 ? 11.414 -5.134 -12.920 1.00 94.81 360 SER A N 1
ATOM 2685 C CA . SER A 1 360 ? 12.605 -5.981 -12.968 1.00 94.81 360 SER A CA 1
ATOM 2686 C C . SER A 1 360 ? 13.607 -5.520 -11.911 1.00 94.81 360 SER A C 1
ATOM 2688 O O . SER A 1 360 ? 13.719 -4.333 -11.605 1.00 94.81 360 SER A O 1
ATOM 2690 N N . ARG A 1 361 ? 14.351 -6.470 -11.338 1.00 91.31 361 ARG A N 1
ATOM 2691 C CA . ARG A 1 361 ? 15.435 -6.190 -10.379 1.00 91.31 361 ARG A CA 1
ATOM 2692 C C . ARG A 1 361 ? 16.817 -6.148 -11.032 1.00 91.31 361 ARG A C 1
ATOM 2694 O O . ARG A 1 361 ? 17.813 -6.097 -10.319 1.00 91.31 361 ARG A O 1
ATOM 2701 N N . ARG A 1 362 ? 16.881 -6.225 -12.362 1.00 89.88 362 ARG A N 1
ATOM 2702 C CA . ARG A 1 362 ? 18.133 -6.370 -13.114 1.00 89.88 362 ARG A CA 1
ATOM 2703 C C . ARG A 1 362 ? 18.317 -5.317 -14.200 1.00 89.88 362 ARG A C 1
ATOM 2705 O O . ARG A 1 362 ? 19.443 -4.986 -14.544 1.00 89.88 362 ARG A O 1
ATOM 2712 N N . ASP A 1 363 ? 17.218 -4.826 -14.748 1.00 91.69 363 ASP A N 1
ATOM 2713 C CA . ASP A 1 363 ? 17.188 -3.866 -15.843 1.00 91.69 363 ASP A CA 1
ATOM 2714 C C . ASP A 1 363 ? 15.984 -2.928 -15.679 1.00 91.69 363 ASP A C 1
ATOM 2716 O O . ASP A 1 363 ? 15.211 -3.031 -14.723 1.00 91.69 363 ASP A O 1
ATOM 2720 N N . LYS A 1 364 ? 15.807 -1.997 -16.622 1.00 94.88 364 LYS A N 1
ATOM 2721 C CA . LYS A 1 364 ? 14.672 -1.060 -16.638 1.00 94.88 364 LYS A CA 1
ATOM 2722 C C . LYS A 1 364 ? 13.390 -1.701 -17.197 1.00 94.88 364 LYS A C 1
ATOM 2724 O O . LYS A 1 364 ? 12.483 -0.988 -17.629 1.00 94.88 364 LYS A O 1
ATOM 2729 N N . GLY A 1 365 ? 13.302 -3.031 -17.217 1.00 95.75 365 GLY A N 1
ATOM 2730 C CA . GLY A 1 365 ? 12.101 -3.775 -17.574 1.00 95.75 365 GLY A CA 1
ATOM 2731 C C . GLY A 1 365 ? 11.032 -3.720 -16.482 1.00 95.75 365 GLY A C 1
ATOM 2732 O O . GLY A 1 365 ? 11.327 -3.607 -15.293 1.00 95.75 365 GLY A O 1
ATOM 2733 N N . PHE A 1 366 ? 9.764 -3.818 -16.870 1.00 97.31 366 PHE A N 1
ATOM 2734 C CA . PHE A 1 366 ? 8.644 -3.941 -15.935 1.00 97.31 366 PHE A CA 1
ATOM 2735 C C . PHE A 1 366 ? 7.475 -4.696 -16.565 1.00 97.31 366 PHE A C 1
ATOM 2737 O O . PHE A 1 366 ? 7.340 -4.757 -17.788 1.00 97.31 366 PHE A O 1
ATOM 2744 N N . ILE A 1 367 ? 6.627 -5.269 -15.719 1.00 96.88 367 ILE A N 1
ATOM 2745 C CA . ILE A 1 367 ? 5.400 -5.956 -16.114 1.00 96.88 367 ILE A CA 1
ATOM 2746 C C . ILE A 1 367 ? 4.208 -5.166 -15.600 1.00 96.88 367 ILE A C 1
ATOM 2748 O O . ILE A 1 367 ? 4.225 -4.670 -14.471 1.00 96.88 367 ILE A O 1
ATOM 2752 N N . THR A 1 368 ? 3.154 -5.106 -16.404 1.00 97.12 368 THR A N 1
ATOM 2753 C CA . THR A 1 368 ? 1.825 -4.706 -15.938 1.00 97.12 368 THR A CA 1
ATOM 2754 C C . THR A 1 368 ? 0.788 -5.749 -16.330 1.00 97.12 368 THR A C 1
ATOM 2756 O O . THR A 1 368 ? 1.012 -6.540 -17.246 1.00 97.12 368 THR A O 1
ATOM 2759 N N . ALA A 1 369 ? -0.334 -5.783 -15.616 1.00 95.38 369 ALA A N 1
ATOM 2760 C CA . ALA A 1 369 ? -1.459 -6.639 -15.963 1.00 95.38 369 ALA A CA 1
ATOM 2761 C C . ALA A 1 369 ? -2.793 -5.930 -15.775 1.00 95.38 369 ALA A C 1
ATOM 2763 O O . ALA A 1 369 ? -2.930 -5.086 -14.883 1.00 95.38 369 ALA A O 1
ATOM 2764 N N . ASP A 1 370 ? -3.772 -6.303 -16.592 1.00 94.19 370 ASP A N 1
ATOM 2765 C CA . ASP A 1 370 ? -5.113 -5.739 -16.566 1.00 94.19 370 ASP A CA 1
ATOM 2766 C C . ASP A 1 370 ? -6.163 -6.681 -15.952 1.00 94.19 370 ASP A C 1
ATOM 2768 O O . ASP A 1 370 ? -5.933 -7.856 -15.651 1.00 94.19 370 ASP A O 1
ATOM 2772 N N . THR A 1 371 ? -7.359 -6.134 -15.752 1.00 91.19 371 THR A N 1
ATOM 2773 C CA . THR A 1 371 ? -8.536 -6.886 -15.287 1.00 91.19 371 THR A CA 1
ATOM 2774 C C . THR A 1 371 ? -9.034 -7.942 -16.274 1.00 91.19 371 THR A C 1
ATOM 2776 O O . THR A 1 371 ? -9.750 -8.846 -15.847 1.00 91.19 371 THR A O 1
ATOM 2779 N N . ALA A 1 372 ? -8.674 -7.856 -17.556 1.00 89.38 372 ALA A N 1
ATOM 2780 C CA . ALA A 1 372 ? -9.094 -8.795 -18.594 1.00 89.38 372 ALA A CA 1
ATOM 2781 C C . ALA A 1 372 ? -8.187 -10.038 -18.690 1.00 89.38 372 ALA A C 1
ATOM 2783 O O . ALA A 1 372 ? -8.441 -10.916 -19.519 1.00 89.38 372 ALA A O 1
ATOM 2784 N N . GLY A 1 373 ? -7.145 -10.125 -17.855 1.00 90.56 373 GLY A N 1
ATOM 2785 C CA . GLY A 1 373 ? -6.190 -11.233 -17.855 1.00 90.56 373 GLY A CA 1
ATOM 2786 C C . GLY A 1 373 ? -5.019 -11.027 -18.816 1.00 90.56 373 GLY A C 1
ATOM 2787 O O . GLY A 1 373 ? -4.288 -11.966 -19.120 1.00 90.56 373 GLY A O 1
ATOM 2788 N N . THR A 1 374 ? -4.823 -9.816 -19.325 1.00 93.69 374 THR A N 1
ATOM 2789 C CA . THR A 1 374 ? -3.713 -9.467 -20.208 1.00 93.69 374 THR A CA 1
ATOM 2790 C C . THR A 1 374 ? -2.514 -9.021 -19.382 1.00 93.69 374 THR A C 1
ATOM 2792 O O . THR A 1 374 ? -2.642 -8.199 -18.480 1.00 93.69 374 THR A O 1
ATOM 2795 N N . VAL A 1 375 ? -1.334 -9.538 -19.710 1.00 95.19 375 VAL A N 1
ATOM 2796 C CA . VAL A 1 375 ? -0.046 -9.158 -19.126 1.00 95.19 375 VAL A CA 1
ATOM 2797 C C . VAL A 1 375 ? 0.831 -8.565 -20.214 1.00 95.19 375 VAL A C 1
ATOM 2799 O O . VAL A 1 375 ? 0.977 -9.151 -21.285 1.00 95.19 375 VAL A O 1
ATOM 2802 N N . GLY A 1 376 ? 1.442 -7.419 -19.943 1.00 95.56 376 GLY A N 1
ATOM 2803 C CA . GLY A 1 376 ? 2.423 -6.800 -20.825 1.00 95.56 376 GLY A CA 1
ATOM 2804 C C . GLY A 1 376 ? 3.787 -6.697 -20.172 1.00 95.56 376 GLY A C 1
ATOM 2805 O O . GLY A 1 376 ? 3.915 -6.430 -18.978 1.00 95.56 376 GLY A O 1
ATOM 2806 N N . ILE A 1 377 ? 4.813 -6.921 -20.985 1.00 96.50 377 ILE A N 1
ATOM 2807 C CA . ILE A 1 377 ? 6.220 -6.753 -20.642 1.00 96.50 377 ILE A CA 1
ATOM 2808 C C . ILE A 1 377 ? 6.701 -5.501 -21.361 1.00 96.50 377 ILE A C 1
ATOM 2810 O O . ILE A 1 377 ? 6.557 -5.377 -22.579 1.00 96.50 377 ILE A O 1
ATOM 2814 N N . HIS A 1 378 ? 7.288 -4.576 -20.619 1.00 97.50 378 HIS A N 1
ATOM 2815 C CA . HIS A 1 378 ? 7.685 -3.263 -21.105 1.00 97.50 378 HIS A CA 1
ATOM 2816 C C . HIS A 1 378 ? 9.137 -2.971 -20.737 1.00 97.50 378 HIS A C 1
ATOM 2818 O O . HIS A 1 378 ? 9.689 -3.573 -19.816 1.00 97.50 378 HIS A O 1
ATOM 2824 N N . HIS A 1 379 ? 9.740 -2.011 -21.433 1.00 97.00 379 HIS A N 1
ATOM 2825 C CA . HIS A 1 379 ? 11.073 -1.513 -21.116 1.00 97.00 379 HIS A CA 1
ATOM 2826 C C . HIS A 1 379 ? 11.062 0.012 -20.971 1.00 97.00 379 HIS A C 1
ATOM 2828 O O . HIS A 1 379 ? 10.723 0.737 -21.909 1.00 97.00 379 HIS A O 1
ATOM 2834 N N . GLY A 1 380 ? 11.432 0.490 -19.780 1.00 95.88 380 GLY A N 1
ATOM 2835 C CA . GLY A 1 380 ? 11.315 1.883 -19.353 1.00 95.88 380 GLY A CA 1
ATOM 2836 C C . GLY A 1 380 ? 12.112 2.858 -20.212 1.00 95.88 380 GLY A C 1
ATOM 2837 O O . GLY A 1 380 ? 11.549 3.843 -20.667 1.00 95.88 380 GLY A O 1
ATOM 2838 N N . THR A 1 381 ? 13.377 2.552 -20.508 1.00 95.06 381 THR A N 1
ATOM 2839 C CA . THR A 1 381 ? 14.282 3.440 -21.268 1.00 95.06 381 THR A CA 1
ATOM 2840 C C . THR A 1 381 ? 13.894 3.595 -22.736 1.00 95.06 381 THR A C 1
ATOM 2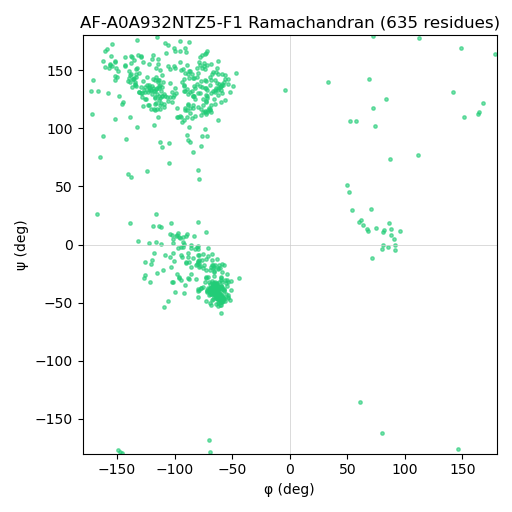842 O O . THR A 1 381 ? 14.120 4.633 -23.348 1.00 95.06 381 THR A O 1
ATOM 2845 N N . THR A 1 382 ? 13.354 2.540 -23.350 1.00 94.50 382 THR A N 1
ATOM 2846 C CA . THR A 1 382 ? 13.015 2.552 -24.784 1.00 94.50 382 THR A CA 1
ATOM 2847 C C . THR A 1 382 ? 11.565 2.963 -25.025 1.00 94.50 382 THR A C 1
ATOM 2849 O O . THR A 1 382 ? 11.182 3.175 -26.175 1.00 94.50 382 THR A O 1
ATOM 2852 N N . GLY A 1 383 ? 10.746 3.041 -23.968 1.00 95.12 383 GLY A N 1
ATOM 2853 C CA . GLY A 1 383 ? 9.309 3.296 -24.060 1.00 95.12 383 GLY A CA 1
ATOM 2854 C C . GLY A 1 383 ? 8.539 2.198 -24.802 1.00 95.12 383 GLY A C 1
ATOM 2855 O O . GLY A 1 383 ? 7.424 2.424 -25.266 1.00 95.12 383 GLY A O 1
ATOM 2856 N N . LYS A 1 384 ? 9.129 1.009 -24.985 1.00 95.62 384 LYS A N 1
ATOM 2857 C CA . LYS A 1 384 ? 8.521 -0.072 -25.769 1.00 95.62 384 LYS A CA 1
ATOM 2858 C C . LYS A 1 384 ? 7.731 -1.021 -24.882 1.00 95.62 384 LYS A C 1
ATOM 2860 O O . LYS A 1 384 ? 8.181 -1.422 -23.812 1.00 95.62 384 LYS A O 1
ATOM 2865 N N . THR A 1 385 ? 6.576 -1.441 -25.390 1.00 97.12 385 THR A N 1
ATOM 2866 C CA . THR A 1 385 ? 5.931 -2.682 -24.949 1.00 97.12 385 THR A CA 1
ATOM 2867 C C . THR A 1 385 ? 6.512 -3.808 -25.787 1.00 97.12 385 THR A C 1
ATOM 2869 O O . THR A 1 385 ? 6.364 -3.805 -27.006 1.00 97.12 385 THR A O 1
ATOM 2872 N N . LEU A 1 386 ? 7.260 -4.694 -25.139 1.00 94.94 386 LEU A N 1
ATOM 2873 C CA . LEU A 1 386 ? 8.009 -5.776 -25.771 1.00 94.94 386 LEU A CA 1
ATOM 2874 C C . LEU A 1 386 ? 7.097 -6.948 -26.132 1.00 94.94 386 LEU A C 1
ATOM 2876 O O . LEU A 1 386 ? 7.261 -7.555 -27.185 1.00 94.94 386 LEU A O 1
ATOM 2880 N N . LEU A 1 387 ? 6.146 -7.261 -25.252 1.00 94.38 387 LEU A N 1
ATOM 2881 C CA . LEU A 1 387 ? 5.211 -8.363 -25.428 1.00 94.38 387 LEU A CA 1
ATOM 2882 C C . LEU A 1 387 ? 3.910 -8.059 -24.694 1.00 94.38 387 LEU A C 1
ATOM 2884 O O . LEU A 1 387 ? 3.936 -7.501 -23.600 1.00 94.38 387 LEU A O 1
ATOM 2888 N N . THR A 1 388 ? 2.793 -8.488 -25.268 1.00 94.69 388 THR A N 1
ATOM 2889 C CA . THR A 1 388 ? 1.487 -8.526 -24.611 1.00 94.69 388 THR A CA 1
ATOM 2890 C C . THR A 1 388 ? 0.935 -9.933 -24.781 1.00 94.69 388 THR A C 1
ATOM 2892 O O . THR A 1 388 ? 0.908 -10.455 -25.893 1.00 94.69 388 THR A O 1
ATOM 2895 N N . LEU A 1 389 ? 0.538 -10.566 -23.684 1.00 91.25 389 LEU A N 1
ATOM 2896 C CA . LEU A 1 389 ? 0.046 -11.937 -23.659 1.00 91.25 389 LEU A CA 1
ATOM 2897 C C . LEU A 1 389 ? -1.230 -12.025 -22.823 1.00 91.25 389 LEU A C 1
ATOM 2899 O O . LEU A 1 389 ? -1.358 -11.347 -21.809 1.00 91.25 389 LEU A O 1
ATOM 2903 N N . ARG A 1 390 ? -2.175 -12.875 -23.227 1.00 89.38 390 ARG A N 1
ATOM 2904 C CA . ARG A 1 390 ? -3.393 -13.126 -22.450 1.00 89.38 390 ARG A CA 1
ATOM 2905 C C . ARG A 1 390 ? -3.233 -14.399 -21.630 1.00 89.38 390 ARG A C 1
ATOM 2907 O O . ARG A 1 390 ? -3.041 -15.481 -22.177 1.00 89.38 390 ARG A O 1
ATOM 2914 N N . VAL A 1 391 ? -3.290 -14.250 -20.315 1.00 83.06 391 VAL A N 1
ATOM 2915 C CA . VAL A 1 391 ? -2.998 -15.278 -19.317 1.00 83.06 391 VAL A CA 1
ATOM 2916 C C . VAL A 1 391 ? -4.321 -15.769 -18.715 1.00 83.06 391 VAL A C 1
ATOM 2918 O O . VAL A 1 391 ? -4.644 -15.486 -17.570 1.00 83.06 391 VAL A O 1
ATOM 2921 N N . GLY A 1 392 ? -5.115 -16.497 -19.510 1.00 68.12 392 GLY A N 1
ATOM 2922 C CA . GLY A 1 392 ? -6.363 -17.136 -19.058 1.00 68.12 392 GLY A CA 1
ATOM 2923 C C . GLY A 1 392 ? -7.547 -16.188 -18.786 1.00 68.12 392 GLY A C 1
ATOM 2924 O O . GLY A 1 392 ? -7.462 -14.985 -19.008 1.00 68.12 392 GLY A O 1
ATOM 2925 N N . GLY A 1 393 ? -8.690 -16.762 -18.380 1.00 63.84 393 GLY A N 1
ATOM 2926 C CA . GLY A 1 393 ? -9.988 -16.069 -18.272 1.00 63.84 393 GLY A CA 1
ATOM 2927 C C . GLY A 1 393 ? -10.348 -15.488 -16.897 1.00 63.84 393 GLY A C 1
ATOM 2928 O O . GLY A 1 393 ? -11.399 -14.864 -16.779 1.00 63.84 393 GLY A O 1
ATOM 2929 N N . ASP A 1 394 ? -9.508 -15.677 -15.876 1.00 70.88 394 ASP A N 1
ATOM 2930 C CA . ASP A 1 394 ? -9.748 -15.163 -14.520 1.00 70.88 394 ASP A CA 1
ATOM 2931 C C . ASP A 1 394 ? -8.966 -13.866 -14.258 1.00 70.88 394 ASP A C 1
ATOM 2933 O O . ASP A 1 394 ? -7.905 -13.628 -14.839 1.00 70.88 394 ASP A O 1
ATOM 2937 N N . ARG A 1 395 ? -9.482 -13.008 -13.365 1.00 82.38 395 ARG A N 1
ATOM 2938 C CA . ARG A 1 395 ? -8.856 -11.715 -13.038 1.00 82.38 395 ARG A CA 1
ATOM 2939 C C . ARG A 1 395 ? -7.469 -11.923 -12.437 1.00 82.38 395 ARG A C 1
ATOM 2941 O O . ARG A 1 395 ? -7.316 -12.631 -11.444 1.00 82.38 395 ARG A O 1
ATOM 2948 N N . ILE A 1 396 ? -6.467 -11.233 -12.974 1.00 88.56 396 ILE A N 1
ATOM 2949 C CA . ILE A 1 396 ? -5.118 -11.232 -12.401 1.00 88.56 396 ILE A CA 1
ATOM 2950 C C . ILE A 1 396 ? -5.122 -10.422 -11.102 1.00 88.56 396 ILE A C 1
ATOM 2952 O O . ILE A 1 396 ? -5.652 -9.312 -11.038 1.00 88.56 396 ILE A O 1
ATOM 2956 N N . ARG A 1 397 ? -4.525 -10.994 -10.054 1.00 86.50 397 ARG A N 1
ATOM 2957 C CA . ARG A 1 397 ? -4.345 -10.369 -8.740 1.00 86.50 397 ARG A CA 1
ATOM 2958 C C . ARG A 1 397 ? -2.940 -9.806 -8.561 1.00 86.50 397 ARG A C 1
ATOM 2960 O O . ARG A 1 397 ? -2.786 -8.750 -7.959 1.00 86.50 397 ARG A O 1
ATOM 2967 N N . ALA A 1 398 ? -1.921 -10.523 -9.024 1.00 89.69 398 ALA A N 1
ATOM 2968 C CA . ALA A 1 398 ? -0.532 -10.116 -8.863 1.00 89.69 398 ALA A CA 1
ATOM 2969 C C . ALA A 1 398 ? 0.336 -10.632 -10.009 1.00 89.69 398 ALA A C 1
ATOM 2971 O O . ALA A 1 398 ? 0.076 -11.692 -10.580 1.00 89.69 398 ALA A O 1
ATOM 2972 N N . VAL A 1 399 ? 1.402 -9.890 -10.295 1.00 94.00 399 VAL A N 1
ATOM 2973 C CA . VAL A 1 399 ? 2.459 -10.274 -11.233 1.00 94.00 399 VAL A CA 1
ATOM 2974 C C . VAL A 1 399 ? 3.814 -10.029 -10.594 1.00 94.00 399 VAL A C 1
ATOM 2976 O O . VAL A 1 399 ? 3.947 -9.159 -9.734 1.00 94.00 399 VAL A O 1
ATOM 2979 N N . THR A 1 400 ? 4.827 -10.791 -10.989 1.00 94.56 400 THR A N 1
ATOM 2980 C CA . THR A 1 400 ? 6.209 -10.528 -10.584 1.00 94.56 400 THR A CA 1
ATOM 2981 C C . THR A 1 400 ? 7.208 -11.134 -11.564 1.00 94.56 400 THR A C 1
ATOM 2983 O O . THR A 1 400 ? 6.918 -12.140 -12.215 1.00 94.56 400 THR A O 1
ATOM 2986 N N . PHE A 1 401 ? 8.391 -10.528 -11.664 1.00 93.12 401 PHE A N 1
ATOM 2987 C CA . PHE A 1 401 ? 9.531 -11.124 -12.352 1.00 93.12 401 PHE A CA 1
ATOM 2988 C C . PHE A 1 401 ? 10.219 -12.162 -11.464 1.00 93.12 401 PHE A C 1
ATOM 2990 O O . PHE A 1 401 ? 10.354 -11.986 -10.251 1.00 93.12 401 PHE A O 1
ATOM 2997 N N . ALA A 1 402 ? 10.766 -13.200 -12.090 1.00 91.81 402 ALA A N 1
ATOM 2998 C CA . ALA A 1 402 ? 11.840 -13.968 -11.484 1.00 91.81 402 ALA A CA 1
ATOM 2999 C C . ALA A 1 402 ? 13.038 -13.035 -11.197 1.00 91.81 402 ALA A C 1
ATOM 3001 O O . ALA A 1 402 ? 13.297 -12.119 -11.981 1.00 91.81 402 ALA A O 1
ATOM 3002 N N . PRO A 1 403 ? 13.822 -13.251 -10.124 1.00 88.50 403 PRO A N 1
ATOM 3003 C CA . PRO A 1 403 ? 14.917 -12.348 -9.753 1.00 88.50 403 PRO A CA 1
ATOM 3004 C C . PRO A 1 403 ? 15.954 -12.072 -10.856 1.00 88.50 403 PRO A C 1
ATOM 3006 O O . PRO A 1 403 ? 16.595 -11.027 -10.830 1.00 88.50 403 PRO A O 1
ATOM 3009 N N . LYS A 1 404 ? 16.121 -12.986 -11.824 1.00 89.75 404 LYS A N 1
ATOM 3010 C CA . LYS A 1 404 ? 17.044 -12.837 -12.964 1.00 89.75 404 LYS A CA 1
ATOM 3011 C C . LYS A 1 404 ? 16.405 -12.220 -14.219 1.00 89.75 404 LYS A C 1
ATOM 3013 O O . LYS A 1 404 ? 17.104 -12.090 -15.225 1.00 89.75 404 LYS A O 1
ATOM 3018 N N . ALA A 1 405 ? 15.126 -11.845 -14.142 1.00 90.00 405 ALA A N 1
ATOM 3019 C CA . ALA A 1 405 ? 14.276 -11.392 -15.248 1.00 90.00 405 ALA A CA 1
ATOM 3020 C C . ALA A 1 405 ? 14.086 -12.428 -16.380 1.00 90.00 405 ALA A C 1
ATOM 3022 O O . ALA A 1 405 ? 13.669 -12.089 -17.481 1.00 90.00 405 ALA A O 1
ATOM 3023 N N . ASP A 1 406 ? 14.350 -13.706 -16.098 1.00 92.75 406 ASP A N 1
ATOM 3024 C CA . ASP A 1 406 ? 14.224 -14.848 -17.016 1.00 92.75 406 ASP A CA 1
ATOM 3025 C C . ASP A 1 406 ? 12.897 -15.612 -16.859 1.00 92.75 406 ASP A C 1
ATOM 3027 O O . ASP A 1 406 ? 12.698 -16.688 -17.427 1.00 92.75 406 ASP A O 1
ATOM 3031 N N . GLY A 1 407 ? 11.961 -15.050 -16.099 1.00 92.38 407 GLY A N 1
ATOM 3032 C CA . GLY A 1 407 ? 10.649 -15.630 -15.882 1.00 92.38 407 GLY A CA 1
ATOM 3033 C C . GLY A 1 407 ? 9.639 -14.620 -15.358 1.00 92.38 407 GLY A C 1
ATOM 3034 O O . GLY A 1 407 ? 9.995 -13.597 -14.771 1.00 92.38 407 GLY A O 1
ATOM 3035 N N . LEU A 1 408 ? 8.368 -14.929 -15.571 1.00 92.12 408 LEU A N 1
ATOM 3036 C CA . LEU A 1 408 ? 7.201 -14.193 -15.104 1.00 92.12 408 LEU A CA 1
ATOM 3037 C C . LEU A 1 408 ? 6.357 -15.142 -14.257 1.00 92.12 408 LEU A C 1
ATOM 3039 O O . LEU A 1 408 ? 6.082 -16.269 -14.666 1.00 92.12 408 LEU A O 1
ATOM 3043 N N . ILE A 1 409 ? 5.888 -14.661 -13.111 1.00 93.19 409 ILE A N 1
ATOM 3044 C CA . ILE A 1 409 ? 4.866 -15.333 -12.312 1.00 93.19 409 ILE A CA 1
ATOM 3045 C C . ILE A 1 409 ? 3.623 -14.451 -12.286 1.00 93.19 409 ILE A C 1
ATOM 3047 O O . ILE A 1 409 ? 3.706 -13.245 -12.056 1.00 93.19 409 ILE A O 1
ATOM 3051 N N . THR A 1 410 ? 2.466 -15.069 -12.494 1.00 93.19 410 THR A N 1
ATOM 3052 C CA . THR A 1 410 ? 1.151 -14.435 -12.367 1.00 93.19 410 THR A CA 1
ATOM 3053 C C . THR A 1 410 ? 0.308 -15.225 -11.380 1.00 93.19 410 THR A C 1
ATOM 3055 O O . THR A 1 410 ? 0.408 -16.453 -11.324 1.00 93.19 410 THR A O 1
ATOM 3058 N N . VAL A 1 411 ? -0.506 -14.521 -10.601 1.00 91.44 411 VAL A N 1
ATOM 3059 C CA . VAL A 1 411 ? -1.468 -15.116 -9.673 1.00 91.44 411 VAL A CA 1
ATOM 3060 C C . VAL A 1 411 ? -2.835 -14.536 -9.985 1.00 91.44 411 VAL A C 1
ATOM 3062 O O . VAL A 1 411 ? -2.986 -13.311 -10.004 1.00 91.44 411 VAL A O 1
ATOM 3065 N N . ASP A 1 412 ? -3.817 -15.394 -10.235 1.00 88.75 412 ASP A N 1
ATOM 3066 C CA . ASP A 1 412 ? -5.201 -14.975 -10.455 1.00 88.75 412 ASP A CA 1
ATOM 3067 C C . ASP A 1 412 ? -5.994 -14.856 -9.140 1.00 88.75 412 ASP A C 1
ATOM 3069 O O . ASP A 1 412 ? -5.512 -15.162 -8.046 1.00 88.75 412 ASP A O 1
ATOM 3073 N N . THR A 1 413 ? -7.230 -14.366 -9.224 1.00 83.38 413 THR A N 1
ATOM 3074 C CA . THR A 1 413 ? -8.126 -14.227 -8.069 1.00 83.38 413 THR A CA 1
ATOM 3075 C C . THR A 1 413 ? -8.569 -15.561 -7.471 1.00 83.38 413 THR A C 1
ATOM 3077 O O . THR A 1 413 ? -8.959 -15.578 -6.306 1.00 83.38 413 THR A O 1
ATOM 3080 N N . ALA A 1 414 ? -8.485 -16.661 -8.224 1.00 84.62 414 ALA A N 1
ATOM 3081 C CA . ALA A 1 414 ? -8.749 -18.013 -7.731 1.00 84.62 414 ALA A CA 1
ATOM 3082 C C . ALA A 1 414 ? -7.534 -18.621 -7.001 1.00 84.62 414 ALA A C 1
ATOM 3084 O O . ALA A 1 414 ? -7.622 -19.719 -6.457 1.00 84.62 414 ALA A O 1
ATOM 3085 N N . GLY A 1 415 ? -6.400 -17.910 -6.968 1.00 84.62 415 GLY A N 1
ATOM 3086 C CA . GLY A 1 415 ? -5.168 -18.361 -6.330 1.00 84.62 415 GLY A CA 1
ATOM 3087 C C . GLY A 1 415 ? -4.342 -19.319 -7.187 1.00 84.62 415 GLY A C 1
ATOM 3088 O O . GLY A 1 415 ? -3.382 -19.900 -6.679 1.00 84.62 415 GLY A O 1
ATOM 3089 N N . ARG A 1 416 ? -4.664 -19.489 -8.476 1.00 89.12 416 ARG A N 1
ATOM 3090 C CA . ARG A 1 416 ? -3.815 -20.263 -9.385 1.00 89.12 416 ARG A CA 1
ATOM 3091 C C . ARG A 1 416 ? -2.573 -19.452 -9.718 1.00 89.12 416 ARG A C 1
ATOM 3093 O O . ARG A 1 416 ? -2.646 -18.262 -10.028 1.00 89.12 416 ARG A O 1
ATOM 3100 N N . LEU A 1 417 ? -1.432 -20.127 -9.668 1.00 91.06 417 LEU A N 1
ATOM 3101 C CA . LEU A 1 417 ? -0.131 -19.566 -9.990 1.00 91.06 417 LEU A CA 1
ATOM 3102 C C . LEU A 1 417 ? 0.313 -20.104 -11.348 1.00 91.06 417 LEU A C 1
ATOM 3104 O O . LEU A 1 417 ? 0.420 -21.314 -11.534 1.00 91.06 417 LEU A O 1
ATOM 3108 N N . LEU A 1 418 ? 0.593 -19.200 -12.282 1.00 90.75 418 LEU A N 1
ATOM 3109 C CA . LEU A 1 418 ? 1.157 -19.535 -13.587 1.00 90.75 418 LEU A CA 1
ATOM 3110 C C . LEU A 1 418 ? 2.561 -18.955 -13.690 1.00 90.75 418 LEU A C 1
ATOM 3112 O O . LEU A 1 418 ? 2.788 -17.795 -13.340 1.00 90.75 418 LEU A O 1
ATOM 3116 N N . HIS A 1 419 ? 3.487 -19.768 -14.183 1.00 92.12 419 HIS A N 1
ATOM 3117 C CA . HIS A 1 419 ? 4.878 -19.400 -14.398 1.00 92.12 419 HIS A CA 1
ATOM 3118 C C . HIS A 1 419 ? 5.225 -19.521 -15.881 1.00 92.12 419 HIS A C 1
ATOM 3120 O O . HIS A 1 419 ? 4.908 -20.524 -16.519 1.00 92.12 419 HIS A O 1
ATOM 3126 N N . TRP A 1 420 ? 5.907 -18.510 -16.406 1.00 91.69 420 TRP A N 1
ATOM 3127 C CA . TRP A 1 420 ? 6.317 -18.405 -17.800 1.00 91.69 420 TRP A CA 1
ATOM 3128 C C . TRP A 1 420 ? 7.816 -18.146 -17.862 1.00 91.69 420 TRP A C 1
ATOM 3130 O O . TRP A 1 420 ? 8.309 -17.263 -17.165 1.00 91.69 420 TRP A O 1
ATOM 3140 N N . ALA A 1 421 ? 8.538 -18.873 -18.712 1.00 94.25 421 ALA A N 1
ATOM 3141 C CA . ALA A 1 421 ? 9.939 -18.572 -18.987 1.00 94.25 421 ALA A CA 1
ATOM 3142 C C . ALA A 1 421 ? 10.042 -17.377 -19.946 1.00 94.25 421 ALA A C 1
ATOM 3144 O O . ALA A 1 421 ? 9.313 -17.303 -20.936 1.00 94.25 421 ALA A O 1
ATOM 3145 N N . VAL A 1 422 ? 10.960 -16.455 -19.666 1.00 92.94 422 VAL A N 1
ATOM 3146 C CA . VAL A 1 422 ? 11.215 -15.264 -20.483 1.00 92.94 422 VAL A CA 1
ATOM 3147 C C . VAL A 1 422 ? 12.647 -15.328 -21.002 1.00 92.94 422 VAL A C 1
ATOM 3149 O O . VAL A 1 422 ? 13.603 -15.290 -20.235 1.00 92.94 422 VAL A O 1
ATOM 3152 N N . ALA A 1 423 ? 12.804 -15.410 -22.322 1.00 93.94 423 ALA A N 1
ATOM 3153 C CA . ALA A 1 423 ? 14.105 -15.417 -22.984 1.00 93.94 423 ALA A CA 1
ATOM 3154 C C . ALA A 1 423 ? 14.304 -14.112 -23.764 1.00 93.94 423 ALA A C 1
ATOM 3156 O O . ALA A 1 423 ? 14.035 -14.039 -24.961 1.00 93.94 423 ALA A O 1
ATOM 3157 N N . ASN A 1 424 ? 14.765 -13.069 -23.073 1.00 92.00 424 ASN A N 1
ATOM 3158 C CA . ASN A 1 424 ? 15.137 -11.798 -23.688 1.00 92.00 424 ASN A CA 1
ATOM 3159 C C . ASN A 1 424 ? 16.379 -11.221 -22.987 1.00 92.00 424 ASN A C 1
ATOM 3161 O O . ASN A 1 424 ? 16.238 -10.526 -21.986 1.00 92.00 424 ASN A O 1
ATOM 3165 N N . PRO A 1 425 ? 17.597 -11.536 -23.459 1.00 89.75 425 PRO A N 1
ATOM 3166 C CA . PRO A 1 425 ? 18.825 -11.109 -22.790 1.00 89.75 425 PRO A CA 1
ATOM 3167 C C . PRO A 1 425 ? 19.155 -9.623 -22.984 1.00 89.75 425 PRO A C 1
ATOM 3169 O O . PRO A 1 425 ? 19.990 -9.111 -22.243 1.00 89.75 425 PRO A O 1
ATOM 3172 N N . HIS A 1 426 ? 18.549 -8.959 -23.977 1.00 92.31 426 HIS A N 1
ATOM 3173 C CA . HIS A 1 426 ? 18.876 -7.584 -24.376 1.00 92.31 426 HIS A CA 1
ATOM 3174 C C . HIS A 1 426 ? 17.617 -6.739 -24.671 1.00 92.31 426 HIS A C 1
ATOM 3176 O O . HIS A 1 426 ? 17.459 -6.242 -25.795 1.00 92.31 426 HIS A O 1
ATOM 3182 N N . PRO A 1 427 ? 16.692 -6.580 -23.704 1.00 92.56 427 PRO A N 1
ATOM 3183 C CA . PRO A 1 427 ? 15.458 -5.806 -23.884 1.00 92.56 427 PRO A CA 1
ATOM 3184 C C . PRO A 1 427 ? 15.685 -4.320 -24.231 1.00 92.56 427 PRO A C 1
ATOM 3186 O O . PRO A 1 427 ? 14.795 -3.663 -24.776 1.00 92.56 427 PRO A O 1
ATOM 3189 N N . GLU A 1 428 ? 16.869 -3.784 -23.943 1.00 92.12 428 GLU A N 1
ATOM 3190 C CA . GLU A 1 428 ? 17.277 -2.402 -24.183 1.00 92.12 428 GLU A CA 1
ATOM 3191 C C . GLU A 1 428 ? 17.693 -2.109 -25.638 1.00 92.12 428 GLU A C 1
ATOM 3193 O O . GLU A 1 428 ? 17.776 -0.942 -26.047 1.00 92.12 428 GLU A O 1
ATOM 3198 N N . ILE A 1 429 ? 17.951 -3.144 -26.448 1.00 93.75 429 ILE A N 1
ATOM 3199 C CA . ILE A 1 429 ? 18.448 -2.988 -27.820 1.00 93.75 429 ILE A CA 1
ATOM 3200 C C . ILE A 1 429 ? 17.281 -2.861 -28.800 1.00 93.75 429 ILE A C 1
ATOM 3202 O O . ILE A 1 429 ? 16.512 -3.788 -29.034 1.00 93.75 429 ILE A O 1
ATOM 3206 N N . THR A 1 430 ? 17.182 -1.698 -29.439 1.00 93.38 430 THR A N 1
ATOM 3207 C CA . THR A 1 430 ? 16.216 -1.397 -30.498 1.00 93.38 430 THR A CA 1
ATOM 3208 C C . THR A 1 430 ? 16.877 -0.507 -31.549 1.00 93.38 430 THR A C 1
ATOM 3210 O O . THR A 1 430 ? 17.859 0.179 -31.266 1.00 93.38 430 THR A O 1
ATOM 3213 N N . TRP A 1 431 ? 16.310 -0.427 -32.756 1.00 94.38 431 TRP A N 1
ATOM 3214 C CA . TRP A 1 431 ? 16.771 0.545 -33.760 1.00 94.38 431 TRP A CA 1
ATOM 3215 C C . TRP A 1 431 ? 16.770 1.984 -33.226 1.00 94.38 431 TRP A C 1
ATOM 3217 O O . TRP A 1 431 ? 17.671 2.766 -33.526 1.00 94.38 431 TRP A O 1
ATOM 3227 N N . GLN A 1 432 ? 15.790 2.316 -32.382 1.00 93.56 432 GLN A N 1
ATOM 3228 C CA . GLN A 1 432 ? 15.689 3.627 -31.757 1.00 93.56 432 GLN A CA 1
ATOM 3229 C C . GLN A 1 432 ? 16.784 3.864 -30.711 1.00 93.56 432 GLN A C 1
ATOM 3231 O O . GLN A 1 432 ? 17.330 4.960 -30.680 1.00 93.56 432 GLN A O 1
ATOM 3236 N N . SER A 1 433 ? 17.149 2.875 -29.890 1.00 94.38 433 SER A N 1
ATOM 3237 C CA . SER A 1 433 ? 18.230 3.050 -28.908 1.00 94.38 433 SER A CA 1
ATOM 3238 C C . SER A 1 433 ? 19.619 3.080 -29.543 1.00 94.38 433 SER A C 1
ATOM 3240 O O . SER A 1 433 ? 20.502 3.765 -29.030 1.00 94.38 433 SER A O 1
ATOM 3242 N N . LEU A 1 434 ? 19.799 2.420 -30.691 1.00 96.25 434 LEU A N 1
ATOM 3243 C CA . LEU A 1 434 ? 21.063 2.424 -31.428 1.00 96.25 434 LEU A CA 1
ATOM 3244 C C . LEU A 1 434 ? 21.272 3.690 -32.268 1.00 96.25 434 LEU A C 1
ATOM 3246 O O . LEU A 1 434 ? 22.386 4.204 -32.318 1.00 96.25 434 LEU A O 1
ATOM 3250 N N . PHE A 1 435 ? 20.234 4.216 -32.923 1.00 96.56 435 PHE A N 1
ATOM 3251 C CA . PHE A 1 435 ? 20.404 5.307 -33.898 1.00 96.56 435 PHE A CA 1
ATOM 3252 C C . PHE A 1 435 ? 19.541 6.540 -33.629 1.00 96.56 435 PHE A C 1
ATOM 3254 O O . PHE A 1 435 ? 19.803 7.600 -34.197 1.00 96.56 435 PHE A O 1
ATOM 3261 N N . GLY A 1 436 ? 18.531 6.426 -32.768 1.00 94.69 436 GLY A N 1
ATOM 3262 C CA . GLY A 1 436 ? 17.631 7.507 -32.375 1.00 94.69 436 GLY A CA 1
ATOM 3263 C C . GLY A 1 436 ? 18.056 8.208 -31.083 1.00 94.69 436 GLY A C 1
ATOM 3264 O O . GLY A 1 436 ? 19.021 7.827 -30.418 1.00 94.69 436 GLY A O 1
ATOM 3265 N N . LYS A 1 437 ? 17.325 9.275 -30.743 1.00 95.81 437 LYS A N 1
ATOM 3266 C CA . LYS A 1 437 ? 17.442 9.945 -29.443 1.00 95.81 437 LYS A CA 1
ATOM 3267 C C . LYS A 1 437 ? 16.597 9.201 -28.418 1.00 95.81 437 LYS A C 1
ATOM 3269 O O . LYS A 1 437 ? 15.444 8.871 -28.701 1.00 95.81 437 LYS A O 1
ATOM 3274 N N . ILE A 1 438 ? 17.156 8.999 -27.232 1.00 95.88 438 ILE A N 1
ATOM 3275 C CA . ILE A 1 438 ? 16.491 8.336 -26.109 1.00 95.88 438 ILE A CA 1
ATOM 3276 C C . ILE A 1 438 ? 16.402 9.306 -24.938 1.00 95.88 438 ILE A C 1
ATOM 3278 O O . ILE A 1 438 ? 17.313 10.108 -24.717 1.00 95.88 438 ILE A O 1
ATOM 3282 N N . TRP A 1 439 ? 15.285 9.254 -24.214 1.00 94.75 439 TRP A N 1
ATOM 3283 C CA . TRP A 1 439 ? 15.087 10.030 -22.999 1.00 94.75 439 TRP A CA 1
ATOM 3284 C C . TRP A 1 439 ? 15.588 9.230 -21.795 1.00 94.75 439 TRP A C 1
ATOM 3286 O O . TRP A 1 439 ? 14.877 8.397 -21.250 1.00 94.75 439 TRP A O 1
ATOM 3296 N N . TYR A 1 440 ? 16.839 9.469 -21.410 1.00 94.50 440 TYR A N 1
ATOM 3297 C CA . TYR A 1 440 ? 17.469 8.794 -20.275 1.00 94.50 440 TYR A CA 1
ATOM 3298 C C . TYR A 1 440 ? 17.031 9.393 -18.932 1.00 94.50 440 TYR A C 1
ATOM 3300 O O . TYR A 1 440 ? 16.644 10.562 -18.855 1.00 94.50 440 TYR A O 1
ATOM 3308 N N . GLU A 1 441 ? 17.138 8.610 -17.862 1.00 92.88 441 GLU A N 1
ATOM 3309 C CA . GLU A 1 441 ? 16.770 9.018 -16.510 1.00 92.88 441 GLU A CA 1
ATOM 3310 C C . GLU A 1 441 ? 17.514 10.285 -16.066 1.00 92.88 441 GLU A C 1
ATOM 3312 O O . GLU A 1 441 ? 18.746 10.356 -16.065 1.00 92.88 441 GLU A O 1
ATOM 3317 N N . GLY A 1 442 ? 16.745 11.305 -15.674 1.00 89.69 442 GLY A N 1
ATOM 3318 C CA . GLY A 1 442 ? 17.265 12.596 -15.210 1.00 89.69 442 GLY A CA 1
ATOM 3319 C C . GLY A 1 442 ? 17.670 13.571 -16.321 1.00 89.69 442 GLY A C 1
ATOM 3320 O O . GLY A 1 442 ? 18.086 14.691 -16.019 1.00 89.69 442 GLY A O 1
ATOM 3321 N N . TYR A 1 443 ? 17.541 13.196 -17.595 1.00 91.75 443 TYR A N 1
ATOM 3322 C CA . TYR A 1 443 ? 17.769 14.115 -18.709 1.00 91.75 443 TYR A CA 1
ATOM 3323 C C . TYR A 1 443 ? 16.533 14.992 -18.925 1.00 91.75 443 TYR A C 1
ATOM 3325 O O . TYR A 1 443 ? 15.399 14.535 -18.807 1.00 91.75 443 TYR A O 1
ATOM 3333 N N . LYS A 1 444 ? 16.732 16.262 -19.301 1.00 90.69 444 LYS A N 1
ATOM 3334 C CA . LYS A 1 444 ? 15.616 17.179 -19.606 1.00 90.69 444 LYS A CA 1
ATOM 3335 C C . LYS A 1 444 ? 14.955 16.903 -20.963 1.00 90.69 444 LYS A C 1
ATOM 3337 O O . LYS A 1 444 ? 13.846 17.362 -21.204 1.00 90.69 444 LYS A O 1
ATOM 3342 N N . LYS A 1 445 ? 15.654 16.215 -21.872 1.00 91.88 445 LYS A N 1
ATOM 3343 C CA . LYS A 1 445 ? 15.206 15.942 -23.243 1.00 91.88 445 LYS A CA 1
ATOM 3344 C C . LYS A 1 445 ? 15.871 14.682 -23.810 1.00 91.88 445 LYS A C 1
ATOM 3346 O O . LYS A 1 445 ? 16.929 14.292 -23.314 1.00 91.88 445 LYS A O 1
ATOM 3351 N N . PRO A 1 446 ? 15.324 14.095 -24.889 1.00 95.06 446 PRO A N 1
ATOM 3352 C CA . PRO A 1 446 ? 15.960 12.981 -25.583 1.00 95.06 446 PRO A CA 1
ATOM 3353 C C . PRO A 1 446 ? 17.306 13.365 -26.218 1.00 95.06 446 PRO A C 1
ATOM 3355 O O . PRO A 1 446 ? 17.397 14.375 -26.924 1.00 95.06 446 PRO A O 1
ATOM 3358 N N . GLU A 1 447 ? 18.332 12.528 -26.047 1.00 95.81 447 GLU A N 1
ATOM 3359 C CA . GLU A 1 447 ? 19.688 12.772 -26.563 1.00 95.81 447 GLU A CA 1
ATOM 3360 C C . GLU A 1 447 ? 20.349 11.525 -27.174 1.00 95.81 447 GLU A C 1
ATOM 3362 O O . GLU A 1 447 ? 19.929 10.388 -26.953 1.00 95.81 447 GLU A O 1
ATOM 3367 N N . TYR A 1 448 ? 21.398 11.757 -27.972 1.00 96.44 448 TYR A N 1
ATOM 3368 C CA . TYR A 1 448 ? 22.287 10.714 -28.485 1.00 96.44 448 TYR A CA 1
ATOM 3369 C C . TYR A 1 448 ? 23.458 10.547 -27.521 1.00 96.44 448 TYR A C 1
ATOM 3371 O O . TYR A 1 448 ? 24.345 11.400 -27.471 1.00 96.44 448 TYR A O 1
ATOM 3379 N N . VAL A 1 449 ? 23.476 9.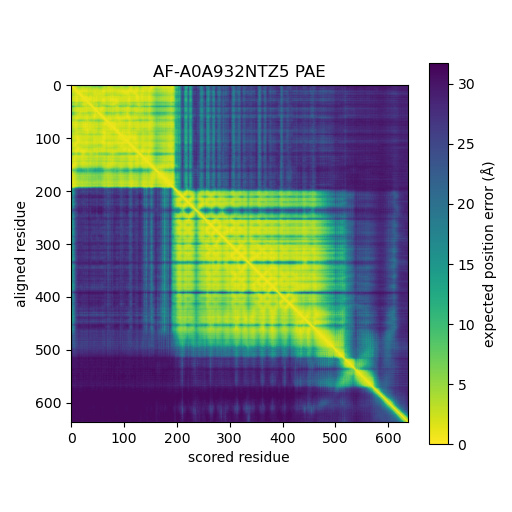456 -26.760 1.00 95.44 449 VAL A N 1
ATOM 3380 C CA . VAL A 1 449 ? 24.524 9.207 -25.765 1.00 95.44 449 VAL A CA 1
ATOM 3381 C C . VAL A 1 449 ? 25.033 7.775 -25.884 1.00 95.44 449 VAL A C 1
ATOM 3383 O O . VAL A 1 449 ? 24.240 6.841 -26.015 1.00 95.44 449 VAL A O 1
ATOM 3386 N N . TRP A 1 450 ? 26.357 7.621 -25.817 1.00 94.56 450 TRP A N 1
ATOM 3387 C CA . TRP A 1 450 ? 27.039 6.333 -25.739 1.00 94.56 450 TRP A CA 1
ATOM 3388 C C . TRP A 1 450 ? 27.709 6.169 -24.373 1.00 94.56 450 TRP A C 1
ATOM 3390 O O . TRP A 1 450 ? 28.617 6.921 -24.020 1.00 94.56 450 TRP A O 1
ATOM 3400 N N . GLN A 1 451 ? 27.257 5.179 -23.613 1.00 93.44 451 GLN A N 1
ATOM 3401 C CA . GLN A 1 451 ? 27.799 4.745 -22.334 1.00 93.44 451 GLN A CA 1
ATOM 3402 C C . GLN A 1 451 ? 27.271 3.332 -22.033 1.00 93.44 451 GLN A C 1
ATOM 3404 O O . GLN A 1 451 ? 26.189 3.165 -21.473 1.00 93.44 451 GLN A O 1
ATOM 3409 N N . SER A 1 452 ? 28.032 2.305 -22.413 1.00 87.75 452 SER A N 1
ATOM 3410 C CA . SER A 1 452 ? 27.600 0.902 -22.318 1.00 87.75 452 SER A CA 1
ATOM 3411 C C . SER A 1 452 ? 27.730 0.285 -20.920 1.00 87.75 452 SER A C 1
ATOM 3413 O O . SER A 1 452 ? 27.189 -0.787 -20.682 1.00 87.75 452 SER A O 1
ATOM 3415 N N . THR A 1 453 ? 28.457 0.923 -20.000 1.00 86.69 453 THR A N 1
ATOM 3416 C CA . THR A 1 453 ? 28.743 0.390 -18.658 1.00 86.69 453 THR A CA 1
ATOM 3417 C C . THR A 1 453 ? 28.622 1.468 -17.587 1.00 86.69 453 THR A C 1
ATOM 3419 O O . THR A 1 453 ? 28.998 2.622 -17.820 1.00 86.69 453 THR A O 1
ATOM 3422 N N . GLY A 1 454 ? 28.176 1.068 -16.398 1.00 85.00 454 GLY A N 1
ATOM 3423 C CA . GLY A 1 454 ? 28.092 1.907 -15.204 1.00 85.00 454 GLY A CA 1
ATOM 3424 C C . GLY A 1 454 ? 28.666 1.221 -13.969 1.00 85.00 454 GLY A C 1
ATOM 3425 O O . GLY A 1 454 ? 29.099 0.075 -14.033 1.00 85.00 454 GLY A O 1
ATOM 3426 N N . GLY A 1 455 ? 28.704 1.954 -12.855 1.00 80.81 455 GLY A N 1
ATOM 3427 C CA . GLY A 1 455 ? 29.259 1.484 -11.580 1.00 80.81 455 GLY A CA 1
ATOM 3428 C C . GLY A 1 455 ? 28.224 0.969 -10.576 1.00 80.81 455 GLY A C 1
ATOM 3429 O O . GLY A 1 455 ? 28.586 0.748 -9.425 1.00 80.81 455 GLY A O 1
ATOM 3430 N N . SER A 1 456 ? 26.958 0.835 -10.974 1.00 84.25 456 SER A N 1
ATOM 3431 C CA . SER A 1 456 ? 25.852 0.404 -10.114 1.00 84.25 456 SER A CA 1
ATOM 3432 C C . SER A 1 456 ? 24.935 -0.581 -10.840 1.00 84.25 456 SER A C 1
ATOM 3434 O O . SER A 1 456 ? 24.873 -0.586 -12.070 1.00 84.25 456 SER A O 1
ATOM 3436 N N . ASP A 1 457 ? 24.217 -1.403 -10.074 1.00 80.31 457 ASP A N 1
ATOM 3437 C CA . ASP A 1 457 ? 23.312 -2.431 -10.611 1.00 80.31 457 ASP A CA 1
ATOM 3438 C C . ASP A 1 457 ? 22.028 -1.842 -11.222 1.00 80.31 457 ASP A C 1
ATOM 3440 O O . ASP A 1 457 ? 21.396 -2.464 -12.069 1.00 80.31 457 ASP A O 1
ATOM 3444 N N . ASP A 1 458 ? 21.646 -0.625 -10.829 1.00 84.25 458 ASP A N 1
ATOM 3445 C CA . ASP A 1 458 ? 20.499 0.120 -11.363 1.00 84.25 458 ASP A CA 1
ATOM 3446 C C . ASP A 1 458 ? 20.853 0.987 -12.586 1.00 84.25 458 ASP A C 1
ATOM 3448 O O . ASP A 1 458 ? 20.044 1.816 -13.025 1.00 84.25 458 ASP A O 1
ATOM 3452 N N . PHE A 1 459 ? 22.067 0.827 -13.121 1.00 89.25 459 PHE A N 1
ATOM 3453 C CA . PHE A 1 459 ? 22.583 1.634 -14.215 1.00 89.25 459 PHE A CA 1
ATOM 3454 C C . PHE A 1 459 ? 21.737 1.507 -15.486 1.00 89.25 459 PHE A C 1
ATOM 3456 O O . PHE A 1 459 ? 21.388 0.417 -15.932 1.00 89.25 459 PHE A O 1
ATOM 3463 N N . GLU A 1 460 ? 21.473 2.651 -16.117 1.00 91.94 460 GLU A N 1
ATOM 3464 C CA . GLU A 1 460 ? 20.783 2.726 -17.400 1.00 91.94 460 GLU A CA 1
ATOM 3465 C C . GLU A 1 460 ? 21.788 2.800 -18.571 1.00 91.94 460 GLU A C 1
ATOM 3467 O O . GLU A 1 460 ? 22.467 3.833 -18.736 1.00 91.94 460 GLU A O 1
ATOM 3472 N N . PRO A 1 461 ? 21.897 1.735 -19.395 1.00 91.81 461 PRO A N 1
ATOM 3473 C CA . PRO A 1 461 ? 22.819 1.695 -20.523 1.00 91.81 461 PRO A CA 1
ATOM 3474 C C . PRO A 1 461 ? 22.393 2.650 -21.640 1.00 91.81 461 PRO A C 1
ATOM 3476 O O . PRO A 1 461 ? 21.227 2.725 -22.025 1.00 91.81 461 PRO A O 1
ATOM 3479 N N . LYS A 1 462 ? 23.374 3.363 -22.199 1.00 95.00 462 LYS A N 1
ATOM 3480 C CA . LYS A 1 462 ? 23.179 4.341 -23.278 1.00 95.00 462 LYS A CA 1
ATOM 3481 C C . LYS A 1 462 ? 23.879 3.824 -24.523 1.00 95.00 462 LYS A C 1
ATOM 3483 O O . LYS A 1 462 ? 25.104 3.735 -24.553 1.00 95.00 462 LYS A O 1
ATOM 3488 N N . LEU A 1 463 ? 23.111 3.425 -25.529 1.00 95.19 463 LEU A N 1
ATOM 3489 C CA . LEU A 1 463 ? 23.616 2.588 -26.625 1.00 95.19 463 LEU A CA 1
ATOM 3490 C C . LEU A 1 463 ? 23.628 3.297 -27.985 1.00 95.19 463 LEU A C 1
ATOM 3492 O O . LEU A 1 463 ? 23.770 2.644 -29.016 1.00 95.19 463 LEU A O 1
ATOM 3496 N N . SER A 1 464 ? 23.516 4.628 -28.012 1.00 96.00 464 SER A N 1
ATOM 3497 C CA . SER A 1 464 ? 23.459 5.359 -29.277 1.00 96.00 464 SER A CA 1
ATOM 3498 C C . SER A 1 464 ? 24.807 5.331 -29.998 1.00 96.00 464 SER A C 1
ATOM 3500 O O . SER A 1 464 ? 25.798 5.875 -29.515 1.00 96.00 464 SER A O 1
ATOM 3502 N N . LEU A 1 465 ? 24.837 4.734 -31.186 1.00 96.31 465 LEU A N 1
ATOM 3503 C CA . LEU A 1 465 ? 25.993 4.666 -32.080 1.00 96.31 465 LEU A CA 1
ATOM 3504 C C . LEU A 1 465 ? 26.171 5.951 -32.898 1.00 96.31 465 LEU A C 1
ATOM 3506 O O . LEU A 1 465 ? 27.253 6.198 -33.429 1.00 96.31 465 LEU A O 1
ATOM 3510 N N . THR A 1 466 ? 25.141 6.796 -32.985 1.00 95.75 466 THR A N 1
ATOM 3511 C CA . THR A 1 466 ? 25.146 8.039 -33.774 1.00 95.75 466 THR A CA 1
ATOM 3512 C C . THR A 1 466 ? 26.328 8.966 -33.450 1.00 95.75 466 THR A C 1
ATOM 3514 O O . THR A 1 466 ? 26.991 9.408 -34.392 1.00 95.75 466 THR A O 1
ATOM 3517 N N . PRO A 1 467 ? 26.681 9.241 -32.174 1.00 94.12 467 PRO A N 1
ATOM 3518 C CA . PRO A 1 467 ? 27.842 10.071 -31.845 1.00 94.12 467 PRO A CA 1
ATOM 3519 C C . PRO A 1 467 ? 29.168 9.439 -32.277 1.00 94.12 467 PRO A C 1
ATOM 3521 O O . PRO A 1 467 ? 30.079 10.161 -32.678 1.00 94.12 467 PRO A O 1
ATOM 3524 N N . LEU A 1 468 ? 29.271 8.106 -32.224 1.00 94.00 468 LEU A N 1
ATOM 3525 C CA . LEU A 1 468 ? 30.466 7.376 -32.650 1.00 94.00 468 LEU A CA 1
ATOM 3526 C C . LEU A 1 468 ? 30.630 7.461 -34.167 1.00 94.00 468 LEU A C 1
ATOM 3528 O O . LEU A 1 468 ? 31.681 7.873 -34.644 1.00 94.00 468 LEU A O 1
ATOM 3532 N N . ILE A 1 469 ? 29.566 7.163 -34.919 1.00 95.38 469 ILE A N 1
ATOM 3533 C CA . ILE A 1 469 ? 29.562 7.233 -36.386 1.00 95.38 469 ILE A CA 1
ATOM 3534 C C . ILE A 1 469 ? 29.869 8.658 -36.848 1.00 95.38 469 ILE A C 1
ATOM 3536 O O . ILE A 1 469 ? 30.761 8.863 -37.670 1.00 95.38 469 ILE A O 1
ATOM 3540 N N . TYR A 1 470 ? 29.177 9.656 -36.294 1.00 94.44 470 TYR A N 1
ATOM 3541 C CA . TYR A 1 470 ? 29.399 11.053 -36.660 1.00 94.44 470 TYR A CA 1
ATOM 3542 C C . TYR A 1 470 ? 30.798 11.532 -36.264 1.00 94.44 470 TYR A C 1
ATOM 3544 O O . TYR A 1 470 ? 31.454 12.218 -37.044 1.00 94.44 470 TYR A O 1
ATOM 3552 N N . GLY A 1 471 ? 31.285 11.148 -35.081 1.00 93.06 471 GLY A N 1
ATOM 3553 C CA . GLY A 1 471 ? 32.643 11.445 -34.632 1.00 93.06 471 GLY A CA 1
ATOM 3554 C C . GLY A 1 471 ? 33.701 10.879 -35.578 1.00 93.06 471 GLY A C 1
ATOM 3555 O O . GLY A 1 471 ? 34.606 11.610 -35.985 1.00 93.06 471 GLY A O 1
ATOM 3556 N N . THR A 1 472 ? 33.551 9.617 -35.990 1.00 95.25 472 THR A N 1
ATOM 3557 C CA . THR A 1 472 ? 34.439 8.965 -36.959 1.00 95.25 472 THR A CA 1
ATOM 3558 C C . THR A 1 472 ? 34.370 9.644 -38.322 1.00 95.25 472 THR A C 1
ATOM 3560 O O . THR A 1 472 ? 35.408 10.047 -38.834 1.00 95.25 472 THR A O 1
ATOM 3563 N N . LEU A 1 473 ? 33.176 9.855 -38.886 1.00 94.94 473 LEU A N 1
ATOM 3564 C CA . LEU A 1 473 ? 33.018 10.503 -40.193 1.00 94.94 473 LEU A CA 1
ATOM 3565 C C . LEU A 1 473 ? 33.580 11.926 -40.202 1.00 94.94 473 LEU A C 1
ATOM 3567 O O . LEU A 1 473 ? 34.299 12.297 -41.126 1.00 94.94 473 LEU A O 1
ATOM 3571 N N . LYS A 1 474 ? 33.305 12.708 -39.153 1.00 94.56 474 LYS A N 1
ATOM 3572 C CA . LYS A 1 474 ? 33.837 14.064 -38.990 1.00 94.56 474 LYS A CA 1
ATOM 3573 C C . LYS A 1 474 ? 35.364 14.042 -38.920 1.00 94.56 474 LYS A C 1
ATOM 3575 O O . LYS A 1 474 ? 36.017 14.820 -39.611 1.00 94.56 474 LYS A O 1
ATOM 3580 N N . GLY A 1 475 ? 35.932 13.145 -38.113 1.00 94.00 475 GLY A N 1
ATOM 3581 C CA . GLY A 1 475 ? 37.378 12.971 -37.992 1.00 94.00 475 GLY A CA 1
ATOM 3582 C C . GLY A 1 475 ? 38.026 12.590 -39.322 1.00 94.00 475 GLY A C 1
ATOM 3583 O O . GLY A 1 475 ? 38.974 13.245 -39.748 1.00 94.00 475 GLY A O 1
ATOM 3584 N N . THR A 1 476 ? 37.472 11.592 -40.013 1.00 95.00 476 THR A N 1
ATOM 3585 C CA . THR A 1 476 ? 37.943 11.145 -41.328 1.00 95.00 476 THR A CA 1
ATOM 3586 C C . THR A 1 476 ? 37.842 12.254 -42.367 1.00 95.00 476 THR A C 1
ATOM 3588 O O . THR A 1 476 ? 38.799 12.472 -43.101 1.00 95.00 476 THR A O 1
ATOM 3591 N N . PHE A 1 477 ? 36.735 12.998 -42.409 1.00 96.31 477 PHE A N 1
ATOM 3592 C CA . PHE A 1 477 ? 36.552 14.103 -43.347 1.00 96.31 477 PHE A CA 1
ATOM 3593 C C . PHE A 1 477 ? 37.626 15.182 -43.174 1.00 96.31 477 PHE A C 1
ATOM 3595 O O . PHE A 1 477 ? 38.309 15.520 -44.139 1.00 96.31 477 PHE A O 1
ATOM 3602 N N . TYR A 1 478 ? 37.835 15.683 -41.950 1.00 95.44 478 TYR A N 1
ATOM 3603 C CA . TYR A 1 478 ? 38.872 16.691 -41.710 1.00 95.44 478 TYR A CA 1
ATOM 3604 C C . TYR A 1 478 ? 40.281 16.137 -41.930 1.00 95.44 478 TYR A C 1
ATOM 3606 O O . TYR A 1 478 ? 41.126 16.845 -42.469 1.00 95.44 478 TYR A O 1
ATOM 3614 N N . ALA A 1 479 ? 40.541 14.877 -41.573 1.00 94.50 479 ALA A N 1
ATOM 3615 C CA . ALA A 1 479 ? 41.825 14.244 -41.854 1.00 94.50 479 ALA A CA 1
ATOM 3616 C C . ALA A 1 479 ? 42.100 14.182 -43.366 1.00 94.50 479 ALA A C 1
ATOM 3618 O O . ALA A 1 479 ? 43.173 14.591 -43.802 1.00 94.50 479 ALA A O 1
ATOM 3619 N N . LEU A 1 480 ? 41.127 13.741 -44.171 1.00 94.81 480 LEU A N 1
ATOM 3620 C CA . LEU A 1 480 ? 41.246 13.664 -45.630 1.00 94.81 480 LEU A CA 1
ATOM 3621 C C . LEU A 1 480 ? 41.339 15.043 -46.289 1.00 94.81 480 LEU A C 1
ATOM 3623 O O . LEU A 1 480 ? 42.065 15.185 -47.271 1.00 94.81 480 LEU A O 1
ATOM 3627 N N . LEU A 1 481 ? 40.673 16.059 -45.734 1.00 95.44 481 LEU A N 1
ATOM 3628 C CA . LEU A 1 481 ? 40.723 17.431 -46.242 1.00 95.44 481 LEU A CA 1
ATOM 3629 C C . LEU A 1 481 ? 42.152 17.998 -46.252 1.00 95.44 481 LEU A C 1
ATOM 3631 O O . LEU A 1 481 ? 42.511 18.709 -47.184 1.00 95.44 481 LEU A O 1
ATOM 3635 N N . PHE A 1 482 ? 42.975 17.664 -45.251 1.00 93.38 482 PHE A N 1
ATOM 3636 C CA . PHE A 1 482 ? 44.386 18.067 -45.204 1.00 93.38 482 PHE A CA 1
ATOM 3637 C C . PHE A 1 482 ? 45.320 17.024 -45.826 1.00 93.38 482 PHE A C 1
ATOM 3639 O O . PHE A 1 482 ? 46.239 17.379 -46.564 1.00 93.38 482 PHE A O 1
ATOM 3646 N N . ALA A 1 483 ? 45.089 15.736 -45.556 1.00 93.75 483 ALA A N 1
ATOM 3647 C CA . ALA A 1 483 ? 45.945 14.662 -46.045 1.00 93.75 483 ALA A CA 1
ATOM 3648 C C . ALA A 1 483 ? 45.892 14.528 -47.571 1.00 93.75 483 ALA A C 1
ATOM 3650 O O . ALA A 1 483 ? 46.928 14.292 -48.179 1.00 93.75 483 ALA A O 1
ATOM 3651 N N . GLY A 1 484 ? 44.725 14.717 -48.196 1.00 94.44 484 GLY A N 1
ATOM 3652 C CA . GLY A 1 484 ? 44.548 14.604 -49.645 1.00 94.44 484 GLY A CA 1
ATOM 3653 C C . GLY A 1 484 ? 45.426 15.584 -50.433 1.00 94.44 484 GLY A C 1
ATOM 3654 O O . GLY A 1 484 ? 46.268 15.133 -51.212 1.00 94.44 484 GLY A O 1
ATOM 3655 N N . PRO A 1 485 ? 45.303 16.908 -50.213 1.00 95.81 485 PRO A N 1
ATOM 3656 C CA . PRO A 1 485 ? 46.146 17.897 -50.882 1.00 95.81 485 PRO A CA 1
ATOM 3657 C C . PRO A 1 485 ? 47.638 17.705 -50.596 1.00 95.81 485 PRO A C 1
ATOM 3659 O O . PRO A 1 485 ? 48.446 17.764 -51.520 1.00 95.81 485 PRO A O 1
ATOM 3662 N N . VAL A 1 486 ? 48.018 17.422 -49.343 1.00 93.94 486 VAL A N 1
ATOM 3663 C CA . VAL A 1 486 ? 49.426 17.190 -48.977 1.00 93.94 486 VAL A CA 1
ATOM 3664 C C . VAL A 1 486 ? 49.977 15.940 -49.665 1.00 93.94 486 VAL A C 1
ATOM 3666 O O . VAL A 1 486 ? 51.083 15.985 -50.197 1.00 93.94 486 VAL A O 1
ATOM 3669 N N . ALA A 1 487 ? 49.213 14.847 -49.712 1.00 89.44 487 ALA A N 1
ATOM 3670 C CA . ALA A 1 487 ? 49.612 13.617 -50.390 1.00 89.44 487 ALA A CA 1
ATOM 3671 C C . ALA A 1 487 ? 49.756 13.826 -51.902 1.00 89.44 487 ALA A C 1
ATOM 3673 O O . ALA A 1 487 ? 50.735 13.367 -52.490 1.00 89.44 487 ALA A O 1
ATOM 3674 N N . LEU A 1 488 ? 48.832 14.563 -52.529 1.00 91.25 488 LEU A N 1
ATOM 3675 C CA . LEU A 1 488 ? 48.900 14.875 -53.956 1.00 91.25 488 LEU A CA 1
ATOM 3676 C C . LEU A 1 488 ? 50.107 15.768 -54.282 1.00 91.25 488 LEU A C 1
ATOM 3678 O O . LEU A 1 488 ? 50.847 15.477 -55.220 1.00 91.25 488 LEU A O 1
ATOM 3682 N N . LEU A 1 489 ? 50.356 16.813 -53.485 1.00 91.56 489 LEU A N 1
ATOM 3683 C CA . LEU A 1 489 ? 51.528 17.681 -53.642 1.00 91.56 489 LEU A CA 1
ATOM 3684 C C . LEU A 1 489 ? 52.836 16.915 -53.412 1.00 91.56 489 LEU A C 1
ATOM 3686 O O . LEU A 1 489 ? 53.781 17.076 -54.183 1.00 91.56 489 LEU A O 1
ATOM 3690 N N . ALA A 1 490 ? 52.889 16.039 -52.406 1.00 86.19 490 ALA A N 1
ATOM 3691 C CA . ALA A 1 490 ? 54.038 15.172 -52.162 1.00 86.19 490 ALA A CA 1
ATOM 3692 C C . ALA A 1 490 ? 54.280 14.203 -53.332 1.00 86.19 490 ALA A C 1
ATOM 3694 O O . ALA A 1 490 ? 55.429 13.982 -53.720 1.00 86.19 490 ALA A O 1
ATOM 3695 N N . ALA A 1 491 ? 53.218 13.665 -53.940 1.00 85.62 491 ALA A N 1
ATOM 3696 C CA . ALA A 1 491 ? 53.310 12.805 -55.116 1.00 85.62 491 ALA A CA 1
ATOM 3697 C C . ALA A 1 491 ? 53.780 13.574 -56.366 1.00 85.62 491 ALA A C 1
ATOM 3699 O O . ALA A 1 491 ? 54.655 13.099 -57.096 1.00 85.62 491 ALA A O 1
ATOM 3700 N N . LEU A 1 492 ? 53.265 14.787 -56.593 1.00 87.88 492 LEU A N 1
ATOM 3701 C CA . LEU A 1 492 ? 53.707 15.673 -57.676 1.00 87.88 492 LEU A CA 1
ATOM 3702 C C . LEU A 1 492 ? 55.179 16.070 -57.511 1.00 87.88 492 LEU A C 1
ATOM 3704 O O . LEU A 1 492 ? 55.961 15.931 -58.449 1.00 87.88 492 LEU A O 1
ATOM 3708 N N . TYR A 1 493 ? 55.592 16.469 -56.306 1.00 87.69 493 TYR A N 1
ATOM 3709 C CA . TYR A 1 493 ? 56.989 16.785 -56.003 1.00 87.69 493 TYR A CA 1
ATOM 3710 C C . TYR A 1 493 ? 57.913 15.581 -56.231 1.00 87.69 493 TYR A C 1
ATOM 3712 O O . TYR A 1 493 ? 58.924 15.688 -56.926 1.00 87.69 493 TYR A O 1
ATOM 3720 N N . THR A 1 494 ? 57.530 14.408 -55.717 1.00 84.38 494 THR A N 1
ATOM 3721 C CA . THR A 1 494 ? 58.300 13.160 -55.857 1.00 84.38 494 THR A CA 1
ATOM 3722 C C . THR A 1 494 ? 58.412 12.697 -57.312 1.00 84.38 494 THR A C 1
ATOM 3724 O O . THR A 1 494 ? 59.427 12.119 -57.712 1.00 84.38 494 THR A O 1
ATOM 3727 N N . SER A 1 495 ? 57.381 12.938 -58.126 1.00 82.56 495 SER A N 1
ATOM 3728 C CA . SER A 1 495 ? 57.374 12.528 -59.531 1.00 82.56 495 SER A CA 1
ATOM 3729 C C . SER A 1 495 ? 58.160 13.480 -60.433 1.00 82.56 495 SER A C 1
ATOM 3731 O O . SER A 1 495 ? 58.956 12.973 -61.229 1.00 82.56 495 SER A O 1
ATOM 3733 N N . GLN A 1 496 ? 57.977 14.798 -60.276 1.00 85.62 496 GLN A N 1
ATOM 3734 C CA . GLN A 1 496 ? 58.458 15.824 -61.213 1.00 85.62 496 GLN A CA 1
ATOM 3735 C C . GLN A 1 496 ? 59.731 16.564 -60.769 1.00 85.62 496 GLN A C 1
ATOM 3737 O O . GLN A 1 496 ? 60.523 16.954 -61.619 1.00 85.62 496 GLN A O 1
ATOM 3742 N N . PHE A 1 497 ? 59.949 16.764 -59.464 1.00 85.38 497 PHE A N 1
ATOM 3743 C CA . PHE A 1 497 ? 60.971 17.704 -58.964 1.00 85.38 497 PHE A CA 1
ATOM 3744 C C . PHE A 1 497 ? 62.068 17.058 -58.103 1.00 85.38 497 PHE A C 1
ATOM 3746 O O . PHE A 1 497 ? 63.089 17.685 -57.821 1.00 85.38 497 PHE A O 1
ATOM 3753 N N . LEU A 1 498 ? 61.882 15.813 -57.665 1.00 86.75 498 LEU A N 1
ATOM 3754 C CA . LEU A 1 498 ? 62.810 15.130 -56.764 1.00 86.75 498 LEU A CA 1
ATOM 3755 C C . LEU A 1 498 ? 64.041 14.579 -57.510 1.00 86.75 498 LEU A C 1
ATOM 3757 O O . LEU A 1 498 ? 63.910 13.849 -58.493 1.00 86.75 498 LEU A O 1
ATOM 3761 N N . HIS A 1 499 ? 65.242 14.872 -56.997 1.00 88.44 499 HIS A N 1
ATOM 3762 C CA . HIS A 1 499 ? 66.513 14.406 -57.569 1.00 88.44 499 HIS A CA 1
ATOM 3763 C C . HIS A 1 499 ? 66.570 12.859 -57.662 1.00 88.44 499 HIS A C 1
ATOM 3765 O O . HIS A 1 499 ? 66.171 12.187 -56.701 1.00 88.44 499 HIS A O 1
ATOM 3771 N N . PRO A 1 500 ? 67.107 12.263 -58.751 1.00 81.38 500 PRO A N 1
ATOM 3772 C CA . PRO A 1 500 ? 67.059 10.815 -59.010 1.00 81.38 500 PRO A CA 1
ATOM 3773 C C . PRO A 1 500 ? 67.539 9.927 -57.853 1.00 81.38 500 PRO A C 1
ATOM 3775 O O . PRO A 1 500 ? 66.917 8.911 -57.546 1.00 81.38 500 PRO A O 1
ATOM 3778 N N . THR A 1 501 ? 68.601 10.337 -57.157 1.00 81.31 501 THR A N 1
ATOM 3779 C CA . THR A 1 501 ? 69.166 9.604 -56.011 1.00 81.31 501 THR A CA 1
ATOM 3780 C C . THR A 1 501 ? 68.202 9.522 -54.825 1.00 81.31 501 THR A C 1
ATOM 3782 O O . THR A 1 501 ? 68.113 8.490 -54.171 1.00 81.31 501 THR A O 1
ATOM 3785 N N . LEU A 1 502 ? 67.446 10.593 -54.559 1.00 78.81 502 LEU A N 1
ATOM 3786 C CA . LEU A 1 502 ? 66.452 10.630 -53.481 1.00 78.81 502 LEU A CA 1
ATOM 3787 C C . LEU A 1 502 ? 65.181 9.873 -53.881 1.00 78.81 502 LEU A C 1
ATOM 3789 O O . LEU A 1 502 ? 64.603 9.153 -53.067 1.00 78.81 502 LEU A O 1
ATOM 3793 N N . LYS A 1 503 ? 64.774 9.970 -55.152 1.00 78.38 503 LYS A N 1
ATOM 3794 C CA . LYS A 1 503 ? 63.626 9.232 -55.702 1.00 78.38 503 LYS A CA 1
ATOM 3795 C C . LYS A 1 503 ? 63.805 7.716 -55.604 1.00 78.38 503 LYS A C 1
ATOM 3797 O O . LYS A 1 503 ? 62.844 7.023 -55.275 1.00 78.38 503 LYS A O 1
ATOM 3802 N N . GLY A 1 504 ? 65.032 7.225 -55.808 1.00 77.25 504 GLY A N 1
ATOM 3803 C CA .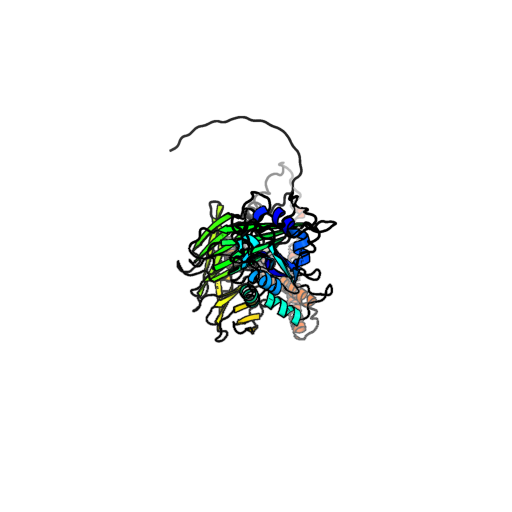 GLY A 1 504 ? 65.396 5.812 -55.649 1.00 77.25 504 GLY A CA 1
ATOM 3804 C C . GLY A 1 504 ? 65.205 5.257 -54.233 1.00 77.25 504 GLY A C 1
ATOM 3805 O O . GLY A 1 504 ? 65.114 4.047 -54.068 1.00 77.25 504 GLY A O 1
ATOM 3806 N N . VAL A 1 505 ? 65.083 6.121 -53.222 1.00 79.69 505 VAL A N 1
ATOM 3807 C CA . VAL A 1 505 ? 64.856 5.730 -51.824 1.00 79.69 505 VAL A CA 1
ATOM 3808 C C . VAL A 1 505 ? 63.414 5.993 -51.395 1.00 79.69 505 VAL A C 1
ATOM 3810 O O . VAL A 1 505 ? 62.766 5.130 -50.798 1.00 79.69 505 VAL A O 1
ATOM 3813 N N . VAL A 1 506 ? 62.905 7.197 -51.670 1.00 79.06 506 VAL A N 1
ATOM 3814 C CA . VAL A 1 506 ? 61.604 7.653 -51.159 1.00 79.06 506 VAL A CA 1
ATOM 3815 C C . VAL A 1 506 ? 60.466 6.802 -51.719 1.00 79.06 506 VAL A C 1
ATOM 3817 O O . VAL A 1 506 ? 59.598 6.381 -50.958 1.00 79.06 506 VAL A O 1
ATOM 3820 N N . LYS A 1 507 ? 60.485 6.491 -53.022 1.00 76.12 507 LYS A N 1
ATOM 3821 C CA . LYS A 1 507 ? 59.409 5.731 -53.672 1.00 76.12 507 LYS A CA 1
ATOM 3822 C C . LYS A 1 507 ? 59.257 4.304 -53.100 1.00 76.12 507 LYS A C 1
ATOM 3824 O O . LYS A 1 507 ? 58.162 4.007 -52.626 1.00 76.12 507 LYS A O 1
ATOM 3829 N N . PRO A 1 508 ? 60.316 3.469 -53.022 1.00 77.25 508 PRO A N 1
ATOM 3830 C CA . PRO A 1 508 ? 60.220 2.154 -52.382 1.00 77.25 508 PRO A CA 1
ATOM 3831 C C . PRO A 1 508 ? 59.788 2.227 -50.916 1.00 77.25 508 PRO A C 1
ATOM 3833 O O . PRO A 1 508 ? 59.005 1.404 -50.459 1.00 77.25 508 PRO A O 1
ATOM 3836 N N . THR A 1 509 ? 60.262 3.230 -50.170 1.00 77.69 509 THR A N 1
ATOM 3837 C CA . THR A 1 509 ? 59.910 3.381 -48.750 1.00 77.69 509 THR A CA 1
ATOM 3838 C C . THR A 1 509 ? 58.414 3.642 -48.572 1.00 77.69 509 THR A C 1
ATOM 3840 O O . THR A 1 509 ? 57.783 3.009 -47.730 1.00 77.69 509 THR A O 1
ATOM 3843 N N . VAL A 1 510 ? 57.829 4.533 -49.380 1.00 75.62 510 VAL A N 1
ATOM 3844 C CA . VAL A 1 510 ? 56.389 4.836 -49.335 1.00 75.62 510 VAL A CA 1
ATOM 3845 C C . VAL A 1 510 ? 55.553 3.635 -49.785 1.00 75.62 510 VAL A C 1
ATOM 3847 O O . VAL A 1 510 ? 54.556 3.325 -49.139 1.00 75.62 510 VAL A O 1
ATOM 3850 N N . GLU A 1 511 ? 55.969 2.926 -50.838 1.00 73.81 511 GLU A N 1
ATOM 3851 C CA . GLU A 1 511 ? 55.297 1.706 -51.311 1.00 73.81 511 GLU A CA 1
ATOM 3852 C C . GLU A 1 511 ? 55.302 0.605 -50.238 1.00 73.81 511 GLU A C 1
ATOM 3854 O O . GLU A 1 511 ? 54.276 -0.031 -50.000 1.00 73.81 511 GLU A O 1
ATOM 3859 N N . ILE A 1 512 ? 56.415 0.434 -49.516 1.00 74.50 512 ILE A N 1
ATOM 3860 C CA . ILE A 1 512 ? 56.505 -0.518 -48.402 1.00 74.50 512 ILE A CA 1
ATOM 3861 C C . ILE A 1 512 ? 55.661 -0.056 -47.205 1.00 74.50 512 ILE A C 1
ATOM 3863 O O . ILE A 1 512 ? 54.954 -0.865 -46.610 1.00 74.50 512 ILE A O 1
ATOM 3867 N N . MET A 1 513 ? 55.682 1.235 -46.855 1.00 68.00 513 MET A N 1
ATOM 3868 C CA . MET A 1 513 ? 54.849 1.777 -45.771 1.00 68.00 513 MET A CA 1
ATOM 3869 C C . MET A 1 513 ? 53.350 1.633 -46.060 1.00 68.00 513 MET A C 1
ATOM 3871 O O . MET A 1 513 ? 52.585 1.372 -45.136 1.00 68.00 513 MET A O 1
ATOM 3875 N N . ALA A 1 514 ? 52.932 1.767 -47.321 1.00 63.53 514 ALA A N 1
ATOM 3876 C CA . ALA A 1 514 ? 51.554 1.534 -47.746 1.00 63.53 514 ALA A CA 1
ATOM 3877 C C . ALA A 1 514 ? 51.179 0.039 -47.752 1.00 63.53 514 ALA A C 1
ATOM 3879 O O . ALA A 1 514 ? 50.015 -0.301 -47.551 1.00 63.53 514 ALA A O 1
ATOM 3880 N N . ALA A 1 515 ? 52.155 -0.849 -47.964 1.00 65.19 515 ALA A N 1
ATOM 3881 C CA . ALA A 1 515 ? 51.961 -2.297 -47.991 1.00 65.19 515 ALA A CA 1
ATOM 3882 C C . ALA A 1 515 ? 51.979 -2.964 -46.603 1.00 65.19 515 ALA A C 1
ATOM 3884 O O . ALA A 1 515 ? 51.607 -4.131 -46.502 1.00 65.19 515 ALA A O 1
ATOM 3885 N N . LEU A 1 516 ? 52.395 -2.263 -45.540 1.00 63.16 516 LEU A N 1
ATOM 3886 C CA . LEU A 1 516 ? 52.416 -2.786 -44.170 1.00 63.16 516 LEU A CA 1
ATOM 3887 C C . LEU A 1 516 ? 51.038 -2.611 -43.504 1.00 63.16 516 LEU A C 1
ATOM 3889 O O . LEU A 1 516 ? 50.672 -1.494 -43.133 1.00 63.16 516 LEU A O 1
ATOM 3893 N N . PRO A 1 517 ? 50.262 -3.685 -43.266 1.00 56.47 517 PRO A N 1
ATOM 3894 C CA . PRO A 1 517 ? 49.008 -3.589 -42.545 1.00 56.47 517 PRO A CA 1
ATOM 3895 C C . PRO A 1 517 ? 49.317 -3.637 -41.047 1.00 56.47 517 PRO A C 1
ATOM 3897 O O . PRO A 1 517 ? 49.181 -4.668 -40.389 1.00 56.47 517 PRO A O 1
ATOM 3900 N N . SER A 1 518 ? 49.738 -2.501 -40.493 1.00 59.22 518 SER A N 1
ATOM 3901 C CA . SER A 1 518 ? 50.093 -2.340 -39.074 1.00 59.22 518 SER A CA 1
ATOM 3902 C C . SER A 1 518 ? 48.975 -2.810 -38.133 1.00 59.22 518 SER A C 1
ATOM 3904 O O . SER A 1 518 ? 49.229 -3.358 -37.066 1.00 59.22 518 SER A O 1
ATOM 3906 N N . TYR A 1 519 ? 47.718 -2.653 -38.558 1.00 53.62 519 TYR A N 1
ATOM 3907 C CA . TYR A 1 519 ? 46.536 -3.091 -37.815 1.00 53.62 519 TYR A CA 1
ATOM 3908 C C . TYR A 1 519 ? 46.330 -4.615 -37.833 1.00 53.62 519 TYR A C 1
ATOM 3910 O O . TYR A 1 519 ? 45.842 -5.183 -36.857 1.00 53.62 519 TYR 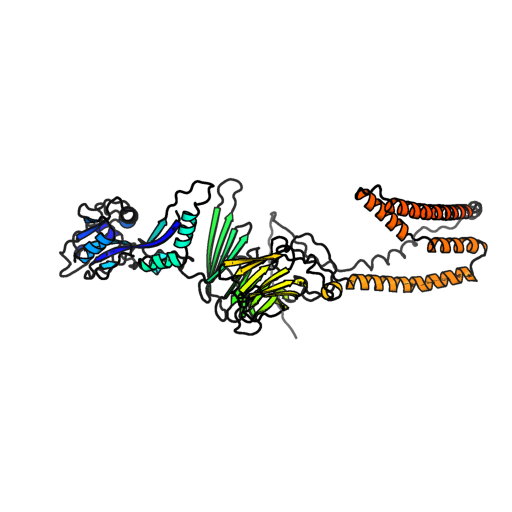A O 1
ATOM 3918 N N . ALA A 1 520 ? 46.723 -5.294 -38.917 1.00 54.62 520 ALA A N 1
ATOM 3919 C CA . ALA A 1 520 ? 46.581 -6.743 -39.015 1.00 54.62 520 ALA A CA 1
ATOM 3920 C C . ALA A 1 520 ? 47.504 -7.451 -38.015 1.00 54.62 520 ALA A C 1
ATOM 3922 O O . ALA A 1 520 ? 47.060 -8.376 -37.346 1.00 54.62 520 ALA A O 1
ATOM 3923 N N . GLN A 1 521 ? 48.748 -6.983 -37.846 1.00 55.03 521 GLN A N 1
ATOM 3924 C CA . GLN A 1 521 ? 49.686 -7.547 -36.866 1.00 55.03 521 GLN A CA 1
ATOM 3925 C C . GLN A 1 521 ? 49.185 -7.436 -35.423 1.00 55.03 521 GLN A C 1
ATOM 3927 O O . GLN A 1 521 ? 49.284 -8.404 -34.670 1.00 55.03 521 GLN A O 1
ATOM 3932 N N . GLU A 1 522 ? 48.627 -6.286 -35.043 1.00 60.19 522 GLU A N 1
ATOM 3933 C CA . GLU A 1 522 ? 48.104 -6.078 -33.689 1.00 60.19 522 GLU A CA 1
ATOM 3934 C C . GLU A 1 522 ? 46.902 -7.001 -33.419 1.00 60.19 522 GLU A C 1
ATOM 3936 O O . GLU A 1 522 ? 46.826 -7.638 -32.370 1.00 60.19 522 GLU A O 1
ATOM 3941 N N . GLN A 1 523 ? 46.003 -7.149 -34.401 1.00 54.72 523 GLN A N 1
ATOM 3942 C CA . GLN A 1 523 ? 44.857 -8.062 -34.323 1.00 54.72 523 GLN A CA 1
ATOM 3943 C C . GLN A 1 523 ? 45.283 -9.530 -34.242 1.00 54.72 523 GLN A C 1
ATOM 3945 O O . GLN A 1 523 ? 44.773 -10.267 -33.405 1.00 54.72 523 GLN A O 1
ATOM 3950 N N . ILE A 1 524 ? 46.257 -9.948 -35.052 1.00 62.16 524 ILE A N 1
ATOM 3951 C CA . ILE A 1 524 ? 46.832 -11.300 -35.012 1.00 62.16 524 ILE A CA 1
ATOM 3952 C C . ILE A 1 524 ? 47.399 -11.597 -33.620 1.00 62.16 524 ILE A C 1
ATOM 3954 O O . ILE A 1 524 ? 47.067 -12.616 -33.016 1.00 62.16 524 ILE A O 1
ATOM 3958 N N . ARG A 1 525 ? 48.195 -10.669 -33.077 1.00 62.41 525 ARG A N 1
ATOM 3959 C CA . ARG A 1 525 ? 48.843 -10.814 -31.771 1.00 62.41 525 ARG A CA 1
ATOM 3960 C C . ARG A 1 525 ? 47.833 -10.875 -30.625 1.00 62.41 525 ARG A C 1
ATOM 3962 O O . ARG A 1 525 ? 48.017 -11.633 -29.676 1.00 62.41 525 ARG A O 1
ATOM 3969 N N . LEU A 1 526 ? 46.756 -10.093 -30.707 1.00 64.50 526 LEU A N 1
ATOM 3970 C CA . LEU A 1 526 ? 45.656 -10.130 -29.741 1.00 64.50 526 LEU A CA 1
ATOM 3971 C C . LEU A 1 526 ? 44.858 -11.438 -29.837 1.00 64.50 526 LEU A C 1
ATOM 3973 O O . LEU A 1 526 ? 44.496 -11.994 -28.799 1.00 64.50 526 LEU A O 1
ATOM 3977 N N . GLN A 1 527 ? 44.630 -11.956 -31.047 1.00 60.81 527 GLN A N 1
ATOM 3978 C CA . GLN A 1 527 ? 43.945 -13.231 -31.273 1.00 60.81 527 GLN A CA 1
ATOM 3979 C C . GLN A 1 527 ? 44.736 -14.412 -30.692 1.00 60.81 527 GLN A C 1
ATOM 3981 O O . GLN A 1 527 ? 44.156 -15.256 -30.010 1.00 60.81 527 GLN A O 1
ATOM 3986 N N . GLU A 1 528 ? 46.054 -14.453 -30.911 1.00 64.88 528 GLU A N 1
ATOM 3987 C CA . GLU A 1 528 ? 46.946 -15.481 -30.354 1.00 64.88 528 GLU A CA 1
ATOM 3988 C C . GLU A 1 528 ? 46.922 -15.471 -28.824 1.00 64.88 528 GLU A C 1
ATOM 3990 O O . GLU A 1 528 ? 46.711 -16.509 -28.199 1.00 64.88 528 GLU A O 1
ATOM 3995 N N . ARG A 1 529 ? 47.007 -14.282 -28.215 1.00 68.56 529 ARG A N 1
ATOM 3996 C CA . ARG A 1 529 ? 46.945 -14.115 -26.756 1.00 68.56 529 ARG A CA 1
ATOM 3997 C C . ARG A 1 529 ? 45.605 -14.564 -26.168 1.00 68.56 529 ARG A C 1
ATOM 3999 O O . ARG A 1 529 ? 45.552 -15.105 -25.067 1.00 68.56 529 ARG A O 1
ATOM 4006 N N . LYS A 1 530 ? 44.511 -14.339 -26.902 1.00 63.88 530 LYS A N 1
ATOM 4007 C CA . LYS A 1 530 ? 43.156 -14.749 -26.510 1.00 63.88 530 LYS A CA 1
ATOM 4008 C C . LYS A 1 530 ? 42.980 -16.270 -26.591 1.00 63.88 530 LYS A C 1
ATOM 4010 O O . LYS A 1 530 ? 42.349 -16.845 -25.710 1.00 63.88 530 LYS A O 1
ATOM 4015 N N . LEU A 1 531 ? 43.577 -16.911 -27.599 1.00 63.75 531 LEU A N 1
ATOM 4016 C CA . LEU A 1 531 ? 43.609 -18.370 -27.752 1.00 63.75 531 LEU A CA 1
ATOM 4017 C C . LEU A 1 531 ? 44.463 -19.048 -26.665 1.00 63.75 531 LEU A C 1
ATOM 4019 O O . LEU A 1 531 ? 44.054 -20.077 -26.131 1.00 63.75 531 LEU A O 1
ATOM 4023 N N . GLU A 1 532 ? 45.594 -18.448 -26.280 1.00 65.56 532 GLU A N 1
ATOM 4024 C CA . GLU A 1 532 ? 46.429 -18.915 -25.160 1.00 65.56 532 GLU A CA 1
ATOM 4025 C C . GLU A 1 532 ? 45.697 -18.830 -23.813 1.00 65.56 532 GLU A C 1
ATOM 4027 O O . GLU A 1 532 ? 45.712 -19.786 -23.039 1.00 65.56 532 GLU A O 1
ATOM 4032 N N . LEU A 1 533 ? 44.989 -17.724 -23.556 1.00 62.28 533 LEU A N 1
ATOM 4033 C CA . LEU A 1 533 ? 44.194 -17.525 -22.335 1.00 62.28 533 LEU A CA 1
ATOM 4034 C C . LEU A 1 533 ? 42.996 -18.483 -22.216 1.00 62.28 533 LEU A C 1
ATOM 4036 O O . LEU A 1 533 ? 42.520 -18.722 -21.109 1.00 62.28 533 LEU A O 1
ATOM 4040 N N . GLN A 1 534 ? 42.505 -19.032 -23.331 1.00 61.97 534 GLN A N 1
ATOM 4041 C CA . GLN A 1 534 ? 41.386 -19.982 -23.363 1.00 61.97 534 GLN A CA 1
ATOM 4042 C C . GLN A 1 534 ? 41.823 -21.458 -23.301 1.00 61.97 534 GLN A C 1
ATOM 4044 O O . GLN A 1 534 ? 40.968 -22.339 -23.332 1.00 61.97 534 GLN A O 1
ATOM 4049 N N . GLY A 1 535 ? 43.127 -21.756 -23.208 1.00 57.91 535 GLY A N 1
ATOM 4050 C CA . GLY A 1 535 ? 43.638 -23.128 -23.055 1.00 57.91 535 GLY A CA 1
ATOM 4051 C C . GLY A 1 535 ? 43.446 -24.036 -24.279 1.00 57.91 535 GLY A C 1
ATOM 4052 O O . GLY A 1 535 ? 43.646 -25.247 -24.188 1.00 57.91 535 GLY A O 1
ATOM 4053 N N . VAL A 1 536 ? 43.074 -23.480 -25.437 1.00 61.25 536 VAL A N 1
ATOM 4054 C CA . VAL A 1 536 ? 42.823 -24.244 -26.668 1.00 61.25 536 VAL A CA 1
ATOM 4055 C C . VAL A 1 536 ? 44.142 -24.437 -27.418 1.00 61.25 536 VAL A C 1
ATOM 4057 O O . VAL A 1 536 ? 44.522 -23.625 -28.259 1.00 61.25 536 VAL A O 1
ATOM 4060 N N . THR A 1 537 ? 44.882 -25.502 -27.101 1.00 56.75 537 THR A N 1
ATOM 4061 C CA . THR A 1 537 ? 46.250 -25.702 -27.621 1.00 56.75 537 THR A CA 1
ATOM 4062 C C . THR A 1 537 ? 46.375 -26.683 -28.789 1.00 56.75 537 THR A C 1
ATOM 4064 O O . THR A 1 537 ? 47.406 -26.655 -29.465 1.00 56.75 537 THR A O 1
ATOM 4067 N N . ALA A 1 538 ? 45.366 -27.504 -29.108 1.00 56.34 538 ALA A N 1
ATOM 4068 C CA . ALA A 1 538 ? 45.504 -28.497 -30.179 1.00 56.34 538 ALA A CA 1
ATOM 4069 C C . ALA A 1 538 ? 44.179 -28.862 -30.871 1.00 56.34 538 ALA A C 1
ATOM 4071 O O . ALA A 1 538 ? 43.349 -29.584 -30.330 1.00 56.34 538 ALA A O 1
ATOM 4072 N N . GLY A 1 539 ? 44.022 -28.403 -32.116 1.00 61.56 539 GLY A N 1
ATOM 4073 C CA . GLY A 1 539 ? 42.993 -28.862 -33.050 1.00 61.56 539 GLY A CA 1
ATOM 4074 C C . GLY A 1 539 ? 43.433 -28.643 -34.510 1.00 61.56 539 GLY A C 1
ATOM 4075 O O . GLY A 1 539 ? 44.225 -27.728 -34.766 1.00 61.56 539 GLY A O 1
ATOM 4076 N N . PRO A 1 540 ? 42.938 -29.424 -35.492 1.00 59.62 540 PRO A N 1
ATOM 4077 C CA . PRO A 1 540 ? 43.372 -29.341 -36.896 1.00 59.62 540 PRO A CA 1
ATOM 4078 C C . PRO A 1 540 ? 43.156 -27.958 -37.536 1.00 59.62 540 PRO A C 1
ATOM 4080 O O . PRO A 1 540 ? 43.952 -27.515 -38.364 1.00 59.62 540 PRO A O 1
ATOM 4083 N N . GLN A 1 541 ? 42.105 -27.241 -37.120 1.00 55.66 541 GLN A N 1
ATOM 4084 C CA . GLN A 1 541 ? 41.847 -25.860 -37.546 1.00 55.66 541 GLN A CA 1
ATOM 4085 C C . GLN A 1 541 ? 42.875 -24.868 -36.982 1.00 55.66 541 GLN A C 1
ATOM 4087 O O . GLN A 1 541 ? 43.309 -23.973 -37.703 1.00 55.66 541 GLN A O 1
ATOM 4092 N N . VAL A 1 542 ? 43.329 -25.060 -35.738 1.00 58.69 542 VAL A N 1
ATOM 4093 C CA . VAL A 1 542 ? 44.353 -24.214 -35.099 1.00 58.69 542 VAL A CA 1
ATOM 4094 C C . VAL A 1 542 ? 45.718 -24.423 -35.761 1.00 58.69 542 VAL A C 1
ATOM 4096 O O . VAL A 1 542 ? 46.447 -23.458 -35.980 1.00 58.69 542 VAL A O 1
ATOM 4099 N N . GLN A 1 543 ? 46.052 -25.656 -36.161 1.00 60.78 543 GLN A N 1
ATOM 4100 C CA . GLN A 1 543 ? 47.285 -25.932 -36.908 1.00 60.78 543 GLN A CA 1
ATOM 4101 C C . GLN A 1 543 ? 47.259 -25.374 -38.338 1.00 60.78 543 GLN A C 1
ATOM 4103 O O . GLN A 1 543 ? 48.255 -24.797 -38.773 1.00 60.78 543 GLN A O 1
ATOM 4108 N N . ARG A 1 544 ? 46.128 -25.466 -39.056 1.00 62.34 544 ARG A N 1
ATOM 4109 C CA . ARG A 1 544 ? 45.977 -24.816 -40.374 1.00 62.34 544 ARG A CA 1
ATOM 4110 C C . ARG A 1 544 ? 46.098 -23.298 -40.283 1.00 62.34 544 ARG A C 1
ATOM 4112 O O . ARG A 1 544 ? 46.778 -22.701 -41.113 1.00 62.34 544 ARG A O 1
ATOM 4119 N N . PHE A 1 545 ? 45.492 -22.694 -39.262 1.00 60.38 545 PHE A N 1
ATOM 4120 C CA . PHE A 1 545 ? 45.612 -21.262 -39.008 1.00 60.38 545 PHE A CA 1
ATOM 4121 C C . PHE A 1 545 ? 47.070 -20.875 -38.712 1.00 60.38 545 PHE A C 1
ATOM 4123 O O . PHE A 1 545 ? 47.617 -20.021 -39.401 1.00 60.38 545 PHE A O 1
ATOM 4130 N N . ARG A 1 546 ? 47.758 -21.571 -37.793 1.00 61.66 546 ARG A N 1
ATOM 4131 C CA . ARG A 1 546 ? 49.190 -21.338 -37.509 1.00 61.66 546 ARG A CA 1
ATOM 4132 C C . ARG A 1 546 ? 50.084 -21.496 -38.745 1.00 61.66 546 ARG A C 1
ATOM 4134 O O . ARG A 1 546 ? 50.994 -20.697 -38.928 1.00 61.66 546 ARG A O 1
ATOM 4141 N N . GLY A 1 547 ? 49.810 -22.470 -39.615 1.00 65.00 547 GLY A N 1
ATOM 4142 C CA . GLY A 1 547 ? 50.546 -22.658 -40.871 1.00 65.00 547 GLY A CA 1
ATOM 4143 C C . GLY A 1 547 ? 50.353 -21.511 -41.872 1.00 65.00 547 GLY A C 1
ATOM 4144 O O . GLY A 1 547 ? 51.324 -21.035 -42.458 1.00 65.00 547 GLY A O 1
ATOM 4145 N N . GLN A 1 548 ? 49.121 -21.012 -42.027 1.00 59.94 548 GLN A N 1
ATOM 4146 C CA . GLN A 1 548 ? 48.843 -19.824 -42.849 1.00 59.94 548 GLN A CA 1
ATOM 4147 C C . GLN A 1 548 ? 49.494 -18.560 -42.266 1.00 59.94 548 GLN A C 1
ATOM 4149 O O . GLN A 1 548 ? 50.024 -17.735 -43.014 1.00 59.94 548 GLN A O 1
ATOM 4154 N N . MET A 1 549 ? 49.508 -18.436 -40.937 1.00 57.59 549 MET A N 1
ATOM 4155 C CA . MET A 1 549 ? 50.113 -17.305 -40.237 1.00 57.59 549 MET A CA 1
ATOM 4156 C C . MET A 1 549 ? 51.642 -17.302 -40.316 1.00 57.59 549 MET A C 1
ATOM 4158 O O . MET A 1 549 ? 52.221 -16.248 -40.572 1.00 57.59 549 MET A O 1
ATOM 4162 N N . ALA A 1 550 ? 52.292 -18.464 -40.203 1.00 59.78 550 ALA A N 1
ATOM 4163 C CA . ALA A 1 550 ? 53.739 -18.592 -40.367 1.00 59.78 550 ALA A CA 1
ATOM 4164 C C . ALA A 1 550 ? 54.192 -18.137 -41.764 1.00 59.78 550 ALA A C 1
ATOM 4166 O O . ALA A 1 550 ? 55.136 -17.360 -41.874 1.00 59.78 550 ALA A O 1
ATOM 4167 N N . GLY A 1 551 ? 53.466 -18.521 -42.823 1.00 61.53 551 GLY A N 1
ATOM 4168 C CA . GLY A 1 551 ? 53.772 -18.100 -44.197 1.00 61.53 551 GLY A CA 1
ATOM 4169 C C . GLY A 1 551 ? 53.622 -16.591 -44.439 1.00 61.53 551 GLY A C 1
ATOM 4170 O O . GLY A 1 551 ? 54.383 -16.007 -45.212 1.00 61.53 551 GLY A O 1
ATOM 4171 N N . LEU A 1 552 ? 52.680 -15.935 -43.752 1.00 56.97 552 LEU A N 1
ATOM 4172 C CA . LEU A 1 552 ? 52.582 -14.472 -43.739 1.00 56.97 552 LEU A CA 1
ATOM 4173 C C . LEU A 1 552 ? 53.782 -13.863 -43.004 1.00 56.97 552 LEU A C 1
ATOM 4175 O O . LEU A 1 552 ? 54.435 -12.971 -43.540 1.00 56.97 552 LEU A O 1
ATOM 4179 N N . GLN A 1 553 ? 54.117 -14.378 -41.820 1.00 54.19 553 GLN A N 1
ATOM 4180 C CA . GLN A 1 553 ? 55.224 -13.901 -40.987 1.00 54.19 553 GLN A CA 1
ATOM 4181 C C . GLN A 1 553 ? 56.580 -13.979 -41.709 1.00 54.19 553 GLN A C 1
ATOM 4183 O O . GLN A 1 553 ? 57.357 -13.029 -41.625 1.00 54.19 553 GLN A O 1
ATOM 4188 N N . THR A 1 554 ? 56.824 -15.037 -42.494 1.00 62.22 554 THR A N 1
ATOM 4189 C CA . THR A 1 554 ? 58.040 -15.195 -43.313 1.00 62.22 554 THR A CA 1
ATOM 4190 C C . THR A 1 554 ? 58.149 -14.126 -44.406 1.00 62.22 554 THR A C 1
ATOM 4192 O O . THR A 1 554 ? 59.189 -13.473 -44.520 1.00 62.22 554 THR A O 1
ATOM 4195 N N . LYS A 1 555 ? 57.058 -13.862 -45.146 1.00 58.84 555 LYS A N 1
ATOM 4196 C CA . LYS A 1 555 ? 57.010 -12.778 -46.149 1.00 58.84 555 LYS A CA 1
ATOM 4197 C C . LYS A 1 555 ? 57.265 -11.401 -45.523 1.00 58.84 555 LYS A C 1
ATOM 4199 O O . LYS A 1 555 ? 57.924 -10.559 -46.130 1.00 58.84 555 LYS A O 1
ATOM 4204 N N . TYR A 1 556 ? 56.797 -11.178 -44.293 1.00 59.03 556 TYR A N 1
ATOM 4205 C CA . TYR A 1 556 ? 57.051 -9.932 -43.563 1.00 59.03 556 TYR A CA 1
ATOM 4206 C C . TYR A 1 556 ? 58.498 -9.797 -43.082 1.00 59.03 556 TYR A C 1
ATOM 4208 O O . TYR A 1 556 ? 59.054 -8.705 -43.174 1.00 59.03 556 TYR A O 1
ATOM 4216 N N . THR A 1 557 ? 59.136 -10.865 -42.593 1.00 58.56 557 THR A N 1
ATOM 4217 C CA . THR A 1 557 ? 60.559 -10.821 -42.208 1.00 58.56 557 THR A CA 1
ATOM 4218 C C . THR A 1 557 ? 61.472 -10.542 -43.400 1.00 58.56 557 THR A C 1
ATOM 4220 O O . THR A 1 557 ? 62.445 -9.804 -43.253 1.00 58.56 557 THR A O 1
ATOM 4223 N N . GLU A 1 558 ? 61.128 -11.033 -44.592 1.00 63.22 558 GLU A N 1
ATOM 4224 C CA . GLU A 1 558 ? 61.839 -10.703 -45.833 1.00 63.22 558 GLU A CA 1
ATOM 4225 C C . GLU A 1 558 ? 61.668 -9.223 -46.219 1.00 63.22 558 GLU A C 1
ATOM 4227 O O . GLU A 1 558 ? 62.645 -8.551 -46.556 1.00 63.22 558 GLU A O 1
ATOM 4232 N N . GLN A 1 559 ? 60.457 -8.668 -46.088 1.00 56.44 559 GLN A N 1
ATOM 4233 C CA . GLN A 1 559 ? 60.198 -7.241 -46.327 1.00 56.44 559 GLN A CA 1
ATOM 4234 C C . GLN A 1 559 ? 60.853 -6.325 -45.275 1.00 56.44 559 GLN A C 1
ATOM 4236 O O . GLN A 1 559 ? 61.389 -5.268 -45.617 1.00 56.44 559 GLN A O 1
ATOM 4241 N N . ALA A 1 560 ? 60.881 -6.732 -44.003 1.00 54.38 560 ALA A N 1
ATOM 4242 C CA . ALA A 1 560 ? 61.577 -6.019 -42.933 1.00 54.38 560 ALA A CA 1
ATOM 4243 C C . ALA A 1 560 ? 63.106 -6.051 -43.122 1.00 54.38 560 ALA A C 1
ATOM 4245 O O . ALA A 1 560 ? 63.778 -5.045 -42.888 1.00 54.38 560 ALA A O 1
ATOM 4246 N N . ALA A 1 561 ? 63.658 -7.166 -43.613 1.00 57.81 561 ALA A N 1
ATOM 4247 C CA . ALA A 1 561 ? 65.065 -7.271 -43.996 1.00 57.81 561 ALA A CA 1
ATOM 4248 C C . ALA A 1 561 ? 65.406 -6.384 -45.210 1.00 57.81 561 ALA A C 1
ATOM 4250 O O . ALA A 1 561 ? 66.485 -5.788 -45.252 1.00 57.81 561 ALA A O 1
ATOM 4251 N N . ALA A 1 562 ? 64.482 -6.220 -46.165 1.00 56.62 562 ALA A N 1
ATOM 4252 C CA . ALA A 1 562 ? 64.633 -5.278 -47.276 1.00 56.62 562 ALA A CA 1
ATOM 4253 C C . ALA A 1 562 ? 64.651 -3.811 -46.799 1.00 56.62 562 ALA A C 1
ATOM 4255 O O . ALA A 1 562 ? 65.506 -3.035 -47.228 1.00 56.62 562 ALA A O 1
ATOM 4256 N N . LEU A 1 563 ? 63.787 -3.446 -45.843 1.00 53.34 563 LEU A N 1
ATOM 4257 C CA . LEU A 1 563 ? 63.803 -2.141 -45.161 1.00 53.34 563 LEU A CA 1
ATOM 4258 C C . LEU A 1 563 ? 65.098 -1.901 -44.367 1.00 53.34 563 LEU A C 1
ATOM 4260 O O . LEU A 1 563 ? 65.629 -0.789 -44.373 1.00 53.34 563 LEU A O 1
ATOM 4264 N N . ALA A 1 564 ? 65.631 -2.931 -43.702 1.00 55.72 564 ALA A N 1
ATOM 4265 C CA . ALA A 1 564 ? 66.898 -2.853 -42.975 1.00 55.72 564 ALA A CA 1
ATOM 4266 C C . ALA A 1 564 ? 68.092 -2.614 -43.921 1.00 55.72 564 ALA A C 1
ATOM 4268 O O . ALA A 1 564 ? 68.912 -1.737 -43.648 1.00 55.72 564 ALA A O 1
ATOM 4269 N N . LYS A 1 565 ? 68.133 -3.295 -45.077 1.00 56.16 565 LYS A N 1
ATOM 4270 C CA . LYS A 1 565 ? 69.125 -3.040 -46.139 1.00 56.16 565 LYS A CA 1
ATOM 4271 C C . LYS A 1 565 ? 69.003 -1.631 -46.728 1.00 56.16 565 LYS A C 1
ATOM 4273 O O . LYS A 1 565 ? 70.015 -0.972 -46.964 1.00 56.16 565 LYS A O 1
ATOM 4278 N N . LEU A 1 566 ? 67.779 -1.127 -46.908 1.00 51.53 566 LEU A N 1
ATOM 4279 C CA . LEU A 1 566 ? 67.540 0.244 -47.370 1.00 51.53 566 LEU A CA 1
ATOM 4280 C C . LEU A 1 566 ? 68.056 1.278 -46.348 1.00 51.53 566 LEU A C 1
ATOM 4282 O O . LEU A 1 566 ? 68.700 2.259 -46.717 1.00 51.53 566 LEU A O 1
ATOM 4286 N N . ARG A 1 567 ? 67.853 1.023 -45.048 1.00 48.00 567 ARG A N 1
ATOM 4287 C CA . ARG A 1 567 ? 68.358 1.848 -43.936 1.00 48.00 567 ARG A CA 1
ATOM 4288 C C . ARG A 1 567 ? 69.888 1.855 -43.848 1.00 48.00 567 ARG A C 1
ATOM 4290 O O . ARG A 1 567 ? 70.462 2.879 -43.485 1.00 48.00 567 ARG A O 1
ATOM 4297 N N . GLU A 1 568 ? 70.549 0.750 -44.184 1.00 53.56 568 GLU A N 1
ATOM 4298 C CA . GLU A 1 568 ? 72.012 0.688 -44.292 1.00 53.56 568 GLU A CA 1
ATOM 4299 C C . GLU A 1 568 ? 72.537 1.445 -45.518 1.00 53.56 568 GLU A C 1
ATOM 4301 O O . GLU A 1 568 ? 73.504 2.193 -45.380 1.00 53.56 568 GLU A O 1
ATOM 4306 N N . SER A 1 569 ? 71.855 1.372 -46.670 1.00 52.22 569 SER A N 1
ATOM 4307 C CA . SER A 1 569 ? 72.210 2.159 -47.871 1.00 52.22 569 SER A CA 1
ATOM 4308 C C . SER A 1 569 ? 72.007 3.673 -47.717 1.00 52.22 569 SER A C 1
ATOM 4310 O O . SER A 1 569 ? 72.564 4.462 -48.478 1.00 52.22 569 SER A O 1
ATOM 4312 N N . LEU A 1 570 ? 71.228 4.082 -46.712 1.00 47.72 570 LEU A N 1
ATOM 4313 C CA . LEU A 1 570 ? 70.940 5.473 -46.376 1.00 47.72 570 LEU A CA 1
ATOM 4314 C C . LEU A 1 570 ? 71.877 6.078 -45.328 1.00 47.72 570 LEU A C 1
ATOM 4316 O O . LEU A 1 570 ? 71.731 7.260 -45.017 1.00 47.72 570 LEU A O 1
ATOM 4320 N N . ARG A 1 571 ? 72.832 5.322 -44.769 1.00 45.66 571 ARG A N 1
ATOM 4321 C CA . ARG A 1 571 ? 73.873 5.899 -43.904 1.00 45.66 571 ARG A CA 1
ATOM 4322 C C . ARG A 1 571 ? 74.868 6.670 -44.777 1.00 45.66 571 ARG A C 1
ATOM 4324 O O . ARG A 1 571 ? 75.590 6.042 -45.549 1.00 45.66 571 ARG A O 1
ATOM 4331 N N . PRO A 1 572 ? 74.983 8.003 -44.672 1.00 43.22 572 PRO A N 1
ATOM 4332 C CA . PRO A 1 572 ? 75.921 8.711 -45.519 1.00 43.22 572 PRO A CA 1
ATOM 4333 C C . PRO A 1 572 ? 77.329 8.674 -44.907 1.00 43.22 572 PRO A C 1
ATOM 4335 O O . PRO A 1 572 ? 77.566 9.207 -43.825 1.00 43.22 572 PRO A O 1
ATOM 4338 N N . ALA A 1 573 ? 78.292 8.106 -45.635 1.00 47.59 573 ALA A N 1
ATOM 4339 C CA . ALA A 1 573 ? 79.715 8.109 -45.276 1.00 47.59 573 ALA A CA 1
ATOM 4340 C C . ALA A 1 573 ? 80.414 9.483 -45.459 1.00 47.59 573 ALA A C 1
ATOM 4342 O O . ALA A 1 573 ? 81.638 9.564 -45.392 1.00 47.59 573 ALA A O 1
ATOM 4343 N N . SER A 1 574 ? 79.678 10.578 -45.693 1.00 42.34 574 SER A N 1
ATOM 4344 C CA . SER A 1 574 ? 80.258 11.867 -46.116 1.00 42.34 574 SER A CA 1
ATOM 4345 C C . SER A 1 574 ? 79.796 13.120 -45.356 1.00 42.34 574 SER A C 1
ATOM 4347 O O . SER A 1 574 ? 80.288 14.208 -45.649 1.00 42.34 574 SER A O 1
ATOM 4349 N N . TRP A 1 575 ? 78.947 13.020 -44.324 1.00 38.19 575 TRP A N 1
ATOM 4350 C CA . TRP A 1 575 ? 78.543 14.212 -43.545 1.00 38.19 575 TRP A CA 1
ATOM 4351 C C . TRP A 1 575 ? 79.579 14.696 -42.517 1.00 38.19 575 TRP A C 1
ATOM 4353 O O . TRP A 1 575 ? 79.454 15.805 -42.002 1.00 38.19 575 TRP A O 1
ATOM 4363 N N . SER A 1 576 ? 80.654 13.943 -42.266 1.00 36.94 576 SER A N 1
ATOM 4364 C CA . SER A 1 576 ? 81.741 14.378 -41.375 1.00 36.94 576 SER A CA 1
ATOM 4365 C C . SER A 1 576 ? 82.642 15.469 -41.973 1.00 36.94 576 SER A C 1
ATOM 4367 O O . SER A 1 576 ? 83.395 16.094 -41.232 1.00 36.94 576 SER A O 1
ATOM 4369 N N . ARG A 1 577 ? 82.557 15.752 -43.284 1.00 37.62 577 ARG A N 1
ATOM 4370 C CA . ARG A 1 577 ? 83.428 16.735 -43.959 1.00 37.62 577 ARG A CA 1
ATOM 4371 C C . ARG A 1 577 ? 82.779 18.082 -44.294 1.00 37.62 577 ARG A C 1
ATOM 4373 O O . ARG A 1 577 ? 83.509 19.016 -44.602 1.00 37.62 577 ARG A O 1
ATOM 4380 N N . LEU A 1 578 ? 81.454 18.227 -44.170 1.00 35.00 578 LEU A N 1
ATOM 4381 C CA . LEU A 1 578 ? 80.766 19.506 -44.432 1.00 35.00 578 LEU A CA 1
ATOM 4382 C C . LEU A 1 578 ? 80.538 20.379 -43.181 1.00 35.00 578 LEU A C 1
ATOM 4384 O O . LEU A 1 578 ? 80.162 21.538 -43.312 1.00 35.00 578 LEU A O 1
ATOM 4388 N N . LEU A 1 579 ? 80.794 19.857 -41.974 1.00 33.47 579 LEU A N 1
ATOM 4389 C CA . LEU A 1 579 ? 80.592 20.574 -40.700 1.00 33.47 579 LEU A CA 1
ATOM 4390 C C . LEU A 1 579 ? 81.880 21.148 -40.075 1.00 33.47 579 LEU A C 1
ATOM 4392 O O . LEU A 1 579 ? 81.834 21.726 -38.992 1.00 33.47 579 LEU A O 1
ATOM 4396 N N . MET A 1 580 ? 83.027 21.055 -40.756 1.00 36.69 580 MET A N 1
ATOM 4397 C CA . MET A 1 580 ? 84.306 21.609 -40.287 1.00 36.69 580 MET A CA 1
ATOM 4398 C C . MET A 1 580 ? 84.928 22.575 -41.302 1.00 36.69 580 MET A C 1
ATOM 4400 O O . MET A 1 580 ? 86.010 22.333 -41.817 1.00 36.69 580 MET A O 1
ATOM 4404 N N . SER A 1 581 ? 84.267 23.698 -41.595 1.00 34.78 581 SER A N 1
ATOM 4405 C CA . SER A 1 581 ? 84.960 24.921 -42.034 1.00 34.78 581 SER A CA 1
ATOM 4406 C C . SER A 1 581 ? 83.988 26.107 -42.106 1.00 34.78 581 SER A C 1
ATOM 4408 O O . SER A 1 581 ? 83.132 26.152 -42.985 1.00 34.78 581 SER A O 1
ATOM 4410 N N . ARG A 1 582 ? 84.212 27.076 -41.203 1.00 30.66 582 ARG A N 1
ATOM 4411 C CA . ARG A 1 582 ? 83.606 28.420 -41.021 1.00 30.66 582 ARG A CA 1
ATOM 4412 C C . ARG A 1 582 ? 82.725 28.607 -39.771 1.00 30.66 582 ARG A C 1
ATOM 4414 O O . ARG A 1 582 ? 81.509 28.726 -39.822 1.00 30.66 582 ARG A O 1
ATOM 4421 N N . ARG A 1 583 ? 83.427 28.763 -38.636 1.00 34.28 583 ARG A N 1
ATOM 4422 C CA . ARG A 1 583 ? 83.182 29.806 -37.603 1.00 34.28 583 ARG A CA 1
ATOM 4423 C C . ARG A 1 583 ? 83.016 31.173 -38.311 1.00 34.28 583 ARG A C 1
ATOM 4425 O O . ARG A 1 583 ? 83.696 31.376 -39.307 1.00 34.28 583 ARG A O 1
ATOM 4432 N N . LYS A 1 584 ? 82.237 32.179 -37.899 1.00 30.19 584 LYS A N 1
ATOM 4433 C CA . LYS A 1 584 ? 81.785 32.693 -36.592 1.00 30.19 584 LYS A CA 1
ATOM 4434 C C . LYS A 1 584 ? 80.740 33.783 -36.925 1.00 30.19 584 LYS A C 1
ATOM 4436 O O . LYS A 1 584 ? 81.090 34.655 -37.705 1.00 30.19 584 LYS A O 1
ATOM 4441 N N . THR A 1 585 ? 79.568 33.794 -36.290 1.00 27.62 585 THR A N 1
ATOM 4442 C CA . THR A 1 585 ? 78.907 35.019 -35.781 1.00 27.62 585 THR A CA 1
ATOM 4443 C C . THR A 1 585 ? 77.772 34.616 -34.844 1.00 27.62 585 THR A C 1
ATOM 4445 O O . THR A 1 585 ? 77.004 33.700 -35.116 1.00 27.62 585 THR A O 1
ATOM 4448 N N . SER A 1 586 ? 77.756 35.270 -33.692 1.00 32.47 586 SER A N 1
ATOM 4449 C CA . SER A 1 586 ? 76.905 35.072 -32.522 1.00 32.47 586 SER A CA 1
ATOM 4450 C C . SER A 1 586 ? 75.416 35.307 -32.777 1.00 32.47 586 SER A C 1
ATOM 4452 O O . SER A 1 586 ? 75.089 36.331 -33.365 1.00 32.47 586 SER A O 1
ATOM 4454 N N . LEU A 1 587 ? 74.542 34.457 -32.220 1.00 27.77 587 LEU A N 1
ATOM 4455 C CA . LEU A 1 587 ? 73.266 34.832 -31.579 1.00 27.77 587 LEU A CA 1
ATOM 4456 C C . LEU A 1 587 ? 72.654 33.611 -30.856 1.00 27.77 587 LEU A C 1
ATOM 4458 O O . LEU A 1 587 ? 72.797 32.472 -31.292 1.00 27.77 587 LEU A O 1
ATOM 4462 N N . SER A 1 588 ? 72.062 33.864 -29.689 1.00 27.41 588 SER A N 1
ATOM 4463 C CA . SER A 1 588 ? 71.589 32.899 -28.687 1.00 27.41 588 SER A CA 1
ATOM 4464 C C . SER A 1 588 ? 70.246 32.228 -29.053 1.00 27.41 588 SER A C 1
ATOM 4466 O O . SER A 1 588 ? 69.499 32.753 -29.879 1.00 27.41 588 SER A O 1
ATOM 4468 N N . PRO A 1 589 ? 69.892 31.074 -28.445 1.00 29.66 589 PRO A N 1
ATOM 4469 C CA . PRO A 1 589 ? 68.740 30.280 -28.858 1.00 29.66 589 PRO A CA 1
ATOM 4470 C C . PRO A 1 589 ? 67.454 30.740 -28.156 1.00 29.66 589 PRO A C 1
ATOM 4472 O O . PRO A 1 589 ? 67.175 30.371 -27.016 1.00 29.66 589 PRO A O 1
ATOM 4475 N N . ARG A 1 590 ? 66.622 31.512 -28.857 1.00 32.50 590 ARG A N 1
ATOM 4476 C CA . ARG A 1 590 ? 65.178 31.625 -28.595 1.00 32.50 590 ARG A CA 1
ATOM 4477 C C . ARG A 1 590 ? 64.450 31.642 -29.941 1.00 32.50 590 ARG A C 1
ATOM 4479 O O . ARG A 1 590 ? 64.908 32.298 -30.866 1.00 32.50 590 ARG A O 1
ATOM 4486 N N . SER A 1 591 ? 63.308 30.954 -30.010 1.00 33.00 591 SER A N 1
ATOM 4487 C CA . SER A 1 591 ? 62.383 30.819 -31.158 1.00 33.00 591 SER A CA 1
ATOM 4488 C C . SER A 1 591 ? 62.660 29.699 -32.183 1.00 33.00 591 SER A C 1
ATOM 4490 O O . SER A 1 591 ? 63.027 29.930 -33.325 1.00 33.00 591 SER A O 1
ATOM 4492 N N . CYS A 1 592 ? 62.392 28.450 -31.792 1.00 27.62 592 CYS A N 1
ATOM 4493 C CA . CYS A 1 592 ? 61.823 27.429 -32.691 1.00 27.62 592 CYS A CA 1
ATOM 4494 C C . CYS A 1 592 ? 61.306 26.258 -31.846 1.00 27.62 592 CYS A C 1
ATOM 4496 O O . CYS A 1 592 ? 61.949 25.226 -31.698 1.00 27.62 592 CYS A O 1
ATOM 4498 N N . GLY A 1 593 ? 60.160 26.467 -31.201 1.00 31.17 593 GLY A N 1
ATOM 4499 C CA . GLY A 1 593 ? 59.545 25.469 -30.326 1.00 31.17 593 GLY A CA 1
ATOM 4500 C C . GLY A 1 593 ? 58.107 25.796 -29.933 1.00 31.17 593 GLY A C 1
ATOM 4501 O O . GLY A 1 593 ? 57.682 25.398 -28.857 1.00 31.17 593 GLY A O 1
ATOM 4502 N N . SER A 1 594 ? 57.360 26.554 -30.749 1.00 30.80 594 SER A N 1
ATOM 4503 C CA . SER A 1 594 ? 56.008 27.002 -30.367 1.00 30.80 594 SER A CA 1
ATOM 4504 C C . SER A 1 594 ? 54.941 26.960 -31.467 1.00 30.80 594 SER A C 1
ATOM 4506 O O . SER A 1 594 ? 53.903 27.591 -31.296 1.00 30.80 594 SER A O 1
ATOM 4508 N N . THR A 1 595 ? 55.128 26.210 -32.559 1.00 29.84 595 THR A N 1
ATOM 4509 C CA . THR A 1 595 ? 54.118 26.176 -33.647 1.00 29.84 595 THR A CA 1
ATOM 4510 C C . THR A 1 595 ? 53.465 24.804 -33.861 1.00 29.84 595 THR A C 1
ATOM 4512 O O . THR A 1 595 ? 52.591 24.674 -34.705 1.00 29.84 595 THR A O 1
ATOM 4515 N N . VAL A 1 596 ? 53.802 23.777 -33.066 1.00 28.00 596 VAL A N 1
ATOM 4516 C CA . VAL A 1 596 ? 53.195 22.427 -33.200 1.00 28.00 596 VAL A CA 1
ATOM 4517 C C . VAL A 1 596 ? 52.408 21.977 -31.954 1.00 28.00 596 VAL A C 1
ATOM 4519 O O . VAL A 1 596 ? 51.663 21.005 -32.010 1.00 28.00 596 VAL A O 1
ATOM 4522 N N . LEU A 1 597 ? 52.452 22.724 -30.844 1.00 28.14 597 LEU A N 1
ATOM 4523 C CA . LEU A 1 597 ? 51.705 22.388 -29.615 1.00 28.14 597 LEU A CA 1
ATOM 4524 C C . LEU A 1 597 ? 50.356 23.115 -29.453 1.00 28.14 597 LEU A C 1
ATOM 4526 O O . LEU A 1 597 ? 49.597 22.801 -28.538 1.00 28.14 597 LEU A O 1
ATOM 4530 N N . THR A 1 598 ? 49.990 24.021 -30.359 1.00 31.11 598 THR A N 1
ATOM 4531 C CA . THR A 1 598 ? 48.725 24.781 -30.291 1.00 31.11 598 THR A CA 1
ATOM 4532 C C . THR A 1 598 ? 47.533 24.092 -30.966 1.00 31.11 598 THR A C 1
ATOM 4534 O O . THR A 1 598 ? 46.396 24.480 -30.715 1.00 31.11 598 THR A O 1
ATOM 4537 N N . ALA A 1 599 ? 47.741 23.016 -31.735 1.00 27.61 599 ALA A N 1
ATOM 4538 C CA . ALA A 1 599 ? 46.647 22.247 -32.348 1.00 27.61 599 ALA A CA 1
ATOM 4539 C C . ALA A 1 599 ? 46.061 21.154 -31.425 1.00 27.61 599 ALA A C 1
ATOM 4541 O O . ALA A 1 599 ? 44.923 20.730 -31.610 1.00 27.61 599 ALA A O 1
ATOM 4542 N N . TRP A 1 600 ? 46.795 20.729 -30.389 1.00 26.80 600 TRP A N 1
ATOM 4543 C CA . TRP A 1 600 ? 46.334 19.707 -29.434 1.00 26.80 600 TRP A CA 1
ATOM 4544 C C . TRP A 1 600 ? 45.532 20.271 -28.245 1.00 26.80 600 TRP A C 1
ATOM 4546 O O . TRP A 1 600 ? 44.820 19.528 -27.572 1.00 26.80 600 TRP A O 1
ATOM 4556 N N . GLY A 1 601 ? 45.586 21.585 -28.001 1.00 29.58 601 GLY A N 1
ATOM 4557 C CA . GLY A 1 601 ? 44.835 22.245 -26.923 1.00 29.58 601 GLY A CA 1
ATOM 4558 C C . GLY A 1 601 ? 43.367 22.550 -27.249 1.00 29.58 601 GLY A C 1
ATOM 4559 O O . GLY A 1 601 ? 42.568 22.756 -26.338 1.00 29.58 601 GLY A O 1
ATOM 4560 N N . TRP A 1 602 ? 42.983 22.551 -28.530 1.00 27.58 602 TRP A N 1
ATOM 4561 C CA . TRP A 1 602 ? 41.639 22.964 -28.963 1.00 27.58 602 TRP A CA 1
ATOM 4562 C C . TRP A 1 602 ? 40.617 21.813 -29.025 1.00 27.58 602 TRP A C 1
ATOM 4564 O O . TRP A 1 602 ? 39.415 22.051 -29.009 1.00 27.58 602 TRP A O 1
ATOM 4574 N N . LEU A 1 603 ? 41.075 20.555 -28.998 1.00 27.42 603 LEU A N 1
ATOM 4575 C CA . LEU A 1 603 ? 40.222 19.352 -29.009 1.00 27.42 603 LEU A CA 1
ATOM 4576 C C . LEU A 1 603 ? 39.927 18.768 -27.612 1.00 27.42 603 LEU A C 1
ATOM 4578 O O . LEU A 1 603 ? 39.281 17.729 -27.509 1.00 27.42 603 LEU A O 1
ATOM 4582 N N . ARG A 1 604 ? 40.350 19.439 -26.528 1.00 26.58 604 ARG A N 1
ATOM 4583 C CA . ARG A 1 604 ? 40.122 19.004 -25.131 1.00 26.58 604 ARG A CA 1
ATOM 4584 C C . ARG A 1 604 ? 39.174 19.886 -24.310 1.00 26.58 604 ARG A C 1
ATOM 4586 O O . ARG A 1 604 ? 39.118 19.742 -23.092 1.00 26.58 604 ARG A O 1
ATOM 4593 N N . ARG A 1 605 ? 38.395 20.767 -24.943 1.00 28.28 605 ARG A N 1
ATOM 4594 C CA . ARG A 1 605 ? 37.284 21.472 -24.281 1.00 28.28 605 ARG A CA 1
ATOM 4595 C C . ARG A 1 605 ? 35.946 20.877 -24.716 1.00 28.28 605 ARG A C 1
ATOM 4597 O O . ARG A 1 605 ? 35.315 21.360 -25.647 1.00 28.28 605 ARG A O 1
ATOM 4604 N N . GLN A 1 606 ? 35.514 19.841 -24.006 1.00 26.25 606 GLN A N 1
ATOM 4605 C CA . GLN A 1 606 ? 34.092 19.623 -23.754 1.00 26.25 606 GLN A CA 1
ATOM 4606 C C . GLN A 1 606 ? 33.824 19.896 -22.268 1.00 26.25 606 GLN A C 1
ATOM 4608 O O . GLN A 1 606 ? 34.667 19.547 -21.438 1.00 26.25 606 GLN A O 1
ATOM 4613 N N . PRO A 1 607 ? 32.705 20.547 -21.915 1.00 25.75 607 PRO A N 1
ATOM 4614 C CA . PRO A 1 607 ? 32.354 20.789 -20.527 1.00 25.75 607 PRO A CA 1
ATOM 4615 C C . PRO A 1 607 ? 31.985 19.462 -19.860 1.00 25.75 607 PRO A C 1
ATOM 4617 O O . PRO A 1 607 ? 31.013 18.808 -20.227 1.00 25.75 607 PRO A O 1
ATOM 4620 N N . SER A 1 608 ? 32.765 19.063 -18.860 1.00 23.92 608 SER A N 1
ATOM 4621 C CA . SER A 1 608 ? 32.373 18.028 -17.912 1.00 23.92 608 SER A CA 1
ATOM 4622 C C . SER A 1 608 ? 31.364 18.624 -16.928 1.00 23.92 608 SER A C 1
ATOM 4624 O O . SER A 1 608 ? 31.746 19.205 -15.914 1.00 23.92 608 SER A O 1
ATOM 4626 N N . THR A 1 609 ? 30.071 18.501 -17.200 1.00 26.12 609 THR A N 1
ATOM 4627 C CA . THR A 1 609 ? 29.051 18.634 -16.155 1.00 26.12 609 THR A CA 1
ATOM 4628 C C . THR A 1 609 ? 28.824 17.258 -15.537 1.00 26.12 609 THR A C 1
ATOM 4630 O O . THR A 1 609 ? 27.997 16.484 -16.006 1.00 26.12 609 THR A O 1
ATOM 4633 N N . SER A 1 610 ? 29.593 16.935 -14.495 1.00 23.88 610 SER A N 1
ATOM 4634 C CA . SER A 1 610 ? 29.259 15.875 -13.538 1.00 23.88 610 SER A CA 1
ATOM 4635 C C . SER A 1 610 ? 29.084 16.527 -12.162 1.00 23.88 610 SER A C 1
ATOM 4637 O O . SER A 1 610 ? 30.026 17.197 -11.722 1.00 23.88 610 SER A O 1
ATOM 4639 N N . PRO A 1 611 ? 27.963 16.347 -11.446 1.00 25.92 611 PRO A N 1
ATOM 4640 C CA . PRO A 1 611 ? 27.878 16.753 -10.052 1.00 25.92 611 PRO A CA 1
ATOM 4641 C C . PRO A 1 611 ? 28.706 15.767 -9.223 1.00 25.92 611 PRO A C 1
ATOM 4643 O O . PRO A 1 611 ? 28.373 14.587 -9.124 1.00 25.92 611 PRO A O 1
ATOM 4646 N N . ARG A 1 612 ? 29.816 16.235 -8.645 1.00 24.23 612 ARG A N 1
ATOM 4647 C CA . ARG A 1 612 ? 30.505 15.509 -7.575 1.00 24.23 612 ARG A CA 1
ATOM 4648 C C . ARG A 1 612 ? 29.716 15.715 -6.284 1.00 24.23 612 ARG A C 1
ATOM 4650 O O . ARG A 1 612 ? 29.621 16.835 -5.795 1.00 24.23 612 ARG A O 1
ATOM 4657 N N . SER A 1 613 ? 29.193 14.626 -5.734 1.00 25.77 613 SER A N 1
ATOM 4658 C CA . SER A 1 613 ? 28.717 14.531 -4.356 1.00 25.77 613 SER A CA 1
ATOM 4659 C C . SER A 1 613 ? 29.887 14.767 -3.394 1.00 25.77 613 SER A C 1
ATOM 4661 O O . SER A 1 613 ? 30.778 13.925 -3.267 1.00 25.77 613 SER A O 1
ATOM 4663 N N . GLY A 1 614 ? 29.911 15.932 -2.750 1.00 25.69 614 GLY A N 1
ATOM 4664 C CA . GLY A 1 614 ? 30.823 16.238 -1.654 1.00 25.69 614 GLY A CA 1
ATOM 4665 C C . GLY A 1 614 ? 30.198 15.836 -0.324 1.00 25.69 614 GLY A C 1
ATOM 4666 O O . GLY A 1 614 ? 29.261 16.479 0.134 1.00 25.69 614 GLY A O 1
ATOM 4667 N N . ASN A 1 615 ? 30.738 14.787 0.296 1.00 24.64 615 ASN A N 1
ATOM 4668 C CA . ASN A 1 615 ? 30.604 14.559 1.730 1.00 24.64 615 ASN A CA 1
ATOM 4669 C C . ASN A 1 615 ? 31.346 15.675 2.475 1.00 24.64 615 ASN A C 1
ATOM 4671 O O . ASN A 1 615 ? 32.547 15.852 2.272 1.00 24.64 615 ASN A O 1
ATOM 4675 N N . SER A 1 616 ? 30.668 16.370 3.384 1.00 2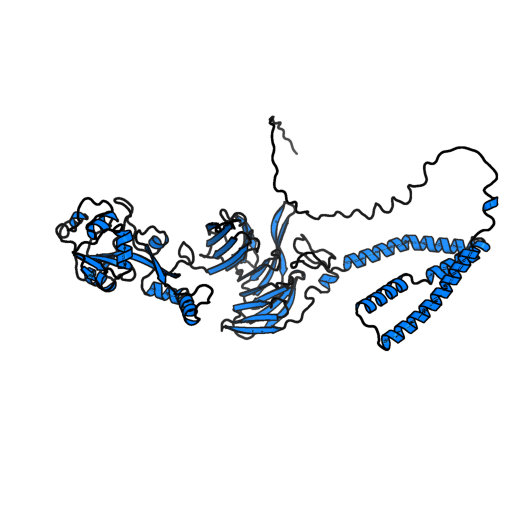5.22 616 SER A N 1
ATOM 4676 C CA . SER A 1 616 ? 31.320 17.196 4.402 1.00 25.22 616 SER A CA 1
ATOM 4677 C C . SER A 1 616 ? 30.610 17.026 5.743 1.00 25.22 616 SER A C 1
ATOM 4679 O O . SER A 1 616 ? 29.486 17.491 5.920 1.00 25.22 616 SER A O 1
ATOM 4681 N N . LEU A 1 617 ? 31.287 16.365 6.682 1.00 25.02 617 LEU A N 1
ATOM 4682 C CA . LEU A 1 617 ? 31.059 16.515 8.121 1.00 25.02 617 LEU A CA 1
ATOM 4683 C C . LEU A 1 617 ? 32.015 17.599 8.665 1.00 25.02 617 LEU A C 1
ATOM 4685 O O . LEU A 1 617 ? 33.089 17.792 8.089 1.00 25.02 617 LEU A O 1
ATOM 4689 N N . PRO A 1 618 ? 31.639 18.329 9.733 1.00 29.39 618 PRO A N 1
ATOM 4690 C CA . PRO A 1 618 ? 32.236 19.616 10.075 1.00 29.39 618 PRO A CA 1
ATOM 4691 C C . PRO A 1 618 ? 33.378 19.507 11.094 1.00 29.39 618 PRO A C 1
ATOM 4693 O O . PRO A 1 618 ? 33.347 18.676 11.999 1.00 29.39 618 PRO A O 1
ATOM 4696 N N . ALA A 1 619 ? 34.335 20.433 11.009 1.00 24.11 619 ALA A N 1
ATOM 4697 C CA . ALA A 1 619 ? 35.284 20.728 12.079 1.00 24.11 619 ALA A CA 1
ATOM 4698 C C . ALA A 1 619 ? 35.380 22.250 12.301 1.00 24.11 619 ALA A C 1
ATOM 4700 O O . ALA A 1 619 ? 35.995 22.974 11.531 1.00 24.11 619 ALA A O 1
ATOM 4701 N N . THR A 1 620 ? 34.686 22.691 13.354 1.00 23.98 620 THR A N 1
ATOM 4702 C CA . THR A 1 620 ? 35.067 23.667 14.398 1.00 23.98 620 THR A CA 1
ATOM 4703 C C . THR A 1 620 ? 35.985 24.875 14.123 1.00 23.98 620 THR A C 1
ATOM 4705 O O . THR A 1 620 ? 37.107 24.727 13.651 1.00 23.98 620 THR A O 1
ATOM 4708 N N . ARG A 1 621 ? 35.565 25.988 14.766 1.00 24.45 621 ARG A N 1
ATOM 4709 C CA . ARG A 1 621 ? 36.238 27.270 15.107 1.00 24.45 621 ARG A CA 1
ATOM 4710 C C . ARG A 1 621 ? 36.231 28.310 13.979 1.00 24.45 621 ARG A C 1
ATOM 4712 O O . ARG A 1 621 ? 36.688 28.032 12.889 1.00 24.45 621 ARG A O 1
ATOM 4719 N N . GLY A 1 622 ? 35.758 29.541 14.156 1.00 23.22 622 GLY A N 1
ATOM 4720 C CA . GLY A 1 622 ? 35.325 30.279 15.341 1.00 23.22 622 GLY A CA 1
ATOM 4721 C C . GLY A 1 622 ? 35.791 31.731 15.193 1.00 23.22 622 GLY A C 1
ATOM 4722 O O . GLY A 1 622 ? 36.971 31.925 14.940 1.00 23.22 622 GLY A O 1
ATOM 4723 N N . SER A 1 623 ? 34.866 32.680 15.418 1.00 23.34 623 SER A N 1
ATOM 4724 C CA . SER A 1 623 ? 35.086 34.131 15.625 1.00 23.34 623 SER A CA 1
ATOM 4725 C C . SER A 1 623 ? 35.578 34.909 14.371 1.00 23.34 623 SER A C 1
ATOM 4727 O O . SER A 1 623 ? 36.278 34.360 13.538 1.00 23.34 623 SER A O 1
ATOM 4729 N N . LEU A 1 624 ? 35.197 36.150 14.040 1.00 25.36 624 LEU A N 1
ATOM 4730 C CA . LEU A 1 624 ? 34.690 37.311 14.771 1.00 25.36 624 LEU A CA 1
ATOM 4731 C C . LEU A 1 624 ? 33.779 38.186 13.869 1.00 25.36 624 LEU A C 1
ATOM 4733 O O . LEU A 1 624 ? 34.052 38.421 12.699 1.00 25.36 624 LEU A O 1
ATOM 4737 N N . THR A 1 625 ? 32.718 38.686 14.501 1.00 25.20 625 THR A N 1
ATOM 4738 C CA . THR A 1 625 ? 31.995 39.972 14.363 1.00 25.20 625 THR A CA 1
ATOM 4739 C C . THR A 1 625 ? 32.492 41.079 13.407 1.00 25.20 625 THR A C 1
ATOM 4741 O O . THR A 1 625 ? 33.615 41.549 13.567 1.00 25.20 625 THR A O 1
ATOM 4744 N N . ARG A 1 626 ? 31.569 41.643 12.599 1.00 24.11 626 ARG A N 1
ATOM 4745 C CA . ARG A 1 626 ? 31.053 43.055 12.566 1.00 24.11 626 ARG A CA 1
ATOM 4746 C C . ARG A 1 626 ? 30.328 43.286 11.220 1.00 24.11 626 ARG A C 1
ATOM 4748 O O . ARG A 1 626 ? 30.923 43.039 10.184 1.00 24.11 626 ARG A O 1
ATOM 4755 N N . LYS A 1 627 ? 29.001 43.478 11.158 1.00 23.53 627 LYS A N 1
ATOM 4756 C CA . LYS A 1 627 ? 28.202 44.721 11.336 1.00 23.53 627 LYS A CA 1
ATOM 4757 C C . LYS A 1 627 ? 28.654 45.905 10.461 1.00 23.53 627 LYS A C 1
ATOM 4759 O O . LYS A 1 627 ? 29.669 46.499 10.789 1.00 23.53 627 LYS A O 1
ATOM 4764 N N . GLU A 1 628 ? 27.865 46.215 9.421 1.00 24.11 628 GLU A N 1
ATOM 4765 C CA . GLU A 1 628 ? 27.225 47.520 9.083 1.00 24.11 628 GLU A CA 1
ATOM 4766 C C . GLU A 1 628 ? 26.747 47.511 7.611 1.00 24.11 628 GLU A C 1
ATOM 4768 O O . GLU A 1 628 ? 27.474 47.095 6.717 1.00 24.11 628 GLU A O 1
ATOM 4773 N N . GLU A 1 629 ? 25.426 47.575 7.395 1.00 25.06 629 GLU A N 1
ATOM 4774 C CA . GLU A 1 629 ? 24.656 48.741 6.889 1.00 25.06 629 GLU A CA 1
ATOM 4775 C C . GLU A 1 629 ? 24.847 49.006 5.382 1.00 25.06 629 GLU A C 1
ATOM 4777 O O . GLU A 1 629 ? 25.910 49.372 4.910 1.00 25.06 629 GLU A O 1
ATOM 4782 N N . SER A 1 630 ? 23.878 48.606 4.553 1.00 26.28 630 SER A N 1
ATOM 4783 C CA . SER A 1 630 ? 22.744 49.411 4.055 1.00 26.28 630 SER A CA 1
ATOM 4784 C C . SER A 1 630 ? 23.145 50.477 3.027 1.00 26.28 630 SER A C 1
ATOM 4786 O O . SER A 1 630 ? 23.834 51.427 3.368 1.00 26.28 630 SER A O 1
ATOM 4788 N N . PHE A 1 631 ? 22.632 50.373 1.793 1.00 24.39 631 PHE A N 1
ATOM 4789 C CA . PHE A 1 631 ? 22.193 51.547 1.033 1.00 24.39 631 PHE A CA 1
ATOM 4790 C C . PHE A 1 631 ? 21.172 51.170 -0.055 1.00 24.39 631 PHE A C 1
ATOM 4792 O O . PHE A 1 631 ? 21.353 50.228 -0.824 1.00 24.39 631 PHE A O 1
ATOM 4799 N N . ARG A 1 632 ? 20.066 51.922 -0.064 1.00 26.92 632 ARG A N 1
ATOM 4800 C CA . ARG A 1 632 ? 18.955 51.909 -1.029 1.00 26.92 632 ARG A CA 1
ATOM 4801 C C . ARG A 1 632 ? 19.344 52.569 -2.360 1.00 26.92 632 ARG A C 1
ATOM 4803 O O . ARG A 1 632 ? 20.075 53.553 -2.333 1.00 26.92 632 ARG A O 1
ATOM 4810 N N . ARG A 1 633 ? 18.661 52.153 -3.440 1.00 26.11 633 ARG A N 1
ATOM 4811 C CA . ARG A 1 633 ? 17.928 52.943 -4.479 1.00 26.11 633 ARG A CA 1
ATOM 4812 C C . ARG A 1 633 ? 17.952 52.150 -5.796 1.00 26.11 633 ARG A C 1
ATOM 4814 O O . ARG A 1 633 ? 19.019 51.820 -6.281 1.00 26.11 633 ARG A O 1
ATOM 4821 N N . SER A 1 634 ? 16.835 51.587 -6.263 1.00 26.38 634 SER A N 1
ATOM 4822 C CA . SER A 1 634 ? 15.732 52.216 -7.019 1.00 26.38 634 SER A CA 1
ATOM 4823 C C . SER A 1 634 ? 16.168 52.889 -8.325 1.00 26.38 634 SER A C 1
ATOM 4825 O O . SER A 1 634 ? 16.693 53.995 -8.263 1.00 26.38 634 SER A O 1
ATOM 4827 N N . SER A 1 635 ? 15.844 52.265 -9.462 1.00 28.17 635 SER A N 1
ATOM 4828 C CA . SER A 1 635 ? 15.102 52.863 -10.592 1.00 28.17 635 SER A CA 1
ATOM 4829 C C . SER A 1 635 ? 15.185 51.944 -11.819 1.00 28.17 635 SER A C 1
ATOM 4831 O O . SER A 1 635 ? 16.285 51.654 -12.282 1.00 28.17 635 SER A O 1
ATOM 4833 N N . GLY A 1 636 ? 14.025 51.513 -12.331 1.00 30.69 636 GLY A N 1
ATOM 4834 C CA . GLY A 1 636 ? 13.860 51.158 -13.750 1.00 30.69 636 GLY A CA 1
ATOM 4835 C C . GLY A 1 636 ? 13.910 52.419 -14.631 1.00 30.69 636 GLY A C 1
ATOM 4836 O O . GLY A 1 636 ? 14.240 53.492 -14.109 1.00 30.69 636 GLY A O 1
ATOM 4837 N N . PRO A 1 637 ? 13.551 52.357 -15.922 1.00 40.00 637 PRO A N 1
ATOM 4838 C CA . PRO A 1 637 ? 12.760 51.331 -16.611 1.00 40.00 637 PRO A CA 1
ATOM 4839 C C . PRO A 1 637 ? 13.570 50.183 -17.218 1.00 40.00 637 PRO A C 1
ATOM 4841 O O . PRO A 1 637 ? 14.748 50.405 -17.574 1.00 40.00 637 PRO A O 1
#

Nearest PDB structures (foldseek):
  4omb-assembly4_D  TM=9.953E-01  e=5.526E-26  Pseudomonas aeruginosa
  4pqj-assembly2_C  TM=9.918E-01  e=3.358E-23  Pseudomonas aeruginosa
  4pqj-assembly1_A  TM=9.899E-01  e=3.975E-23  Pseudomonas aeruginosa
  8iqf-assembly1_G  TM=6.908E-01  e=2.783E-09  Homo sapiens
  7y5o-assembly1_E  TM=6.956E-01  e=1.992E-08  Homo sapiens

Foldseek 3Di:
DDFQFKWQWFKKAFLPDPQAEDELLVLLLAWFPPSVVDDDDRQFFCLVSVDDDPRNRHGEQAEEADPVDPSRVLCCCQSNVVGHTDPRHHHDPDQLRRVVVNLVDNRYIYIHIQLSDDSRIDGHFYAHDPPGDGHDRDLQCLLVCNRSRMDTDDDDDPDDPPDDDDPVVVVVVVCSLDPNNQVVCVVSRTGGDAPASRNFDFPEWDKAQDPQWIWIWTFRDQQKIKIKTWGWADDPDDDIDIDIDIDMDRHPDDTGFQYKEADNNQQWIWTWHQQQKIWIWGCVPVNDIDTQDIDRHDPHTRWTFHYWYAAPPRQKIWTFTQQQWIWIWGFEADPVRRTDIGTFATEDGDNGGWHEKEYAQQAQWIWIAGQQQKIWIAHDFVNYGPDIDRHDGAGWHYKYADNVNQKIWTAGPVGDIDIDGHDDPCRPDDPCQAANFIDDRHDPDTDQDADQDDDDSHDHGRHYCNCVVCVVVVVVVVCCVVCVVVVVVVVCCLVPPDDPVVNVQPVVVVVLVVVDPVVVVVVVVVVVVVCVVVVPDDDPVVVVVVVVVVVVVVVVVVSVVVVVVSVVVPPDPPPVPPPPDDDDDDDDDDDDDPDPPVVVVVVPDDDPPDDDDDDDDDDDDDDDDDDDDDDDDDDDD

pLDDT: mean 80.59, std 21.22, range [23.22, 98.56]

Solvent-accessible surface area (backbone atoms only — not comparable to full-atom values): 36076 Å² total; per-residue (Å²): 115,43,80,60,31,33,38,32,53,28,44,32,27,10,55,87,49,84,72,74,60,41,25,40,29,52,53,10,15,58,47,26,72,62,26,67,67,66,42,92,60,84,50,55,33,38,31,82,73,73,40,61,76,91,39,25,85,33,60,60,43,42,29,29,52,38,88,90,33,70,66,31,50,50,43,29,46,75,47,21,69,66,32,52,67,40,90,74,46,46,63,22,98,44,58,62,53,22,46,50,51,16,40,73,34,70,54,20,36,24,55,34,52,44,40,58,70,49,91,46,39,36,71,45,18,38,9,82,42,85,92,47,75,62,31,50,83,43,63,69,32,36,60,70,64,63,21,87,49,41,44,74,39,72,50,76,72,95,71,62,86,97,57,81,74,55,68,67,63,46,54,50,52,47,42,47,73,30,71,73,32,34,52,50,36,43,74,56,46,32,35,52,65,57,85,37,87,83,60,39,64,72,79,44,74,30,78,32,73,41,99,54,28,38,41,39,39,28,29,41,43,55,46,30,35,38,38,41,36,38,38,47,45,78,45,97,76,69,80,63,52,73,50,76,46,79,42,78,44,78,55,100,58,67,62,30,65,49,30,50,34,62,35,67,80,52,40,42,36,37,39,21,12,36,29,7,33,39,32,36,32,40,29,74,47,68,93,66,62,38,85,66,49,73,45,80,70,39,100,46,85,64,34,24,27,39,29,54,41,52,33,53,76,58,58,39,39,38,43,22,14,48,69,10,45,34,36,33,30,32,69,40,65,52,97,88,67,54,71,42,83,39,83,76,35,64,44,74,66,47,91,25,28,22,54,27,66,27,46,24,80,66,48,58,33,33,37,41,27,17,53,68,10,38,38,36,37,33,28,64,65,77,39,40,60,78,45,76,48,76,64,60,92,52,40,48,58,42,51,39,53,37,78,83,56,47,24,40,39,39,29,31,72,89,67,53,74,49,78,44,83,39,93,66,96,58,79,77,70,42,74,51,37,33,64,34,62,36,55,50,92,83,53,96,57,62,44,70,44,71,42,82,76,69,96,52,76,60,54,80,71,28,61,14,44,49,58,56,53,49,50,49,52,53,51,52,50,58,50,46,66,54,47,48,60,52,52,52,50,51,49,50,41,52,72,77,72,46,56,70,78,57,40,73,49,53,53,60,51,51,55,50,60,72,68,52,60,68,64,56,56,55,51,50,54,52,50,52,54,52,39,62,76,66,69,70,83,84,52,75,68,58,53,52,49,51,55,57,49,49,58,52,52,52,56,47,52,54,52,51,51,50,52,50,52,51,56,59,74,64,59,74,94,61,67,85,69,77,79,73,83,81,88,86,84,90,82,80,98,77,90,88,85,79,86,78,70,69,74,68,65,72,81,71,76,71,88,83,89,69,88,78,88,77,88,78,87,88,82,86,88,79,88,82,92,82,93,82,83,89,84,90,82,92,80,82,134

Secondary structure (DSSP, 8-state):
-EEEEEEEEEEEEETT-----EEHHHHHHHHBSS-TT--SS---BGGGGT--GGGTTPBPEEEEE-TT-HHHHHHHHHTTTTPPBPTT-EEESSHHHHHHHHHH-TTEEEEEEGGG--TTEEEPPEESSTTSPPB-S-HHHHHTT-STTEEEEEE---PPTTSPPPHHHHHHHHHHHSHHHHHHHHHTTPBPPPSSTT-----EEEEEEETTEEEEEEE-SSSEEEEEEEEEE--SSSPPEEEEEEEEEE---SS-EEEEEE-TTSSEEEEEETTSEEEEEE-SSTTS-EEEEEEE-SSSTTPPEEEEEEPTTSSEEEEEETTS-EEEEEEEE-TTS-EEEEEEEE-PPPSSPEEEEEE-SSSSEEEEEETTSEEEEEETTTTEEEEEEE--SSPEEEEEE-TTSSEEEEEETT--EEEEE---S-TT--HHHHHS-B--TT-SS-B--EE---SSTT---EE--HHHHHHHHHHHHHHHHHHHHHHHHHHHHHHHTS-HHHHHHHHHHHHHHHH--HHHHHHHHHHHHHHHHTT----HHHHHHHHHHHHHHHHHHHHHHHHHHHHHHT--TTTTSSSSS---------SSSSSSSSSSSTTS---------------------------------

Sequence (637 aa):
AIRTAVDALAVFVNKDNPLKCLSMAQVDAIFSKSRRYGYKETVKTWGQLGLTGDWANRPVSLYGRNSASGTYGFFKEHALKNGDFKDEVKEQPGSASVVQGVTVDRYAIGYSGIGYTTPGVRAVPLAEKAGATCVEATAENAYAGMFPLARFLYVYINKAPGKALEPLTREFMKLVLAKEGQEVVIKDGFFPIPADPDGRPIRSLAYVSTPNGSITSAAVGPMDLALVTRKERKALIGPSTGEEAHQTLSLPVGGEISSLAGDSRGEELFVGTSSGQVVRIDIREPSAPRLAGAVLATTRPGVSVSSMGFLIGDRTLVVGDAAGGVSSWQLLQDDGGESRLTRIHDFARYEGAVVAFAPSRRDKGFITADTAGTVGIHHGTTGKTLLTLRVGGDRIRAVTFAPKADGLITVDTAGRLLHWAVANPHPEITWQSLFGKIWYEGYKKPEYVWQSTGGSDDFEPKLSLTPLIYGTLKGTFYALLFAGPVALLAALYTSQFLHPTLKGVVKPTVEIMAALPSYAQEQIRLQERKLELQGVTAGPQVQRFRGQMAGLQTKYTEQAAALAKLRESLRPASWSRLLMSRRKTSLSPRSCGSTVLTAWGWLRRQPSTSPRSGNSLPATRGSLTRKEESFRRSSGP